Protein AF-A0A0C3DW57-F1 (afdb_monomer_lite)

Foldseek 3Di:
DDDPDDDPPDDDDPDDDPVVVLLVVCQVLVQWAWDKDALPHPPPLDNDPPVAGIDGQGTWHFPDKDKDWPFWDDDPVNPGIDTDIDIDTDTHDDQDPCCVLLDPVVPPDPDPPPVDPPPDDPPPSVDGPSPPPPPPPVPVDDDDDDDDPVVVVVVVVVVVVVVVVCVVRDPDPSVVSHDDPPDVLQDDDPDLDQANRQWHADNQVRGIDGCFWQQFDQDPDPSRPPVPPPFSFGDADFPCSQDDPVRQDQAPDPDDPDDPVWDWDWDADPQRWIKIWTADPPRDIDIDTDPRNDPSSCPLVRVLRSQCRGFPGFGDPDSPDQKTKDKFFWDWPPVDVVTDIDGDPPDRVSVVVVQVVVQVCCVPVVVDDRDDFGMKMKMWGADDDPDPDDDDPDDDGIDIDIDTD

Secondary structure (DSSP, 8-state):
-PPP-PPTT-PPPSS--HHHHHHHHHHHTTPPEEEEEETT-TT-SSPPPTT-SEEEEEEEEEEEEEEEEEEEEE-TTSS-EEEEEEEEEEEEE-SS-HHHHT---TTS-------S--------TTS-TTS-----------------HHHHHHHHHHHHHHHHHHHTS----GGGS----S-GGGT--S-SSSS--SEEEETTTTEEEE--BSS-----SHHHHSS-----------HHHHS-GGGSS--SS------TTSEEEEEE-TTS-EEEEEE-GGG-EEEEEE-TT-GGGTHHHHHHHHHHHHH---B-SSTT-SEEEEEEE-EEETTSSSPEEEPPTT--HHHHHHHHHHHHHHHHTT--SS---SEEEEEEESS----TTS-TT--SS-EEEEEE-

Sequence (405 aa):
MGEPSQPPGATAPTQRPPDVQVLLDAQELLVPVLIWCSSGCHINPCPTPSEYGYTCLGYFFISELHEEIIECEVDDTGGGARGLIRWHFGLEWAPGGEEFLLDNPAGNATQPAVSGGAKAVALDISRPWWTGSRETETDTAPAVGKHSQAEEEEEAEVVTMVTEKVAKHPPRDIRLHYYSHIPLDLLAHFEPSEFFPRGWFCRQCGMINTQTLFRHQICRSSACKTSSSESALGKPDPLFKLRDVYSSSTVFRPLHNVSHHIGLEEATWDTGMKTYMYTFKEGVKVLHIFTGNKEELQGHADAFLEDIQRHVMLSREDASGPFFTYATKIGIATDRDPPIPTLPGGVPQCIARAYLYLANVTEWYGQLERPWFGQISVLAWTTTGTRKRVSPLISERQALFVDVT

pLDDT: mean 76.08, std 16.29, range [33.97, 95.94]

Radius of gyration: 31.55 Å; chains: 1; bounding box: 83×61×89 Å

Structure (mmCIF, N/CA/C/O backbone):
data_AF-A0A0C3DW57-F1
#
_entry.id   AF-A0A0C3DW57-F1
#
loop_
_atom_site.group_PDB
_atom_site.id
_atom_site.type_symbol
_atom_site.label_atom_id
_atom_site.label_alt_id
_atom_site.label_comp_id
_atom_site.label_asym_id
_atom_site.label_entity_id
_atom_site.label_seq_id
_atom_site.pdbx_PDB_ins_code
_atom_site.Cartn_x
_atom_site.Cartn_y
_atom_site.Cartn_z
_atom_site.occupancy
_atom_site.B_iso_or_equiv
_atom_site.auth_seq_id
_atom_site.auth_comp_id
_atom_site.auth_asym_id
_atom_site.auth_atom_id
_atom_site.pdbx_PDB_model_num
ATOM 1 N N . MET A 1 1 ? 13.130 -8.773 -49.485 1.00 40.22 1 MET A N 1
ATOM 2 C CA . MET A 1 1 ? 12.131 -7.691 -49.357 1.00 40.22 1 MET A CA 1
ATOM 3 C C . MET A 1 1 ? 12.815 -6.424 -49.827 1.00 40.22 1 MET A C 1
ATOM 5 O O . MET A 1 1 ? 13.944 -6.214 -49.410 1.00 40.22 1 MET A O 1
ATOM 9 N N . GLY A 1 2 ? 12.233 -5.691 -50.779 1.00 59.00 2 GLY A N 1
ATOM 10 C CA . GLY A 1 2 ? 12.826 -4.438 -51.256 1.00 59.00 2 GLY A CA 1
ATOM 11 C C . GLY A 1 2 ? 12.743 -3.378 -50.163 1.00 59.00 2 GLY A C 1
ATOM 12 O O . GLY A 1 2 ? 11.716 -3.296 -49.493 1.00 59.00 2 GLY A O 1
ATOM 13 N N . GLU A 1 3 ? 13.821 -2.622 -49.967 1.00 59.97 3 GLU A N 1
ATOM 14 C CA . GLU A 1 3 ? 13.826 -1.449 -49.093 1.00 59.97 3 GLU A CA 1
ATOM 15 C C . GLU A 1 3 ? 12.722 -0.482 -49.555 1.00 59.97 3 GLU A C 1
ATOM 17 O O . GLU A 1 3 ? 12.664 -0.161 -50.749 1.00 59.97 3 GLU A O 1
ATOM 22 N N . PRO A 1 4 ? 11.806 -0.052 -48.672 1.00 66.31 4 PRO A N 1
ATOM 23 C CA . PRO A 1 4 ? 10.809 0.944 -49.031 1.00 66.31 4 PRO A CA 1
ATOM 24 C C . PRO A 1 4 ? 11.527 2.244 -49.416 1.00 66.31 4 PRO A C 1
ATOM 26 O O . PRO A 1 4 ? 12.249 2.835 -48.618 1.00 66.31 4 PRO A O 1
ATOM 29 N N . SER A 1 5 ? 11.356 2.684 -50.664 1.00 70.12 5 SER A N 1
ATOM 30 C CA . SER A 1 5 ? 11.940 3.935 -51.147 1.00 70.12 5 SER A CA 1
ATOM 31 C C . SER A 1 5 ? 11.334 5.112 -50.382 1.00 70.12 5 SER A C 1
ATOM 33 O O . SER A 1 5 ? 10.138 5.378 -50.529 1.00 7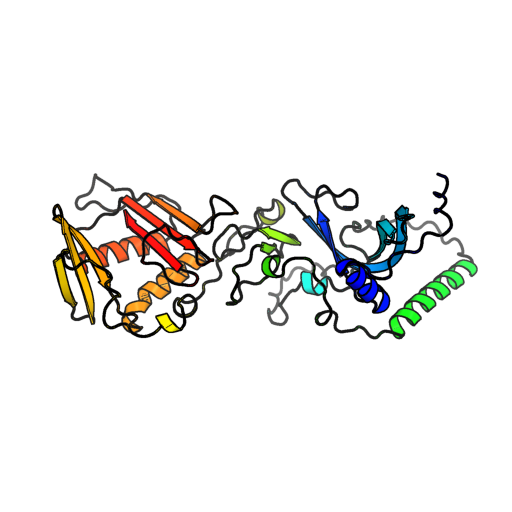0.12 5 SER A O 1
ATOM 35 N N . GLN A 1 6 ? 12.143 5.812 -49.580 1.00 67.38 6 GLN A N 1
ATOM 36 C CA . GLN A 1 6 ? 11.709 7.020 -48.877 1.00 67.38 6 GLN A CA 1
ATOM 37 C C . GLN A 1 6 ? 11.181 8.067 -49.875 1.00 67.38 6 GLN A C 1
ATOM 39 O O . GLN A 1 6 ? 11.784 8.257 -50.938 1.00 67.38 6 GLN A O 1
ATOM 44 N N . PRO A 1 7 ? 10.072 8.762 -49.559 1.00 71.00 7 PRO A N 1
ATOM 45 C CA . PRO A 1 7 ? 9.554 9.821 -50.410 1.00 71.00 7 PRO A CA 1
ATOM 46 C C . PRO A 1 7 ? 10.612 10.932 -50.552 1.00 71.00 7 PRO A C 1
ATOM 48 O O . PRO A 1 7 ? 11.091 11.459 -49.542 1.00 71.00 7 PRO A O 1
ATOM 51 N N . PRO A 1 8 ? 11.010 11.297 -51.784 1.00 74.06 8 PRO A N 1
ATOM 52 C CA . PRO A 1 8 ? 12.062 12.280 -52.000 1.00 74.06 8 PRO A CA 1
ATOM 53 C C . PRO A 1 8 ? 11.636 13.648 -51.451 1.00 74.06 8 PRO A C 1
ATOM 55 O O . PRO A 1 8 ? 10.679 14.247 -51.936 1.00 74.06 8 PRO A O 1
ATOM 58 N N . GLY A 1 9 ? 12.366 14.146 -50.448 1.00 75.88 9 GLY A N 1
ATOM 59 C CA . GLY A 1 9 ? 12.210 15.501 -49.903 1.00 75.88 9 GLY A CA 1
ATOM 60 C C . GLY A 1 9 ? 11.478 15.621 -48.562 1.00 75.88 9 GLY A C 1
ATOM 61 O O . GLY A 1 9 ? 11.349 16.737 -48.063 1.00 75.88 9 GLY A O 1
ATOM 62 N N . ALA A 1 10 ? 11.031 14.523 -47.946 1.00 73.94 10 ALA A N 1
ATOM 63 C CA . ALA A 1 10 ? 10.469 14.575 -46.597 1.00 73.94 10 ALA A CA 1
ATOM 64 C C . ALA A 1 10 ? 11.590 14.675 -45.546 1.00 73.94 10 ALA A C 1
ATOM 66 O O . ALA A 1 10 ? 12.390 13.755 -45.390 1.00 73.94 10 ALA A O 1
ATOM 67 N N . THR A 1 11 ? 11.655 15.789 -44.814 1.00 78.56 11 THR A N 1
ATOM 68 C CA . THR A 1 11 ? 12.535 15.938 -43.645 1.00 78.56 11 THR A CA 1
ATOM 69 C C . THR A 1 11 ? 11.760 15.634 -42.370 1.00 78.56 11 THR A C 1
ATOM 71 O O . THR A 1 11 ? 10.625 16.091 -42.219 1.00 78.56 11 THR A O 1
ATOM 74 N N . ALA A 1 12 ? 12.374 14.906 -41.437 1.00 77.75 12 ALA A N 1
ATOM 75 C CA . ALA A 1 12 ? 11.806 14.682 -40.113 1.00 77.75 12 ALA A CA 1
ATOM 76 C C . ALA A 1 12 ? 11.512 16.024 -39.394 1.00 77.75 12 ALA A C 1
ATOM 78 O O . ALA A 1 12 ? 12.219 17.014 -39.612 1.00 77.75 12 ALA A O 1
ATOM 79 N N . PRO A 1 13 ? 10.469 16.090 -38.549 1.00 79.94 13 PRO A N 1
ATOM 80 C CA . PRO A 1 13 ? 10.141 17.262 -37.763 1.00 79.94 13 PRO A CA 1
ATOM 81 C C . PRO A 1 13 ? 11.305 17.606 -36.838 1.00 79.94 13 PRO A C 1
ATOM 83 O O . PRO A 1 13 ? 11.874 16.745 -36.172 1.00 79.94 13 PRO A O 1
ATOM 86 N N . THR A 1 14 ? 11.620 18.898 -36.757 1.00 82.94 14 THR A N 1
ATOM 87 C CA . THR A 1 14 ? 12.702 19.412 -35.908 1.00 82.94 14 THR A CA 1
ATOM 88 C C . THR A 1 14 ? 12.459 19.132 -34.423 1.00 82.94 14 THR A C 1
ATOM 90 O O . THR A 1 14 ? 13.409 19.011 -33.656 1.00 82.94 14 THR A O 1
ATOM 93 N N . GLN A 1 15 ? 11.191 19.040 -34.006 1.00 87.38 15 GLN A N 1
ATOM 94 C CA . GLN A 1 15 ? 10.818 18.748 -32.627 1.00 87.38 15 GLN A CA 1
ATOM 95 C C . GLN A 1 15 ? 10.406 17.282 -32.486 1.00 87.38 15 GLN A C 1
ATOM 97 O O . GLN A 1 15 ? 9.381 16.854 -33.019 1.00 87.38 15 GLN A O 1
ATOM 102 N N . ARG A 1 16 ? 11.203 16.526 -31.732 1.00 89.94 16 ARG A N 1
ATOM 103 C CA . ARG A 1 16 ? 10.930 15.127 -31.393 1.00 89.94 16 ARG A CA 1
ATOM 104 C C . ARG A 1 16 ? 10.027 15.035 -30.155 1.00 89.94 16 ARG A C 1
ATOM 106 O O . ARG A 1 16 ? 10.056 15.942 -29.317 1.00 89.94 16 ARG A O 1
ATOM 113 N N . PRO A 1 17 ? 9.230 13.960 -30.007 1.00 90.88 17 PRO A N 1
ATOM 114 C CA . PRO A 1 17 ? 8.530 13.686 -28.757 1.00 90.88 17 PRO A CA 1
ATOM 115 C C . PRO A 1 17 ? 9.511 13.622 -27.572 1.00 90.88 17 PRO A C 1
ATOM 117 O O . PRO A 1 17 ? 10.613 13.097 -27.749 1.00 90.88 17 PRO A O 1
ATOM 120 N N . PRO A 1 18 ? 9.127 14.092 -26.368 1.00 86.88 18 PRO A N 1
ATOM 121 C CA . PRO A 1 18 ? 10.018 14.097 -25.206 1.00 86.88 18 PRO A CA 1
ATOM 122 C C . PRO A 1 18 ? 10.631 12.728 -24.894 1.00 86.88 18 PRO A C 1
ATOM 124 O O . PRO A 1 18 ? 11.830 12.642 -24.664 1.00 86.88 18 PRO A O 1
ATOM 127 N N . ASP A 1 19 ? 9.841 11.654 -24.971 1.00 87.06 19 ASP A N 1
ATOM 128 C CA . ASP A 1 19 ? 10.320 10.297 -24.676 1.00 87.06 19 ASP A CA 1
ATOM 129 C C . ASP A 1 19 ? 11.373 9.817 -25.691 1.00 87.06 19 ASP A C 1
ATOM 131 O O . ASP A 1 19 ? 12.352 9.176 -25.324 1.00 87.06 19 ASP A O 1
ATOM 135 N N . VAL A 1 20 ? 11.222 10.181 -26.970 1.00 91.69 20 VAL A N 1
ATOM 136 C CA . VAL A 1 20 ? 12.215 9.874 -28.015 1.00 91.69 20 VAL A CA 1
ATOM 137 C C . VAL A 1 20 ? 13.503 10.660 -27.778 1.00 91.69 20 VAL A C 1
ATOM 139 O O . VAL A 1 20 ? 14.590 10.111 -27.943 1.00 91.69 20 VAL A O 1
ATOM 142 N N . GLN A 1 21 ? 13.392 11.926 -27.362 1.00 90.81 21 GLN A N 1
ATOM 143 C CA . GLN A 1 21 ? 14.561 12.738 -27.027 1.00 90.81 21 GLN A CA 1
ATOM 144 C C . GLN A 1 21 ? 15.330 12.147 -25.840 1.00 90.81 21 GLN A C 1
ATOM 146 O O . GLN A 1 21 ? 16.548 12.067 -25.904 1.00 90.81 21 GLN A O 1
ATOM 151 N N . VAL A 1 22 ? 14.640 11.643 -24.812 1.00 87.25 22 VAL A N 1
ATOM 152 C CA . VAL A 1 22 ? 15.289 10.961 -23.677 1.00 87.25 22 VAL A CA 1
ATOM 153 C C . VAL A 1 22 ? 16.076 9.728 -24.132 1.00 87.25 22 VAL A C 1
ATOM 155 O O . VAL A 1 22 ? 17.189 9.509 -23.661 1.00 87.25 22 VAL A O 1
ATOM 158 N N . LEU A 1 23 ? 15.538 8.931 -25.060 1.00 91.62 23 LEU A N 1
ATOM 159 C CA . LEU A 1 23 ? 16.241 7.760 -25.597 1.00 91.62 23 LEU A CA 1
ATOM 160 C C . LEU A 1 23 ? 17.453 8.152 -26.460 1.00 91.62 23 LEU A C 1
ATOM 162 O O . LEU A 1 23 ? 18.487 7.491 -26.402 1.00 91.62 23 LEU A O 1
ATOM 166 N N . LEU A 1 24 ? 17.361 9.245 -27.216 1.00 90.56 24 LEU A N 1
ATOM 167 C CA . LEU A 1 24 ? 18.497 9.810 -27.953 1.00 90.56 24 LEU A CA 1
ATOM 168 C C . LEU A 1 24 ? 19.592 10.315 -27.015 1.00 90.56 24 LEU A C 1
ATOM 170 O O . LEU A 1 24 ? 20.761 9.996 -27.212 1.00 90.56 24 LEU A O 1
ATOM 174 N N . ASP A 1 25 ? 19.210 11.049 -25.973 1.00 87.88 25 ASP A N 1
ATOM 175 C CA . ASP A 1 25 ? 20.142 11.535 -24.960 1.00 87.88 25 ASP A CA 1
ATOM 176 C C . ASP A 1 25 ? 20.804 10.347 -24.243 1.00 87.88 25 ASP A C 1
ATOM 178 O O . ASP A 1 25 ? 22.005 10.365 -23.980 1.00 87.88 25 ASP A O 1
ATOM 182 N N . ALA A 1 26 ? 20.047 9.277 -23.970 1.00 88.69 26 ALA A N 1
ATOM 183 C CA . ALA A 1 26 ? 20.581 8.050 -23.390 1.00 88.69 26 ALA A CA 1
ATOM 184 C C . ALA A 1 26 ? 21.591 7.357 -24.320 1.00 88.69 26 ALA A C 1
ATOM 186 O O . ALA A 1 26 ? 22.639 6.919 -23.849 1.00 88.69 26 ALA A O 1
ATOM 187 N N . GLN A 1 27 ? 21.330 7.312 -25.631 1.00 92.62 27 GLN A N 1
ATOM 188 C CA . GLN A 1 27 ? 22.286 6.817 -26.624 1.00 92.62 27 GLN A CA 1
ATOM 189 C C . GLN A 1 27 ? 23.563 7.672 -26.661 1.00 92.62 27 GLN A C 1
ATOM 191 O O . GLN A 1 27 ? 24.663 7.135 -26.552 1.00 92.62 27 GLN A O 1
ATOM 196 N N . GLU A 1 28 ? 23.428 8.995 -26.790 1.00 90.25 28 GLU A N 1
ATOM 197 C CA . GLU A 1 28 ? 24.559 9.928 -26.900 1.00 90.25 28 GLU A CA 1
ATOM 198 C C . GLU A 1 28 ? 25.438 9.913 -25.642 1.00 90.25 28 GLU A C 1
ATOM 200 O O . GLU A 1 28 ? 26.667 9.965 -25.721 1.00 90.25 28 GLU A O 1
ATOM 205 N N . LEU A 1 29 ? 24.812 9.806 -24.469 1.00 87.31 29 LEU A N 1
ATOM 206 C CA . LEU A 1 29 ? 25.492 9.798 -23.177 1.00 87.31 29 LEU A CA 1
ATOM 207 C C . LEU A 1 29 ? 25.890 8.395 -22.700 1.00 87.31 29 LEU A C 1
ATOM 209 O O . LEU A 1 29 ? 26.460 8.288 -21.609 1.00 87.31 29 LEU A O 1
ATOM 213 N N . LEU A 1 30 ? 25.598 7.349 -23.485 1.00 86.25 30 LEU A N 1
ATOM 214 C CA . LEU A 1 30 ? 25.789 5.938 -23.133 1.00 86.25 30 LEU A CA 1
ATOM 215 C C . LEU A 1 30 ? 25.200 5.597 -21.757 1.00 86.25 30 LEU A C 1
ATOM 217 O O . LEU A 1 30 ? 25.833 4.960 -20.914 1.00 86.25 30 LEU A O 1
ATOM 221 N N . VAL A 1 31 ? 23.980 6.069 -21.512 1.00 86.06 31 VAL A N 1
ATOM 222 C CA . VAL A 1 31 ? 23.206 5.739 -20.317 1.00 86.06 31 VAL A CA 1
ATOM 223 C C . VAL A 1 31 ? 22.364 4.504 -20.638 1.00 86.06 31 VAL A C 1
ATOM 225 O O . VAL A 1 31 ? 21.566 4.549 -21.576 1.00 86.06 31 VAL A O 1
ATOM 228 N N . PRO A 1 32 ? 22.514 3.396 -19.892 1.00 86.62 32 PRO A N 1
ATOM 229 C CA . PRO A 1 32 ? 21.714 2.211 -20.142 1.00 86.62 32 PRO A CA 1
ATOM 230 C C . PRO A 1 32 ? 20.247 2.460 -19.777 1.00 86.62 32 PRO A C 1
ATOM 232 O O . PRO A 1 32 ? 19.927 3.134 -18.795 1.00 86.62 32 PRO A O 1
ATOM 235 N N . VAL A 1 33 ? 19.349 1.862 -20.551 1.00 88.06 33 VAL A N 1
ATOM 236 C CA . VAL A 1 33 ? 17.905 1.880 -20.323 1.00 88.06 33 VAL A CA 1
ATOM 237 C C . VAL A 1 33 ? 17.447 0.548 -19.736 1.00 88.06 33 VAL A C 1
ATOM 239 O O . VAL A 1 33 ? 17.915 -0.516 -20.137 1.00 88.06 33 VAL A O 1
ATOM 242 N N . LEU A 1 34 ? 16.526 0.597 -18.772 1.00 87.00 34 LEU A N 1
ATOM 243 C CA . LEU A 1 34 ? 15.938 -0.598 -18.168 1.00 87.00 34 LEU A CA 1
ATOM 244 C C . LEU A 1 34 ? 14.729 -1.055 -18.992 1.00 87.00 34 LEU A C 1
ATOM 246 O O . LEU A 1 34 ? 13.723 -0.346 -19.068 1.00 87.00 34 LEU A O 1
ATOM 250 N N . ILE A 1 35 ? 14.801 -2.251 -19.574 1.00 86.44 35 ILE A N 1
ATOM 251 C CA . ILE A 1 35 ? 13.768 -2.757 -20.482 1.00 86.44 35 ILE A CA 1
ATOM 252 C C . ILE A 1 35 ? 12.827 -3.726 -19.773 1.00 86.44 35 ILE A C 1
ATOM 254 O O . ILE A 1 35 ? 13.245 -4.677 -19.110 1.00 86.44 35 ILE A O 1
ATOM 258 N N . TRP A 1 36 ? 11.530 -3.509 -19.987 1.00 86.62 36 TRP A N 1
ATOM 259 C CA . TRP A 1 36 ? 10.454 -4.380 -19.531 1.00 86.62 36 TRP A CA 1
ATOM 260 C C . TRP A 1 36 ? 9.629 -4.841 -20.717 1.00 86.62 36 TRP A C 1
ATOM 262 O O . TRP A 1 36 ? 9.252 -4.043 -21.573 1.00 86.62 36 TRP A O 1
ATOM 272 N N . CYS A 1 37 ? 9.324 -6.130 -20.751 1.00 85.25 37 CYS A N 1
ATOM 273 C CA . CYS A 1 37 ? 8.615 -6.753 -21.856 1.00 85.25 37 CYS A CA 1
ATOM 274 C C . CYS A 1 37 ? 7.299 -7.339 -21.352 1.00 85.25 37 CYS A C 1
ATOM 276 O O . CYS A 1 37 ? 7.301 -8.071 -20.364 1.00 85.25 37 CYS A O 1
ATOM 278 N N . SER A 1 38 ? 6.168 -7.010 -21.983 1.00 83.88 38 SER A N 1
ATOM 279 C CA . SER A 1 38 ? 4.883 -7.608 -21.603 1.00 83.88 38 SER A CA 1
ATOM 280 C C . SER A 1 38 ? 4.805 -9.071 -22.048 1.00 83.88 38 SER A C 1
ATOM 282 O O . SER A 1 38 ? 5.456 -9.475 -23.012 1.00 83.88 38 SER A O 1
ATOM 284 N N . SER A 1 39 ? 3.983 -9.879 -21.378 1.00 81.56 39 SER A N 1
ATOM 285 C CA . SER A 1 39 ? 3.853 -11.307 -21.696 1.00 81.56 39 SER A CA 1
ATOM 286 C C . SER A 1 39 ? 3.310 -11.589 -23.099 1.00 81.56 39 SER A C 1
ATOM 288 O O . SER A 1 39 ? 3.634 -12.617 -23.685 1.00 81.56 39 SER A O 1
ATOM 290 N N . GLY A 1 40 ? 2.543 -10.656 -23.671 1.00 83.50 40 GLY A N 1
ATOM 291 C CA . GLY A 1 40 ? 2.062 -10.721 -25.054 1.00 83.50 40 GLY A CA 1
ATOM 292 C C . GLY A 1 40 ? 3.023 -10.141 -26.097 1.00 83.50 40 GLY A C 1
ATOM 293 O O . GLY A 1 40 ? 2.687 -10.116 -27.278 1.00 83.50 40 GLY A O 1
ATOM 294 N N . CYS A 1 41 ? 4.184 -9.625 -25.692 1.00 84.25 41 CYS A N 1
ATOM 295 C CA . CYS A 1 41 ? 5.097 -8.955 -26.604 1.00 84.25 41 CYS A CA 1
ATOM 296 C C . CYS A 1 41 ? 5.948 -9.966 -27.385 1.00 84.25 41 CYS A C 1
ATOM 298 O O . CYS A 1 41 ? 6.650 -10.787 -26.801 1.00 84.25 41 CYS A O 1
ATOM 300 N N . HIS A 1 42 ? 5.937 -9.873 -28.717 1.00 82.12 42 HIS A N 1
ATOM 301 C CA . HIS A 1 42 ? 6.642 -10.816 -29.597 1.00 82.12 42 HIS A CA 1
ATOM 302 C C . HIS A 1 42 ? 8.167 -10.811 -29.444 1.00 82.12 42 HIS A C 1
ATOM 304 O O . HIS A 1 42 ? 8.816 -11.781 -29.818 1.00 82.12 42 HIS A O 1
ATOM 310 N N . ILE A 1 43 ? 8.735 -9.735 -28.893 1.00 79.31 43 ILE A N 1
ATOM 311 C CA . ILE A 1 43 ? 10.176 -9.626 -28.631 1.00 79.31 43 ILE A CA 1
ATOM 312 C C . ILE A 1 43 ? 10.580 -10.252 -27.290 1.00 79.31 43 ILE A C 1
ATOM 314 O O . ILE A 1 43 ? 11.755 -10.210 -26.948 1.00 79.31 43 ILE A O 1
ATOM 318 N N . ASN A 1 44 ? 9.633 -10.780 -26.502 1.00 82.62 44 ASN A N 1
ATOM 319 C CA . ASN A 1 44 ? 9.936 -11.389 -25.212 1.00 82.62 44 ASN A CA 1
ATOM 320 C C . ASN A 1 44 ? 10.732 -12.693 -25.426 1.00 82.62 44 ASN A C 1
ATOM 322 O O . ASN A 1 44 ? 10.158 -13.676 -25.900 1.00 82.62 44 ASN A O 1
ATOM 326 N N . PRO A 1 45 ? 12.028 -12.738 -25.066 1.00 83.25 45 PRO A N 1
ATOM 327 C CA . PRO A 1 45 ? 12.865 -13.909 -25.313 1.00 83.25 45 PRO A CA 1
ATOM 328 C C . PRO A 1 45 ? 12.544 -15.067 -24.360 1.00 83.25 45 PRO A C 1
ATOM 330 O O . PRO A 1 45 ? 12.963 -16.197 -24.598 1.00 83.25 45 PRO A O 1
ATOM 333 N N . CYS A 1 46 ? 11.806 -14.794 -23.280 1.00 81.06 46 CYS A N 1
ATOM 334 C CA . CYS A 1 46 ? 11.443 -15.771 -22.269 1.00 81.06 46 CYS A CA 1
ATOM 335 C C . CYS A 1 46 ? 9.914 -15.823 -22.144 1.00 81.06 46 CYS A C 1
ATOM 337 O O . CYS A 1 46 ? 9.326 -14.883 -21.597 1.00 81.06 46 CYS A O 1
ATOM 339 N N . PRO A 1 47 ? 9.240 -16.880 -22.641 1.00 79.50 47 PRO A N 1
ATOM 340 C CA . PRO A 1 47 ? 7.799 -17.003 -22.487 1.00 79.50 47 PRO A CA 1
ATOM 341 C C . PRO A 1 47 ? 7.455 -16.951 -21.003 1.00 79.50 47 PRO A C 1
ATOM 343 O O . PRO A 1 47 ? 7.899 -17.773 -20.201 1.00 79.50 47 PRO A O 1
ATOM 346 N N . THR A 1 48 ? 6.677 -15.944 -20.634 1.00 78.56 48 THR A N 1
ATOM 347 C CA . THR A 1 48 ? 6.248 -15.753 -19.260 1.00 78.56 48 THR A CA 1
ATOM 348 C C . THR A 1 48 ? 5.093 -16.691 -18.960 1.00 78.56 48 THR A C 1
ATOM 350 O O . THR A 1 48 ? 4.137 -16.748 -19.737 1.00 78.56 48 THR A O 1
ATOM 353 N N . PRO A 1 49 ? 5.137 -17.425 -17.835 1.00 79.06 49 PRO A N 1
ATOM 354 C CA . PRO A 1 49 ? 3.956 -18.103 -17.331 1.00 79.06 49 PRO A CA 1
ATOM 355 C C . PRO A 1 49 ? 2.739 -17.176 -17.267 1.00 79.06 49 PRO A C 1
ATOM 357 O O . PRO A 1 49 ? 2.865 -15.969 -17.059 1.00 79.06 49 PRO A O 1
ATOM 360 N N . SER A 1 50 ? 1.552 -17.753 -17.454 1.00 78.38 50 SER A N 1
ATOM 361 C CA . SER A 1 50 ? 0.288 -17.014 -17.590 1.00 78.38 50 SER A CA 1
ATOM 362 C C . SER A 1 50 ? -0.052 -16.117 -16.396 1.00 78.38 50 SER A C 1
ATOM 364 O O . SER A 1 50 ? -0.829 -15.175 -16.523 1.00 78.38 50 SER A O 1
ATOM 366 N N . GLU A 1 51 ? 0.527 -16.401 -15.232 1.00 70.19 51 GLU A N 1
ATOM 367 C CA . GLU A 1 51 ? 0.416 -15.587 -14.028 1.00 70.19 51 GLU A CA 1
ATOM 368 C C . GLU A 1 51 ? 1.214 -14.266 -14.080 1.00 70.19 51 GLU A C 1
ATOM 370 O O . GLU A 1 51 ? 1.099 -13.463 -13.152 1.00 70.19 51 GLU A O 1
ATOM 375 N N . TYR A 1 52 ? 2.004 -14.015 -15.134 1.00 69.56 52 TYR A N 1
ATOM 376 C CA . TYR A 1 52 ? 2.873 -12.842 -15.261 1.00 69.56 52 TYR A CA 1
ATOM 377 C C . TYR A 1 52 ? 2.461 -11.922 -16.416 1.00 69.56 52 TYR A C 1
ATOM 379 O O . TYR A 1 52 ? 2.235 -12.351 -17.546 1.00 69.56 52 TYR A O 1
ATOM 387 N N . GLY A 1 53 ? 2.395 -10.618 -16.128 1.00 74.88 53 GLY A N 1
ATOM 388 C CA . GLY A 1 53 ? 2.105 -9.583 -17.127 1.00 74.88 53 GLY A CA 1
ATOM 389 C C . GLY A 1 53 ? 3.348 -8.990 -17.795 1.00 74.88 53 GLY A C 1
ATOM 390 O O . GLY A 1 53 ? 3.254 -8.540 -18.934 1.00 74.88 53 GLY A O 1
ATOM 391 N N . TYR A 1 54 ? 4.497 -8.992 -17.105 1.00 81.75 54 TYR A N 1
ATOM 392 C CA . TYR A 1 54 ? 5.740 -8.361 -17.560 1.00 81.75 54 TYR A CA 1
ATOM 393 C C . TYR A 1 54 ? 6.988 -9.119 -17.082 1.00 81.75 54 TYR A C 1
ATOM 395 O O . TYR A 1 54 ? 6.979 -9.706 -15.999 1.00 81.75 54 TYR A O 1
ATOM 403 N N . THR A 1 55 ? 8.068 -9.023 -17.855 1.00 81.06 55 THR A N 1
ATOM 404 C CA . THR A 1 55 ? 9.421 -9.508 -17.546 1.00 81.06 55 THR A CA 1
ATOM 405 C C . THR A 1 55 ? 10.389 -8.332 -17.538 1.00 81.06 55 THR A C 1
ATOM 407 O O . THR A 1 55 ? 10.402 -7.558 -18.497 1.00 81.06 55 THR A O 1
ATOM 410 N N . CYS A 1 56 ? 11.226 -8.210 -16.505 1.00 84.69 56 CYS A N 1
ATOM 411 C CA . CYS A 1 56 ? 12.384 -7.318 -16.556 1.00 84.69 56 CYS A CA 1
ATOM 412 C C . CYS A 1 56 ? 13.458 -7.976 -17.415 1.00 84.69 56 CYS A C 1
ATOM 414 O O . CYS A 1 56 ? 14.009 -9.004 -17.019 1.00 84.69 56 CYS A O 1
ATOM 416 N N . LEU A 1 57 ? 13.744 -7.407 -18.580 1.00 84.31 57 LEU A N 1
ATOM 417 C CA . LEU A 1 57 ? 14.865 -7.874 -19.379 1.00 84.31 57 LEU A CA 1
ATOM 418 C C . LEU A 1 57 ? 16.178 -7.346 -18.793 1.00 84.31 57 LEU A C 1
ATOM 420 O O . LEU A 1 57 ? 17.163 -8.032 -18.886 1.00 84.31 57 LEU A O 1
ATOM 424 N N . GLY A 1 58 ? 16.224 -6.222 -18.084 1.00 84.44 58 GLY A N 1
ATOM 425 C CA . GLY A 1 58 ? 17.481 -5.699 -17.521 1.00 84.44 58 GLY A CA 1
ATOM 426 C C . GLY A 1 58 ? 17.994 -4.512 -18.321 1.00 84.44 58 GLY A C 1
ATOM 427 O O . GLY A 1 58 ? 17.184 -3.806 -18.932 1.00 84.44 58 GLY A O 1
ATOM 428 N N . TYR A 1 59 ? 19.297 -4.249 -18.263 1.00 86.81 59 TYR A N 1
ATOM 429 C CA . TYR A 1 59 ? 19.867 -3.024 -18.817 1.00 86.81 59 TYR A CA 1
ATOM 430 C C . TYR A 1 59 ? 20.347 -3.197 -20.256 1.00 86.81 59 TYR A C 1
ATOM 432 O O . TYR A 1 59 ? 20.937 -4.209 -20.625 1.00 86.81 59 TYR A O 1
ATOM 440 N N . PHE A 1 60 ? 20.086 -2.184 -21.081 1.00 90.06 60 PHE A N 1
ATOM 441 C CA . PHE A 1 60 ? 20.482 -2.168 -22.484 1.00 90.06 60 PHE A CA 1
ATOM 442 C C . PHE A 1 60 ? 21.059 -0.814 -22.875 1.00 90.06 60 PHE A C 1
ATOM 444 O O . PHE A 1 60 ? 20.533 0.226 -22.484 1.00 90.06 60 PHE A O 1
ATOM 451 N N . PHE A 1 61 ? 22.103 -0.817 -23.695 1.00 90.50 61 PHE A N 1
ATOM 452 C CA . PHE A 1 61 ? 22.512 0.360 -24.446 1.00 90.50 61 PHE A CA 1
ATOM 453 C C . PHE A 1 61 ? 21.699 0.459 -25.732 1.00 90.50 61 PHE A C 1
ATOM 455 O O . PHE A 1 61 ? 21.330 -0.548 -26.335 1.00 90.50 61 PHE A O 1
ATOM 462 N N . ILE A 1 62 ? 21.436 1.687 -26.167 1.00 94.00 62 ILE A N 1
ATOM 463 C CA . ILE A 1 62 ? 20.843 1.937 -27.478 1.00 94.00 62 ILE A CA 1
ATOM 464 C C . ILE A 1 62 ? 21.995 1.970 -28.482 1.00 94.00 62 ILE A C 1
ATOM 466 O O . ILE A 1 62 ? 22.741 2.945 -28.548 1.00 94.00 62 ILE A O 1
ATOM 470 N N . SER A 1 63 ? 22.180 0.882 -29.224 1.00 93.00 63 SER A N 1
ATOM 471 C CA . SER A 1 63 ? 23.276 0.735 -30.186 1.00 93.00 63 SER A CA 1
ATOM 472 C C . SER A 1 63 ? 22.961 1.417 -31.514 1.00 93.00 63 SER A C 1
ATOM 474 O O . SER A 1 63 ? 23.828 2.050 -32.114 1.00 93.00 63 SER A O 1
ATOM 476 N N . GLU A 1 64 ? 21.702 1.349 -31.941 1.00 92.62 64 GLU A N 1
ATOM 477 C CA . GLU A 1 64 ? 21.245 1.883 -33.218 1.00 92.62 64 GLU A CA 1
ATOM 478 C C . GLU A 1 64 ? 19.961 2.684 -33.035 1.00 92.62 64 GLU A C 1
ATOM 480 O O . GLU A 1 64 ? 19.104 2.351 -32.217 1.00 92.62 64 GLU A O 1
ATOM 485 N N . LEU A 1 65 ? 19.814 3.738 -33.830 1.00 89.56 65 LEU A N 1
ATOM 486 C CA . LEU A 1 65 ? 18.579 4.497 -33.924 1.00 89.56 65 LEU A CA 1
ATOM 487 C C . LEU A 1 65 ? 18.338 4.856 -35.381 1.00 89.56 65 LEU A C 1
ATOM 489 O O . LEU A 1 65 ? 19.195 5.471 -36.015 1.00 89.56 65 LEU A O 1
ATOM 493 N N . HIS A 1 66 ? 17.173 4.486 -35.906 1.00 91.38 66 HIS A N 1
ATOM 494 C CA . HIS A 1 66 ? 16.762 4.927 -37.230 1.00 91.38 66 HIS A CA 1
ATOM 495 C C . HIS A 1 66 ? 15.325 5.441 -37.227 1.00 91.38 66 HIS A C 1
ATOM 497 O O . HIS A 1 66 ? 14.440 4.923 -36.540 1.00 91.38 66 HIS A O 1
ATOM 503 N N . GLU A 1 67 ? 15.114 6.490 -38.013 1.00 92.81 67 GLU A N 1
ATOM 504 C CA . GLU A 1 67 ? 13.827 7.145 -38.193 1.00 92.81 67 GLU A CA 1
ATOM 505 C C . GLU A 1 67 ? 13.233 6.694 -39.536 1.00 92.81 67 GLU A C 1
ATOM 507 O O . GLU A 1 67 ? 13.875 6.795 -40.582 1.00 92.81 67 GLU A O 1
ATOM 512 N N . GLU A 1 68 ? 12.002 6.193 -39.520 1.00 93.00 68 GLU A N 1
ATOM 513 C CA . GLU A 1 68 ? 11.251 5.773 -40.701 1.00 93.00 68 GLU A CA 1
ATOM 514 C C . GLU A 1 68 ? 10.012 6.665 -40.837 1.00 93.00 68 GLU A C 1
ATOM 516 O O . GLU A 1 68 ? 9.080 6.598 -40.032 1.00 93.00 68 GLU A O 1
ATOM 521 N N . ILE A 1 69 ? 9.987 7.518 -41.861 1.00 91.31 69 ILE A N 1
ATOM 522 C CA . ILE A 1 69 ? 8.804 8.318 -42.192 1.00 91.31 69 ILE A CA 1
ATOM 523 C C . ILE A 1 69 ? 7.799 7.394 -42.890 1.00 91.31 69 ILE A C 1
ATOM 525 O O . ILE A 1 69 ? 8.023 6.996 -44.031 1.00 91.31 69 ILE A O 1
ATOM 529 N N . ILE A 1 70 ? 6.707 7.047 -42.202 1.00 93.38 70 ILE A N 1
ATOM 530 C CA . ILE A 1 70 ? 5.645 6.187 -42.746 1.00 93.38 70 ILE A CA 1
ATOM 531 C C . ILE A 1 70 ? 4.727 7.010 -43.649 1.00 93.38 70 ILE A C 1
ATOM 533 O O . ILE A 1 70 ? 4.444 6.622 -44.779 1.00 93.38 70 ILE A O 1
ATOM 537 N N . GLU A 1 71 ? 4.263 8.152 -43.146 1.00 91.00 71 GLU A N 1
ATOM 538 C CA . GLU A 1 71 ? 3.328 9.031 -43.845 1.00 91.00 71 GLU A CA 1
ATOM 539 C C . GLU A 1 71 ? 3.800 10.472 -43.690 1.00 91.00 71 GLU A C 1
ATOM 541 O O . GLU A 1 71 ? 4.242 10.874 -42.614 1.00 91.00 71 GLU A O 1
ATOM 546 N N . CYS A 1 72 ? 3.717 11.253 -44.761 1.00 88.88 72 CYS A N 1
ATOM 547 C CA . CYS A 1 72 ? 3.992 12.681 -44.731 1.00 88.88 72 CYS A CA 1
ATOM 548 C C . CYS A 1 72 ? 3.057 13.370 -45.722 1.00 88.88 72 CYS A C 1
ATOM 550 O O . CYS A 1 72 ? 3.145 13.154 -46.929 1.00 88.88 72 CYS A O 1
ATOM 552 N N . GLU A 1 73 ? 2.154 14.183 -45.194 1.00 88.94 73 GLU A N 1
ATOM 553 C CA . GLU A 1 73 ? 1.278 15.066 -45.941 1.00 88.94 73 GLU A CA 1
ATOM 554 C C . GLU A 1 73 ? 1.829 16.485 -45.820 1.00 88.94 73 GLU A C 1
ATOM 556 O O . GLU A 1 73 ? 1.910 17.058 -44.728 1.00 88.94 73 GLU A O 1
ATOM 561 N N . VAL A 1 74 ? 2.235 17.048 -46.955 1.00 86.75 74 VAL A N 1
ATOM 562 C CA . VAL A 1 74 ? 2.637 18.450 -47.049 1.00 86.75 74 VAL A CA 1
ATOM 563 C C . VAL A 1 74 ? 1.391 19.255 -47.389 1.00 86.75 74 VAL A C 1
ATOM 565 O O . VAL A 1 74 ? 0.748 18.993 -48.401 1.00 86.75 74 VAL A O 1
ATOM 568 N N . ASP A 1 75 ? 1.029 20.217 -46.542 1.00 85.00 75 ASP A N 1
ATOM 569 C CA . ASP A 1 75 ? -0.083 21.116 -46.836 1.00 85.00 75 ASP A CA 1
ATOM 570 C C . ASP A 1 75 ? 0.336 22.123 -47.922 1.00 85.00 75 ASP A C 1
ATOM 572 O O . ASP A 1 75 ? 1.169 23.006 -47.683 1.00 85.00 75 ASP A O 1
ATOM 576 N N . ASP A 1 76 ? -0.259 22.002 -49.113 1.00 83.25 76 ASP A N 1
ATOM 577 C CA . ASP A 1 76 ? -0.020 22.873 -50.276 1.00 83.25 76 ASP A CA 1
ATOM 578 C C . ASP A 1 76 ? -0.274 24.363 -49.980 1.00 83.25 76 ASP A C 1
ATOM 580 O O . ASP A 1 76 ? 0.210 25.241 -50.698 1.00 83.25 76 ASP A O 1
ATOM 584 N N . THR A 1 77 ? -1.014 24.683 -48.912 1.00 84.50 77 THR A N 1
ATOM 585 C CA . THR A 1 77 ? -1.292 26.067 -48.500 1.00 84.50 77 THR A CA 1
ATOM 586 C C . THR A 1 77 ? -0.167 26.718 -47.684 1.00 84.50 77 THR A C 1
ATOM 588 O O . THR A 1 77 ? -0.306 27.859 -47.240 1.00 84.50 77 THR A O 1
ATOM 591 N N . GLY A 1 78 ? 0.967 26.030 -47.506 1.00 79.25 78 GLY A N 1
ATOM 592 C CA . GLY A 1 78 ? 2.119 26.530 -46.748 1.00 79.25 78 GLY A CA 1
ATOM 593 C C . GLY A 1 78 ? 1.953 26.415 -45.227 1.00 79.25 78 GLY A C 1
ATOM 594 O O . GLY A 1 78 ? 2.704 27.044 -44.482 1.00 79.25 78 GLY A O 1
ATOM 595 N N . GLY A 1 79 ? 0.974 25.627 -44.766 1.00 70.31 79 GLY A N 1
ATOM 596 C CA . GLY A 1 79 ? 0.571 25.493 -43.360 1.00 70.31 79 GLY A CA 1
ATOM 597 C C . GLY A 1 79 ? 1.392 24.519 -42.503 1.00 70.31 79 GLY A C 1
ATOM 598 O O . GLY A 1 79 ? 1.211 24.488 -41.286 1.00 70.31 79 GLY A O 1
ATOM 599 N N . GLY A 1 80 ? 2.312 23.754 -43.094 1.00 79.75 80 GLY A N 1
ATOM 600 C CA . GLY A 1 80 ? 3.167 22.789 -42.395 1.00 79.75 80 GLY A CA 1
ATOM 601 C C . GLY A 1 80 ? 2.993 21.357 -42.903 1.00 79.75 80 GLY A C 1
ATOM 602 O O . GLY A 1 80 ? 2.081 21.058 -43.668 1.00 79.75 80 GLY A O 1
ATOM 603 N N . ALA A 1 81 ? 3.897 20.470 -42.492 1.00 81.75 81 ALA A N 1
ATOM 604 C CA . ALA A 1 81 ? 3.799 19.042 -42.773 1.00 81.75 81 ALA A CA 1
ATOM 605 C C . ALA A 1 81 ? 3.176 18.314 -41.576 1.00 81.75 81 ALA A C 1
ATOM 607 O O . ALA A 1 81 ? 3.508 18.597 -40.421 1.00 81.75 81 ALA A O 1
ATOM 608 N N . ARG A 1 82 ? 2.286 17.360 -41.848 1.00 85.94 82 ARG A N 1
ATOM 609 C CA . ARG A 1 82 ? 1.814 16.373 -40.870 1.00 85.94 82 ARG A CA 1
ATOM 610 C C . ARG A 1 82 ? 2.294 15.008 -41.308 1.00 85.94 82 ARG A C 1
ATOM 612 O O . ARG A 1 82 ? 2.282 14.704 -42.490 1.00 85.94 82 ARG A O 1
ATOM 619 N N . GLY A 1 83 ? 2.711 14.177 -40.369 1.00 87.38 83 GLY A N 1
ATOM 620 C CA . GLY A 1 83 ? 3.215 12.866 -40.727 1.00 87.38 83 GLY A CA 1
ATOM 621 C C . GLY A 1 83 ? 3.212 11.889 -39.575 1.00 87.38 83 GLY A C 1
ATOM 622 O O . GLY A 1 83 ? 3.063 12.266 -38.410 1.00 87.38 83 GLY A O 1
ATOM 623 N N . LEU A 1 84 ? 3.390 10.626 -39.935 1.00 90.81 84 LEU A N 1
ATOM 624 C CA . LEU A 1 84 ? 3.590 9.519 -39.024 1.00 90.81 84 LEU A CA 1
ATOM 625 C C . LEU A 1 84 ? 5.031 9.039 -39.159 1.00 90.81 84 LEU A C 1
ATOM 627 O O . LEU A 1 84 ? 5.489 8.712 -40.253 1.00 90.81 84 LEU A O 1
ATOM 631 N N . ILE A 1 85 ? 5.733 8.980 -38.032 1.00 92.31 85 ILE A N 1
ATOM 632 C CA . ILE A 1 85 ? 7.134 8.564 -37.969 1.00 92.31 85 ILE A CA 1
ATOM 633 C C . ILE A 1 85 ? 7.235 7.383 -37.028 1.00 92.31 85 ILE A C 1
ATOM 635 O O . ILE A 1 85 ? 6.714 7.422 -35.910 1.00 92.31 85 ILE A O 1
ATOM 639 N N . ARG A 1 86 ? 7.924 6.343 -37.482 1.00 93.06 86 ARG A N 1
ATOM 640 C CA . ARG A 1 86 ? 8.322 5.208 -36.666 1.00 93.06 86 ARG A CA 1
ATOM 641 C C . ARG A 1 86 ? 9.790 5.344 -36.311 1.00 93.06 86 ARG A C 1
ATOM 643 O O . ARG A 1 86 ? 10.630 5.605 -37.160 1.00 93.06 86 ARG A O 1
ATOM 650 N N . TRP A 1 87 ? 10.071 5.154 -35.035 1.00 93.06 87 TRP A N 1
ATOM 651 C CA . TRP A 1 87 ? 11.414 5.176 -34.485 1.00 93.06 87 TRP A CA 1
ATOM 652 C C . TRP A 1 87 ? 11.802 3.743 -34.170 1.00 93.06 87 TRP A C 1
ATOM 654 O O . TRP A 1 87 ? 11.051 3.034 -33.495 1.00 93.06 87 TRP A O 1
ATOM 664 N N . HIS A 1 88 ? 12.950 3.318 -34.675 1.00 93.56 88 HIS A N 1
ATOM 665 C CA . HIS A 1 88 ? 13.501 1.997 -34.421 1.00 93.56 88 HIS A CA 1
ATOM 666 C C . HIS A 1 88 ? 14.745 2.145 -33.563 1.00 93.56 88 HIS A C 1
ATOM 668 O O . HIS A 1 88 ? 15.619 2.952 -33.876 1.00 93.56 88 HIS A O 1
ATOM 674 N N . PHE A 1 89 ? 14.814 1.352 -32.500 1.00 93.25 89 PHE A N 1
ATOM 675 C CA . PHE A 1 89 ? 15.918 1.352 -31.550 1.00 93.25 89 PHE A CA 1
ATOM 676 C C . PHE A 1 89 ? 16.553 -0.038 -31.548 1.00 93.25 89 PHE A C 1
ATOM 678 O O . PHE A 1 89 ? 15.883 -1.026 -31.239 1.00 93.25 89 PHE A O 1
ATOM 685 N N . GLY A 1 90 ? 17.832 -0.109 -31.902 1.00 93.12 90 GLY A N 1
ATOM 686 C CA . GLY A 1 90 ? 18.671 -1.273 -31.659 1.00 93.12 90 GLY A CA 1
ATOM 687 C C . GLY A 1 90 ? 19.099 -1.272 -30.199 1.00 93.12 90 GLY A C 1
ATOM 688 O O . GLY A 1 90 ? 19.564 -0.254 -29.688 1.00 93.12 90 GLY A O 1
ATOM 689 N N . LEU A 1 91 ? 18.898 -2.399 -29.524 1.00 92.25 91 LEU A N 1
ATOM 690 C CA . LEU A 1 91 ? 19.225 -2.565 -28.113 1.00 92.25 91 LEU A CA 1
ATOM 691 C C . LEU A 1 91 ? 20.325 -3.613 -27.976 1.00 92.25 91 LEU A C 1
ATOM 693 O O . LEU A 1 91 ? 20.187 -4.733 -28.466 1.00 92.25 91 LEU A O 1
ATOM 697 N N . GLU A 1 92 ? 21.392 -3.254 -27.275 1.00 90.12 92 GLU A N 1
ATOM 698 C CA . GLU A 1 92 ? 22.503 -4.138 -26.939 1.00 90.12 92 GLU A CA 1
ATOM 699 C C . GLU A 1 92 ? 22.525 -4.367 -25.429 1.00 90.12 92 GLU A C 1
ATOM 701 O O . GLU A 1 92 ? 22.349 -3.425 -24.659 1.00 90.12 92 GLU A O 1
ATOM 706 N N . TRP A 1 93 ? 22.701 -5.617 -24.995 1.00 85.69 93 TRP A N 1
ATOM 707 C CA . TRP A 1 93 ? 22.775 -5.960 -23.572 1.00 85.69 93 TRP A CA 1
ATOM 708 C C . TRP A 1 93 ? 23.884 -5.160 -22.889 1.00 85.69 93 TRP A C 1
ATOM 710 O O . TRP A 1 93 ? 25.012 -5.147 -23.377 1.00 85.69 93 TRP A O 1
ATOM 720 N N . ALA A 1 94 ? 23.576 -4.520 -21.764 1.00 86.12 94 ALA A N 1
ATOM 721 C CA . ALA A 1 94 ? 24.567 -3.856 -20.931 1.00 86.12 94 ALA A CA 1
ATOM 722 C C . ALA A 1 94 ? 24.991 -4.825 -19.814 1.00 86.12 94 ALA A C 1
ATOM 724 O O . ALA A 1 94 ? 24.190 -5.093 -18.922 1.00 86.12 94 ALA A O 1
ATOM 725 N N . PRO A 1 95 ? 26.220 -5.377 -19.840 1.00 78.31 95 PRO A N 1
ATOM 726 C CA . PRO A 1 95 ? 26.680 -6.266 -18.784 1.00 78.31 95 PRO A CA 1
ATOM 727 C C . PRO A 1 95 ? 26.867 -5.495 -17.478 1.00 78.31 95 PRO A C 1
ATOM 729 O O . PRO A 1 95 ? 27.657 -4.549 -17.425 1.00 78.31 95 PRO A O 1
ATOM 732 N N . GLY A 1 96 ? 26.205 -5.945 -16.416 1.00 66.44 96 GLY A N 1
ATOM 733 C CA . GLY A 1 96 ? 26.271 -5.284 -15.118 1.00 66.44 96 GLY A CA 1
ATOM 734 C C . GLY A 1 96 ? 25.274 -4.129 -15.004 1.00 66.44 96 GLY A C 1
ATOM 735 O O . GLY A 1 96 ? 24.969 -3.408 -15.951 1.00 66.44 96 GLY A O 1
ATOM 736 N N . GLY A 1 97 ? 24.744 -3.969 -13.801 1.00 63.41 97 GLY A N 1
ATOM 737 C CA . GLY A 1 97 ? 23.609 -3.122 -13.452 1.00 63.41 97 GLY A CA 1
ATOM 738 C C . GLY A 1 97 ? 22.488 -3.929 -12.795 1.00 63.41 97 GLY A C 1
ATOM 739 O O . GLY A 1 97 ? 21.778 -3.418 -11.923 1.00 63.41 97 GLY A O 1
ATOM 740 N N . GLU A 1 98 ? 22.341 -5.214 -13.128 1.00 66.06 98 GLU A N 1
ATOM 741 C CA . GLU A 1 98 ? 21.373 -6.104 -12.480 1.00 66.06 98 GLU A CA 1
ATOM 742 C C . GLU A 1 98 ? 21.726 -6.366 -11.020 1.00 66.06 98 GLU A C 1
ATOM 744 O O . GLU A 1 98 ? 20.833 -6.697 -10.249 1.00 66.06 98 GLU A O 1
ATOM 749 N N . GLU A 1 99 ? 22.982 -6.190 -10.600 1.00 62.72 99 GLU A N 1
ATOM 750 C CA . GLU A 1 99 ? 23.386 -6.351 -9.202 1.00 62.72 99 GLU A CA 1
ATOM 751 C C . GLU A 1 99 ? 22.543 -5.505 -8.240 1.00 62.72 99 GLU A C 1
ATOM 753 O O . GLU A 1 99 ? 22.271 -5.960 -7.132 1.00 62.72 99 GLU A O 1
ATOM 758 N N . PHE A 1 100 ? 22.051 -4.341 -8.682 1.00 55.50 100 PHE A N 1
ATOM 759 C CA . PHE A 1 100 ? 21.140 -3.492 -7.908 1.00 55.50 100 PHE A CA 1
ATOM 760 C C . PHE A 1 100 ? 19.708 -4.050 -7.861 1.00 55.50 100 PHE A C 1
ATOM 762 O O . PHE A 1 100 ? 19.005 -3.901 -6.864 1.00 55.50 100 PHE A O 1
ATOM 769 N N . LEU A 1 101 ? 19.255 -4.730 -8.921 1.00 54.44 101 LEU A N 1
ATOM 770 C CA . LEU A 1 101 ? 17.990 -5.483 -8.902 1.00 54.44 101 LEU A CA 1
ATOM 771 C C . LEU A 1 101 ? 18.111 -6.729 -8.014 1.00 54.44 101 LEU A C 1
ATOM 773 O O . LEU A 1 101 ? 17.152 -7.145 -7.362 1.00 54.44 101 LEU A O 1
ATOM 777 N N . LEU A 1 102 ? 19.309 -7.308 -7.984 1.00 57.66 102 LEU A N 1
ATOM 778 C CA . LEU A 1 102 ? 19.682 -8.476 -7.202 1.00 57.66 102 LEU A CA 1
ATOM 779 C C . LEU A 1 102 ? 20.155 -8.115 -5.790 1.00 57.66 102 LEU A C 1
ATOM 781 O O . LEU A 1 102 ? 20.582 -9.028 -5.081 1.00 57.66 102 LEU A O 1
ATOM 785 N N . ASP A 1 103 ? 20.050 -6.835 -5.388 1.00 51.09 103 ASP A N 1
ATOM 786 C CA . ASP A 1 103 ? 20.551 -6.270 -4.134 1.00 51.09 103 ASP A CA 1
ATOM 787 C C . ASP A 1 103 ? 20.406 -7.283 -2.998 1.00 51.09 103 ASP A C 1
ATOM 789 O O . ASP A 1 103 ? 19.319 -7.523 -2.447 1.00 51.09 103 ASP A O 1
ATOM 793 N N . ASN A 1 104 ? 21.537 -7.891 -2.650 1.00 45.19 104 ASN A N 1
ATOM 794 C CA . ASN A 1 104 ? 21.683 -8.671 -1.447 1.00 45.19 104 ASN A CA 1
ATOM 795 C C . ASN A 1 104 ? 22.275 -7.712 -0.406 1.00 45.19 104 ASN A C 1
ATOM 797 O O . ASN A 1 104 ? 23.496 -7.572 -0.340 1.00 45.19 104 ASN A O 1
ATOM 801 N N . PRO A 1 105 ? 21.462 -7.031 0.428 1.00 42.38 105 PRO A N 1
ATOM 802 C CA . PRO A 1 105 ? 21.939 -6.112 1.464 1.00 42.38 105 PRO A CA 1
ATOM 803 C C . PRO A 1 105 ? 22.672 -6.837 2.611 1.00 42.38 105 PRO A C 1
ATOM 805 O O . PRO A 1 105 ? 22.792 -6.320 3.718 1.00 42.38 105 PRO A O 1
ATOM 808 N N . ALA A 1 106 ? 23.191 -8.041 2.373 1.00 44.31 106 ALA A N 1
ATOM 809 C CA . ALA A 1 106 ? 24.018 -8.802 3.294 1.00 44.31 106 ALA A CA 1
ATOM 810 C C . ALA A 1 106 ? 25.487 -8.342 3.288 1.00 44.31 106 ALA A C 1
ATOM 812 O O . ALA A 1 106 ? 26.382 -9.128 3.577 1.00 44.31 106 ALA A O 1
ATOM 813 N N . GLY A 1 107 ? 25.729 -7.043 3.096 1.00 45.94 107 GLY A N 1
ATOM 814 C CA . GLY A 1 107 ? 26.939 -6.401 3.606 1.00 45.94 107 GLY A CA 1
ATOM 815 C C . GLY A 1 107 ? 27.062 -6.470 5.137 1.00 45.94 107 GLY A C 1
ATOM 816 O O . GLY A 1 107 ? 28.095 -6.073 5.650 1.00 45.94 107 GLY A O 1
ATOM 817 N N . ASN A 1 108 ? 26.056 -6.986 5.869 1.00 43.53 108 ASN A N 1
ATOM 818 C CA . ASN A 1 108 ? 26.111 -7.177 7.327 1.00 43.53 108 ASN A CA 1
ATOM 819 C C . ASN A 1 108 ? 25.478 -8.476 7.868 1.00 43.53 108 ASN A C 1
ATOM 821 O O . ASN A 1 108 ? 25.453 -8.666 9.083 1.00 43.53 108 ASN A O 1
ATOM 825 N N . ALA A 1 109 ? 24.986 -9.395 7.031 1.00 43.44 109 ALA A N 1
ATOM 826 C CA . ALA A 1 109 ? 24.596 -10.712 7.532 1.00 43.44 109 ALA A CA 1
ATOM 827 C C . ALA A 1 109 ? 25.810 -11.628 7.415 1.00 43.44 109 ALA A C 1
ATOM 829 O O . ALA A 1 109 ? 26.154 -12.075 6.324 1.00 43.44 109 ALA A O 1
ATOM 830 N N . THR A 1 110 ? 26.463 -11.890 8.548 1.00 42.62 110 THR A N 1
ATOM 831 C CA . THR A 1 110 ? 27.299 -13.073 8.739 1.00 42.62 110 THR A CA 1
ATOM 832 C C . THR A 1 110 ? 26.538 -14.242 8.128 1.00 42.62 110 THR A C 1
ATOM 834 O O . THR A 1 110 ? 25.516 -14.659 8.675 1.00 42.62 110 THR A O 1
ATOM 837 N N . GLN A 1 111 ? 26.952 -14.704 6.944 1.00 41.78 111 GLN A N 1
ATOM 838 C CA . GLN A 1 111 ? 26.356 -15.899 6.371 1.00 41.78 111 GLN A CA 1
ATOM 839 C C . GLN A 1 111 ? 26.509 -16.980 7.443 1.00 41.78 111 GLN A C 1
ATOM 841 O O . GLN A 1 111 ? 27.638 -17.195 7.902 1.00 41.78 111 GLN A O 1
ATOM 846 N N . PRO A 1 112 ? 25.420 -17.619 7.916 1.00 39.50 112 PRO A N 1
ATOM 847 C CA . PRO A 1 112 ? 25.586 -18.808 8.726 1.00 39.50 112 PRO A CA 1
ATOM 848 C C . PRO A 1 112 ? 26.463 -19.731 7.891 1.00 39.50 112 PRO A C 1
ATOM 850 O O . PRO A 1 112 ? 26.184 -19.932 6.709 1.00 39.50 112 PRO A O 1
ATOM 853 N N . ALA A 1 113 ? 27.572 -20.188 8.466 1.00 41.28 113 ALA A N 1
ATOM 854 C CA . ALA A 1 113 ? 28.470 -21.118 7.814 1.00 41.28 113 ALA A CA 1
ATOM 855 C C . ALA A 1 113 ? 27.665 -22.380 7.484 1.00 41.28 113 ALA A C 1
ATOM 857 O O . ALA A 1 113 ? 27.546 -23.287 8.305 1.00 41.28 113 ALA A O 1
ATOM 858 N N . VAL A 1 114 ? 27.051 -22.416 6.301 1.00 43.91 114 VAL A N 1
ATOM 859 C CA . VAL A 1 114 ? 26.459 -23.625 5.757 1.00 43.91 114 VAL A CA 1
ATOM 860 C C . VAL A 1 114 ? 27.657 -24.476 5.382 1.00 43.91 114 VAL A C 1
ATOM 862 O O . VAL A 1 114 ? 28.319 -24.269 4.369 1.00 43.91 114 VAL A O 1
ATOM 865 N N . SER A 1 115 ? 27.991 -25.389 6.284 1.00 43.84 115 SER A N 1
ATOM 866 C CA . SER A 1 115 ? 29.073 -26.364 6.209 1.00 43.84 115 SER A CA 1
ATOM 867 C C . SER A 1 115 ? 28.776 -27.458 5.173 1.00 43.84 115 SER A C 1
ATOM 869 O O . SER A 1 115 ? 28.846 -28.649 5.456 1.00 43.84 115 SER A O 1
ATOM 871 N N . GLY A 1 116 ? 28.448 -27.049 3.947 1.00 48.72 116 GLY A N 1
ATOM 872 C CA . GLY A 1 116 ? 28.259 -27.913 2.788 1.00 48.72 116 GLY A CA 1
ATOM 873 C C . GLY A 1 116 ? 28.793 -27.200 1.553 1.00 48.72 116 GLY A C 1
ATOM 874 O O . GLY A 1 116 ? 28.193 -26.234 1.099 1.00 48.72 116 GLY A O 1
ATOM 875 N N . GLY A 1 117 ? 29.948 -27.643 1.050 1.00 45.19 117 GLY A N 1
ATOM 876 C CA . GLY A 1 117 ? 30.781 -26.969 0.045 1.00 45.19 117 GLY A CA 1
ATOM 877 C C . GLY A 1 117 ? 30.214 -26.862 -1.376 1.00 45.19 117 GLY A C 1
ATOM 878 O O . GLY A 1 117 ? 30.917 -27.181 -2.333 1.00 45.19 117 GLY A O 1
ATOM 879 N N . ALA A 1 118 ? 28.979 -26.390 -1.543 1.00 48.34 118 ALA A N 1
ATOM 880 C CA . ALA A 1 118 ? 28.507 -25.909 -2.833 1.00 48.34 118 ALA A CA 1
ATOM 881 C C . ALA A 1 118 ? 29.211 -24.576 -3.130 1.00 48.34 118 ALA A C 1
ATOM 883 O O . ALA A 1 118 ? 28.930 -23.558 -2.496 1.00 48.34 118 ALA A O 1
ATOM 884 N N . LYS A 1 119 ? 30.174 -24.585 -4.061 1.00 55.59 119 LYS A N 1
ATOM 885 C CA . LYS A 1 119 ? 30.768 -23.351 -4.590 1.00 55.59 119 LYS A CA 1
ATOM 886 C C . LYS A 1 119 ? 29.634 -22.459 -5.088 1.00 55.59 119 LYS A C 1
ATOM 888 O O . LYS A 1 119 ? 28.842 -22.903 -5.916 1.00 55.59 119 LYS A O 1
ATOM 893 N N . ALA A 1 120 ? 29.574 -21.222 -4.597 1.00 56.69 120 ALA A N 1
ATOM 894 C CA . ALA A 1 120 ? 28.728 -20.200 -5.193 1.00 56.69 120 ALA A CA 1
ATOM 895 C C . ALA A 1 120 ? 29.079 -20.129 -6.683 1.00 56.69 120 ALA A C 1
ATOM 897 O O . ALA A 1 120 ? 30.220 -19.832 -7.042 1.00 56.69 120 ALA A O 1
ATOM 898 N N . VAL A 1 121 ? 28.128 -20.504 -7.535 1.00 60.59 121 VAL A N 1
ATOM 899 C CA . VAL A 1 121 ? 28.276 -20.366 -8.981 1.00 60.59 121 VAL A CA 1
ATOM 900 C C . VAL A 1 121 ? 28.359 -18.868 -9.233 1.00 60.59 121 VAL A C 1
ATOM 902 O O . VAL A 1 121 ? 27.419 -18.141 -8.914 1.00 60.59 121 VAL A O 1
ATOM 905 N N . ALA A 1 122 ? 29.512 -18.396 -9.704 1.00 63.78 122 ALA A N 1
ATOM 906 C CA . ALA A 1 122 ? 29.658 -17.007 -10.109 1.00 63.78 122 ALA A CA 1
ATOM 907 C C . ALA A 1 122 ? 28.607 -16.735 -11.190 1.00 63.78 122 ALA A C 1
ATOM 909 O O . ALA A 1 122 ? 28.558 -17.456 -12.187 1.00 63.78 122 ALA A O 1
ATOM 910 N N . LEU A 1 123 ? 27.732 -15.756 -10.954 1.00 68.44 123 LEU A N 1
ATOM 911 C CA . LEU A 1 123 ? 26.754 -15.354 -11.955 1.00 68.44 123 LEU A CA 1
ATOM 912 C C . LEU A 1 123 ? 27.520 -14.804 -13.163 1.00 68.44 123 LEU A C 1
ATOM 914 O O . LEU A 1 123 ? 28.298 -13.860 -13.021 1.00 68.44 123 LEU A O 1
ATOM 918 N N . ASP A 1 124 ? 27.309 -15.401 -14.332 1.00 74.88 124 ASP A N 1
ATOM 919 C CA . ASP A 1 124 ? 27.840 -14.878 -15.586 1.00 74.88 124 ASP A CA 1
ATOM 920 C C . ASP A 1 124 ? 27.001 -13.671 -16.027 1.00 74.88 124 ASP A C 1
ATOM 922 O O . ASP A 1 124 ? 25.997 -13.812 -16.719 1.00 74.88 124 ASP A O 1
ATOM 926 N N . ILE A 1 125 ? 27.400 -12.478 -15.582 1.00 74.19 125 ILE A N 1
ATOM 927 C CA . ILE A 1 125 ? 26.752 -11.204 -15.939 1.00 74.19 125 ILE A CA 1
ATOM 928 C C . ILE A 1 125 ? 27.082 -10.742 -17.365 1.00 74.19 125 ILE A C 1
ATOM 930 O O . ILE A 1 125 ? 26.520 -9.757 -17.841 1.00 74.19 125 ILE A O 1
ATOM 934 N N . SER A 1 126 ? 27.995 -11.433 -18.062 1.00 75.81 126 SER A N 1
ATOM 935 C CA . SER A 1 126 ? 28.378 -11.071 -19.433 1.00 75.81 126 SER A CA 1
ATOM 936 C C . SER A 1 126 ? 27.277 -11.364 -20.452 1.00 75.81 126 SER A C 1
ATOM 938 O O . SER A 1 126 ? 27.351 -10.913 -21.594 1.00 75.81 126 SER A O 1
ATOM 940 N N . ARG A 1 127 ? 26.248 -12.114 -20.045 1.00 80.12 127 ARG A N 1
ATOM 941 C CA . ARG A 1 127 ? 25.151 -12.541 -20.905 1.00 80.12 127 ARG A CA 1
ATOM 942 C C . ARG A 1 127 ? 23.803 -12.249 -20.258 1.00 80.12 127 ARG A C 1
ATOM 944 O O . ARG A 1 127 ? 23.692 -12.279 -19.032 1.00 80.12 127 ARG A O 1
ATOM 951 N N . PRO A 1 128 ? 22.754 -12.037 -21.066 1.00 79.56 128 PRO A N 1
ATOM 952 C CA . PRO A 1 128 ? 21.416 -11.897 -20.528 1.00 79.56 128 PRO A CA 1
ATOM 953 C C . PRO A 1 128 ? 20.981 -13.156 -19.776 1.00 79.56 128 PRO A C 1
ATOM 955 O O . PRO A 1 128 ? 21.179 -14.274 -20.255 1.00 79.56 128 PRO A O 1
ATOM 958 N N . TRP A 1 129 ? 20.322 -12.990 -18.630 1.00 77.81 129 TRP A N 1
ATOM 959 C CA . TRP A 1 129 ? 19.972 -14.101 -17.733 1.00 77.81 129 TRP A CA 1
ATOM 960 C C . TRP A 1 129 ? 19.014 -15.141 -18.350 1.00 77.81 129 TRP A C 1
ATOM 962 O O . TRP A 1 129 ? 18.930 -16.265 -17.858 1.00 77.81 129 TRP A O 1
ATOM 972 N N . TRP A 1 130 ? 18.294 -14.794 -19.424 1.00 80.81 130 TRP A N 1
ATOM 973 C CA . TRP A 1 130 ? 17.436 -15.725 -20.178 1.00 80.81 130 TRP A CA 1
ATOM 974 C C . TRP A 1 130 ? 18.175 -16.492 -21.271 1.00 80.81 130 TRP A C 1
ATOM 976 O O . TRP A 1 130 ? 17.610 -17.428 -21.840 1.00 80.81 130 TRP A O 1
ATOM 986 N N . THR A 1 131 ? 19.412 -16.117 -21.601 1.00 80.81 131 THR A N 1
ATOM 987 C CA . THR A 1 131 ? 20.256 -16.978 -22.424 1.00 80.81 131 THR A CA 1
ATOM 988 C C . THR A 1 131 ? 20.656 -18.133 -21.524 1.00 80.81 131 THR A C 1
ATOM 990 O O . THR A 1 131 ? 21.529 -17.994 -20.671 1.00 80.81 131 THR A O 1
ATOM 993 N N . GLY A 1 132 ? 19.894 -19.232 -21.609 1.00 69.56 132 GLY A N 1
ATOM 994 C CA . GLY A 1 132 ? 20.076 -20.387 -20.737 1.00 69.56 132 GLY A CA 1
ATOM 995 C C . GLY A 1 132 ? 21.555 -20.723 -20.650 1.00 69.56 132 GLY A C 1
ATOM 996 O O . GLY A 1 132 ? 22.249 -20.636 -21.668 1.00 69.56 132 GLY A O 1
ATOM 997 N N . SER A 1 133 ? 22.039 -21.040 -19.442 1.00 60.91 133 SER A N 1
ATOM 998 C CA . SER A 1 133 ? 23.403 -21.521 -19.253 1.00 60.91 133 SER A CA 1
ATOM 999 C C . SER A 1 133 ? 23.572 -22.645 -20.245 1.00 60.91 133 SER A C 1
ATOM 1001 O O . SER A 1 133 ? 22.956 -23.696 -20.084 1.00 60.91 133 SER A O 1
ATOM 1003 N N . ARG A 1 134 ? 24.285 -22.361 -21.336 1.00 57.62 134 ARG A N 1
ATOM 1004 C CA . ARG A 1 134 ? 24.555 -23.336 -22.372 1.00 57.62 134 ARG A CA 1
ATOM 1005 C C . ARG A 1 134 ? 25.284 -24.402 -21.591 1.00 57.62 134 ARG A C 1
ATOM 1007 O O . ARG A 1 134 ? 26.402 -24.135 -21.138 1.00 57.62 134 ARG A O 1
ATOM 1014 N N . GLU A 1 135 ? 24.578 -25.497 -21.277 1.00 54.53 135 GLU A N 1
ATOM 1015 C CA . GLU A 1 135 ? 25.181 -26.641 -20.620 1.00 54.53 135 GLU A CA 1
ATOM 1016 C C . GLU A 1 135 ? 26.440 -26.828 -21.419 1.00 54.53 135 GLU A C 1
ATOM 1018 O O . GLU A 1 135 ? 26.397 -26.842 -22.654 1.00 54.53 135 GLU A O 1
ATOM 1023 N N . THR A 1 136 ? 27.567 -26.705 -20.731 1.00 52.72 136 THR A N 1
ATOM 1024 C CA . THR A 1 136 ? 28.852 -26.877 -21.365 1.00 52.72 136 THR A CA 1
ATOM 1025 C C . THR A 1 136 ? 28.807 -28.348 -21.711 1.00 52.72 136 THR A C 1
ATOM 1027 O O . THR A 1 136 ? 29.125 -29.191 -20.872 1.00 52.72 136 THR A O 1
ATOM 1030 N N . GLU A 1 137 ? 28.232 -28.653 -22.882 1.00 49.41 137 GLU A N 1
ATOM 1031 C CA . GLU A 1 137 ? 28.293 -29.941 -23.523 1.00 49.41 137 GLU A CA 1
ATOM 1032 C C . GLU A 1 137 ? 29.759 -30.253 -23.381 1.00 49.41 137 GLU A C 1
ATOM 1034 O O . GLU A 1 137 ? 30.633 -29.478 -23.783 1.00 49.41 137 GLU A O 1
ATOM 1039 N N . THR A 1 138 ? 30.005 -31.283 -22.586 1.00 50.06 138 THR A N 1
ATOM 1040 C CA . THR A 1 138 ? 31.326 -31.795 -22.297 1.00 50.06 138 THR A CA 1
ATOM 1041 C C . THR A 1 138 ? 31.746 -32.446 -23.599 1.00 50.06 138 THR A C 1
ATOM 1043 O O . THR A 1 138 ? 31.723 -33.664 -23.754 1.00 50.06 138 THR A O 1
ATOM 1046 N N . ASP A 1 139 ? 32.017 -31.589 -24.580 1.00 44.72 139 ASP A N 1
ATOM 1047 C CA . ASP A 1 139 ? 32.425 -31.945 -25.906 1.00 44.72 139 ASP A CA 1
ATOM 1048 C C . ASP A 1 139 ? 33.774 -32.587 -25.690 1.00 44.72 139 ASP A C 1
ATOM 1050 O O . ASP A 1 139 ? 34.757 -31.995 -25.230 1.00 44.72 139 ASP A O 1
ATOM 1054 N N . THR A 1 140 ? 33.733 -33.893 -25.874 1.00 54.66 140 THR A N 1
ATOM 1055 C CA . THR A 1 140 ? 34.858 -34.782 -25.730 1.00 54.66 140 THR A CA 1
ATOM 1056 C C . THR A 1 140 ? 35.876 -34.286 -26.741 1.00 54.66 140 THR A C 1
ATOM 1058 O O . THR A 1 140 ? 35.654 -34.437 -27.938 1.00 54.66 140 THR A O 1
ATOM 1061 N N . ALA A 1 141 ? 36.920 -33.613 -26.250 1.00 47.28 141 ALA A N 1
ATOM 1062 C CA . ALA A 1 141 ? 37.887 -32.863 -27.043 1.00 47.28 141 ALA A CA 1
ATOM 1063 C C . ALA A 1 141 ? 38.215 -33.559 -28.379 1.00 47.28 141 ALA A C 1
ATOM 1065 O O . ALA A 1 141 ? 38.899 -34.591 -28.367 1.00 47.28 141 ALA A O 1
ATOM 1066 N N . PRO A 1 142 ? 37.775 -33.031 -29.537 1.00 50.62 142 PRO A N 1
ATOM 1067 C CA . PRO A 1 142 ? 38.343 -33.456 -30.797 1.00 50.62 142 PRO A CA 1
ATOM 1068 C C . PRO A 1 142 ? 39.761 -32.886 -30.873 1.00 50.62 142 PRO A C 1
ATOM 1070 O O . PRO A 1 142 ? 40.036 -31.752 -30.479 1.00 50.62 142 PRO A O 1
ATOM 1073 N N . ALA A 1 143 ? 40.685 -33.731 -31.316 1.00 54.53 143 ALA A N 1
ATOM 1074 C CA . ALA A 1 143 ? 42.106 -33.443 -31.364 1.00 54.53 143 ALA A CA 1
ATOM 1075 C C . ALA A 1 143 ? 42.410 -32.097 -32.044 1.00 54.53 143 ALA A C 1
ATOM 1077 O O . ALA A 1 143 ? 41.971 -31.842 -33.162 1.00 54.53 143 ALA A O 1
ATOM 1078 N N . VAL A 1 144 ? 43.212 -31.297 -31.337 1.00 52.94 144 VAL A N 1
ATOM 1079 C CA . VAL A 1 144 ? 43.884 -30.050 -31.724 1.00 52.94 144 VAL A CA 1
ATOM 1080 C C . VAL A 1 144 ? 44.116 -29.944 -33.239 1.00 52.94 144 VAL A C 1
ATOM 1082 O O . VAL A 1 144 ? 45.113 -30.434 -33.776 1.00 52.94 144 VAL A O 1
ATOM 1085 N N . GLY A 1 145 ? 43.194 -29.265 -33.919 1.00 54.62 145 GLY A N 1
ATOM 1086 C CA . GLY A 1 145 ? 43.427 -28.653 -35.220 1.00 54.62 145 GLY A CA 1
ATOM 1087 C C . GLY A 1 145 ? 44.068 -27.286 -35.004 1.00 54.62 145 GLY A C 1
ATOM 1088 O O . GLY A 1 145 ? 43.615 -26.513 -34.167 1.00 54.62 145 GLY A O 1
ATOM 1089 N N . LYS A 1 146 ? 45.162 -27.006 -35.714 1.00 56.75 146 LYS A N 1
ATOM 1090 C CA . LYS A 1 146 ? 45.873 -25.723 -35.658 1.00 56.75 146 LYS A CA 1
ATOM 1091 C C . LYS A 1 146 ? 44.942 -24.604 -36.143 1.00 56.75 146 LYS A C 1
ATOM 1093 O O . LYS A 1 146 ? 44.736 -24.495 -37.349 1.00 56.75 146 LYS A O 1
ATOM 1098 N N . HIS A 1 147 ? 44.408 -23.798 -35.225 1.00 52.44 147 HIS A N 1
ATOM 1099 C CA . HIS A 1 147 ? 43.789 -22.519 -35.572 1.00 52.44 147 HIS A CA 1
ATOM 1100 C C . HIS A 1 147 ? 44.837 -21.635 -36.256 1.00 52.44 147 HIS A C 1
ATOM 1102 O O . HIS A 1 147 ? 45.991 -21.557 -35.826 1.00 52.44 147 HIS A O 1
ATOM 1108 N N . SER A 1 148 ? 44.460 -21.055 -37.392 1.00 63.03 148 SER A N 1
ATOM 1109 C CA . SER A 1 148 ? 45.316 -20.149 -38.148 1.00 63.03 148 SER A CA 1
ATOM 1110 C C . SER A 1 148 ? 45.390 -18.797 -37.448 1.00 63.03 148 SER A C 1
ATOM 1112 O O . SER A 1 148 ? 44.360 -18.266 -37.048 1.00 63.03 148 SER A O 1
ATOM 1114 N N . GLN A 1 149 ? 46.588 -18.212 -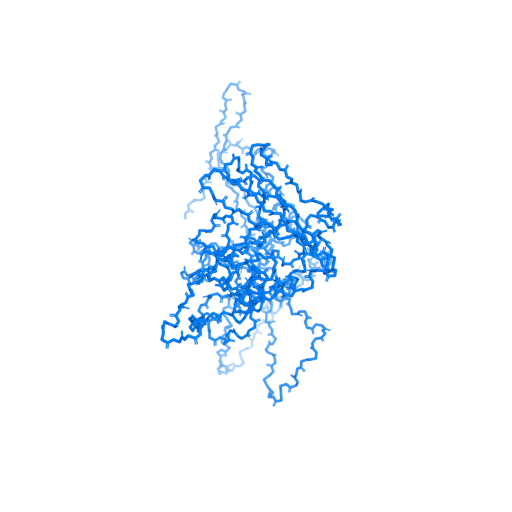37.393 1.00 62.56 149 GLN A N 1
ATOM 1115 C CA . GLN A 1 149 ? 46.885 -16.911 -36.767 1.00 62.56 149 GLN A CA 1
ATOM 1116 C C . GLN A 1 149 ? 45.982 -15.744 -37.216 1.00 62.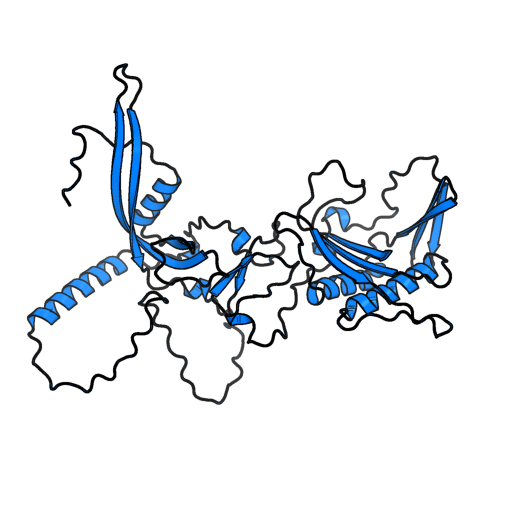56 149 GLN A C 1
ATOM 1118 O O . GLN A 1 149 ? 45.914 -14.740 -36.522 1.00 62.56 149 GLN A O 1
ATOM 1123 N N . ALA A 1 150 ? 45.281 -15.871 -38.346 1.00 67.62 150 ALA A N 1
ATOM 1124 C CA . ALA A 1 150 ? 44.370 -14.845 -38.846 1.00 67.62 150 ALA A CA 1
ATOM 1125 C C . ALA A 1 150 ? 43.126 -14.636 -37.960 1.00 67.62 150 ALA A C 1
ATOM 1127 O O . ALA A 1 150 ? 42.633 -13.519 -37.880 1.00 67.62 150 ALA A O 1
ATOM 1128 N N . GLU A 1 151 ? 42.634 -15.674 -37.275 1.00 64.19 151 GLU A N 1
ATOM 1129 C CA . GLU A 1 151 ? 41.439 -15.546 -36.423 1.00 64.19 151 GLU A CA 1
ATOM 1130 C C . GLU A 1 151 ? 41.773 -14.921 -35.055 1.00 64.19 151 GLU A C 1
ATOM 1132 O O . GLU A 1 151 ? 40.960 -14.185 -34.506 1.00 64.19 151 GLU A O 1
ATOM 1137 N N . GLU A 1 152 ? 42.991 -15.133 -34.537 1.00 67.00 152 GLU A N 1
ATOM 1138 C CA . GLU A 1 152 ? 43.455 -14.488 -33.295 1.00 67.00 152 GLU A CA 1
ATOM 1139 C C . GLU A 1 152 ? 43.686 -12.976 -33.467 1.00 67.00 152 GLU A C 1
ATOM 1141 O O . GLU A 1 152 ? 43.478 -12.217 -32.521 1.00 67.00 152 GLU A O 1
ATOM 1146 N N . GLU A 1 153 ? 44.099 -12.517 -34.655 1.00 73.06 153 GLU A N 1
ATOM 1147 C CA . GLU A 1 153 ? 44.263 -11.079 -34.924 1.00 73.06 153 GLU A CA 1
ATOM 1148 C C . GLU A 1 153 ? 42.914 -10.352 -35.026 1.00 73.06 153 GLU A C 1
ATOM 1150 O O . GLU A 1 153 ? 42.780 -9.251 -34.490 1.00 73.06 153 GLU A O 1
ATOM 1155 N N . GLU A 1 154 ? 41.897 -10.976 -35.629 1.00 70.12 154 GLU A N 1
ATOM 1156 C CA . GLU A 1 154 ? 40.557 -10.385 -35.749 1.00 70.12 154 GLU A CA 1
ATOM 1157 C C . GLU A 1 154 ? 39.848 -10.299 -34.384 1.00 70.12 154 GLU A C 1
ATOM 1159 O O . GLU A 1 154 ? 39.264 -9.267 -34.043 1.00 70.12 154 GLU A O 1
ATOM 1164 N N . GLU A 1 155 ? 39.971 -11.330 -33.539 1.00 67.31 155 GLU A N 1
ATOM 1165 C CA . GLU A 1 155 ? 39.428 -11.298 -32.174 1.00 67.31 155 GLU A CA 1
ATOM 1166 C C . GLU A 1 155 ? 40.134 -10.241 -31.304 1.00 67.31 155 GLU A C 1
ATOM 1168 O O . GLU A 1 155 ? 39.486 -9.514 -30.543 1.00 67.31 155 GLU A O 1
ATOM 1173 N N . ALA A 1 156 ? 41.456 -10.090 -31.452 1.00 68.06 156 ALA A N 1
ATOM 1174 C CA . ALA A 1 156 ? 42.224 -9.078 -30.733 1.00 68.06 156 ALA A CA 1
ATOM 1175 C C . ALA A 1 156 ? 41.841 -7.647 -31.147 1.00 68.06 156 ALA A C 1
ATOM 1177 O O . ALA A 1 156 ? 41.766 -6.764 -30.287 1.00 68.06 156 ALA A O 1
ATOM 1178 N N . GLU A 1 157 ? 41.558 -7.399 -32.428 1.00 71.44 157 GLU A N 1
ATOM 1179 C CA . GLU A 1 157 ? 41.144 -6.078 -32.914 1.00 71.44 157 GLU A CA 1
ATOM 1180 C C . GLU A 1 157 ? 39.759 -5.681 -32.375 1.00 71.44 157 GLU A C 1
ATOM 1182 O O . GLU A 1 157 ? 39.581 -4.566 -31.871 1.00 71.44 157 GLU A O 1
ATOM 1187 N N . VAL A 1 158 ? 38.803 -6.617 -32.359 1.00 63.91 158 VAL A N 1
ATOM 1188 C CA . VAL A 1 158 ? 37.458 -6.388 -31.801 1.00 63.91 158 VAL A CA 1
ATOM 1189 C C . VAL A 1 158 ? 37.519 -6.121 -30.294 1.00 63.91 158 VAL A C 1
ATOM 1191 O O . VAL A 1 158 ? 36.923 -5.154 -29.810 1.00 63.91 158 VAL A O 1
ATOM 1194 N N . VAL A 1 159 ? 38.291 -6.911 -29.539 1.00 63.00 159 VAL A N 1
ATOM 1195 C CA . VAL A 1 159 ? 38.481 -6.702 -28.091 1.00 63.00 159 VAL A CA 1
ATOM 1196 C C . VAL A 1 159 ? 39.149 -5.351 -27.810 1.00 63.00 159 VAL A C 1
ATOM 1198 O O . VAL A 1 159 ? 38.779 -4.671 -26.846 1.00 63.00 159 VAL A O 1
ATOM 1201 N N . THR A 1 160 ? 40.076 -4.916 -28.667 1.00 66.50 160 THR A N 1
ATOM 1202 C CA . THR A 1 160 ? 40.749 -3.613 -28.540 1.00 66.50 160 THR A CA 1
ATOM 1203 C C . THR A 1 160 ? 39.788 -2.449 -28.804 1.00 66.50 160 THR A C 1
ATOM 1205 O O . THR A 1 160 ? 39.752 -1.501 -28.020 1.00 66.50 160 THR A O 1
ATOM 1208 N N . MET A 1 161 ? 38.927 -2.531 -29.828 1.00 56.53 161 MET A N 1
ATOM 1209 C CA . MET A 1 161 ? 37.903 -1.503 -30.082 1.00 56.53 161 MET A CA 1
ATOM 1210 C C . MET A 1 161 ? 36.887 -1.380 -28.938 1.00 56.53 161 MET A C 1
ATOM 1212 O O . MET A 1 161 ? 36.492 -0.265 -28.578 1.00 56.53 161 MET A O 1
ATOM 1216 N N . VAL A 1 162 ? 36.456 -2.504 -28.356 1.00 53.91 162 VAL A N 1
ATOM 1217 C CA . VAL A 1 162 ? 35.515 -2.503 -27.224 1.00 53.91 162 VAL A CA 1
ATOM 1218 C C . VAL A 1 162 ? 36.179 -1.918 -25.976 1.00 53.91 162 VAL A C 1
ATOM 1220 O O . VAL A 1 162 ? 35.603 -1.048 -25.323 1.00 53.91 162 VAL A O 1
ATOM 1223 N N . THR A 1 163 ? 37.419 -2.310 -25.670 1.00 56.91 163 THR A N 1
ATOM 1224 C CA . THR A 1 163 ? 38.154 -1.779 -24.509 1.00 56.91 163 THR A CA 1
ATOM 1225 C C . THR A 1 163 ? 38.499 -0.294 -24.643 1.00 56.91 163 THR A C 1
ATOM 1227 O O . THR A 1 163 ? 38.386 0.431 -23.655 1.00 56.91 163 THR A O 1
ATOM 1230 N N . GLU A 1 164 ? 38.824 0.210 -25.839 1.00 61.09 164 GLU A N 1
ATOM 1231 C CA . GLU A 1 164 ? 39.031 1.650 -26.062 1.00 61.09 164 GLU A CA 1
ATOM 1232 C C . GLU A 1 164 ? 37.744 2.471 -25.900 1.00 61.09 164 GLU A C 1
ATOM 1234 O O . GLU A 1 164 ? 37.778 3.572 -25.337 1.00 61.09 164 GLU A O 1
ATOM 1239 N N . LYS A 1 165 ? 36.598 1.948 -26.359 1.00 53.97 165 LYS A N 1
ATOM 1240 C CA . LYS A 1 165 ? 35.293 2.596 -26.149 1.00 53.97 165 LYS A CA 1
ATOM 1241 C C . LYS A 1 165 ? 34.921 2.643 -24.666 1.00 53.97 165 LYS A C 1
ATOM 1243 O O . LYS A 1 165 ? 34.491 3.691 -24.188 1.00 53.97 165 LYS A O 1
ATOM 1248 N N . VAL A 1 166 ? 35.153 1.555 -23.929 1.00 52.22 166 VAL A N 1
ATOM 1249 C CA . VAL A 1 166 ? 34.906 1.481 -22.478 1.00 52.22 166 VAL A CA 1
ATOM 1250 C C . VAL A 1 166 ? 35.865 2.395 -21.698 1.00 52.22 166 VAL A C 1
ATOM 1252 O O . VAL A 1 166 ? 35.452 3.063 -20.755 1.00 52.22 166 VAL A O 1
ATOM 1255 N N . ALA A 1 167 ? 37.130 2.513 -22.112 1.00 57.50 167 ALA A N 1
ATOM 1256 C CA . ALA A 1 167 ? 38.116 3.365 -21.442 1.00 57.50 167 ALA A CA 1
ATOM 1257 C C . ALA A 1 167 ? 37.842 4.875 -21.594 1.00 57.50 167 ALA A C 1
ATOM 1259 O O . ALA A 1 167 ? 38.213 5.658 -20.716 1.00 57.50 167 ALA A O 1
ATOM 1260 N N . LYS A 1 168 ? 37.182 5.307 -22.679 1.00 50.66 168 LYS A N 1
ATOM 1261 C CA . LYS A 1 168 ? 36.823 6.723 -22.897 1.00 50.66 168 LYS A CA 1
ATOM 1262 C C . LYS A 1 168 ? 35.687 7.216 -22.003 1.00 50.66 168 LYS A C 1
ATOM 1264 O O . LYS A 1 168 ? 35.533 8.429 -21.834 1.00 50.66 168 LYS A O 1
ATOM 1269 N N . HIS A 1 169 ? 34.922 6.312 -21.403 1.00 48.69 169 HIS A N 1
ATOM 1270 C CA . HIS A 1 169 ? 33.786 6.656 -20.561 1.00 48.69 169 HIS A CA 1
ATOM 1271 C C . HIS A 1 169 ? 33.896 5.892 -19.241 1.00 48.69 169 HIS A C 1
ATOM 1273 O O . HIS A 1 169 ? 33.410 4.767 -19.154 1.00 48.69 169 HIS A O 1
ATOM 1279 N N . PRO A 1 170 ? 34.556 6.469 -18.212 1.00 48.03 170 PRO A N 1
ATOM 1280 C CA . PRO A 1 170 ? 34.669 5.805 -16.920 1.00 48.03 170 PRO A CA 1
ATOM 1281 C C . PRO A 1 170 ? 33.269 5.422 -16.435 1.00 48.03 170 PRO A C 1
ATOM 1283 O O . PRO A 1 170 ? 32.342 6.205 -16.677 1.00 48.03 170 PRO A O 1
ATOM 1286 N N . PRO A 1 171 ? 33.105 4.263 -15.770 1.00 46.50 171 PRO A N 1
ATOM 1287 C CA . PRO A 1 171 ? 31.811 3.804 -15.285 1.00 46.50 171 PRO A CA 1
ATOM 1288 C C . PRO A 1 171 ? 31.181 4.923 -14.460 1.00 46.50 171 PRO A C 1
ATOM 1290 O O . PRO A 1 171 ? 31.630 5.249 -13.358 1.00 46.50 171 PRO A O 1
ATOM 1293 N N . ARG A 1 172 ? 30.195 5.597 -15.056 1.00 48.81 172 ARG A N 1
ATOM 1294 C CA . ARG A 1 172 ? 29.436 6.639 -14.378 1.00 48.81 172 ARG A CA 1
ATOM 1295 C C . ARG A 1 172 ? 28.602 5.943 -13.318 1.00 48.81 172 ARG A C 1
ATOM 1297 O O . ARG A 1 172 ? 28.153 4.820 -13.532 1.00 48.81 172 ARG A O 1
ATOM 1304 N N . ASP A 1 173 ? 28.391 6.598 -12.180 1.00 48.75 173 ASP A N 1
ATOM 1305 C CA . ASP A 1 173 ? 27.444 6.087 -11.195 1.00 48.75 173 ASP A CA 1
ATOM 1306 C C . ASP A 1 173 ? 26.044 6.106 -11.823 1.00 48.75 173 ASP A C 1
ATOM 1308 O O . ASP A 1 173 ? 25.368 7.139 -11.888 1.00 48.75 173 ASP A O 1
ATOM 1312 N N . ILE A 1 174 ? 25.658 4.945 -12.348 1.00 48.03 174 ILE A N 1
ATOM 1313 C CA . ILE A 1 174 ? 24.449 4.713 -13.135 1.00 48.03 174 ILE A CA 1
ATOM 1314 C C . ILE A 1 174 ? 23.208 5.113 -12.314 1.00 48.03 174 ILE A C 1
ATOM 1316 O O . ILE A 1 174 ? 22.214 5.581 -12.864 1.00 48.03 174 ILE A O 1
ATOM 1320 N N . ARG A 1 175 ? 23.317 5.074 -10.972 1.00 49.28 175 ARG A N 1
ATOM 1321 C CA . ARG A 1 175 ? 22.283 5.470 -9.998 1.00 49.28 175 ARG A CA 1
ATOM 1322 C C . ARG A 1 175 ? 21.805 6.910 -10.133 1.00 49.28 175 ARG A C 1
ATOM 1324 O O . ARG A 1 175 ? 20.670 7.195 -9.769 1.00 49.28 175 ARG A O 1
ATOM 1331 N N . LEU A 1 176 ? 22.642 7.810 -10.647 1.00 43.81 176 LEU A N 1
ATOM 1332 C CA . LEU A 1 176 ? 22.308 9.233 -10.765 1.00 43.81 176 LEU A CA 1
ATOM 1333 C C . LEU A 1 176 ? 21.596 9.592 -12.082 1.00 43.81 176 LEU A C 1
ATOM 1335 O O . LEU A 1 176 ? 21.138 10.723 -12.213 1.00 43.81 176 LEU A O 1
ATOM 1339 N N . HIS A 1 177 ? 21.520 8.667 -13.047 1.00 46.22 177 HIS A N 1
ATOM 1340 C CA . HIS A 1 177 ? 21.076 8.958 -14.421 1.00 46.22 177 HIS A CA 1
ATOM 1341 C C . HIS A 1 177 ? 19.981 8.001 -14.923 1.00 46.22 177 HIS A C 1
ATOM 1343 O O . HIS A 1 177 ? 19.683 7.978 -16.115 1.00 46.22 177 HIS A O 1
ATOM 1349 N N . TYR A 1 178 ? 19.364 7.214 -14.035 1.00 49.72 178 TYR A N 1
ATOM 1350 C CA . TYR A 1 178 ? 18.297 6.292 -14.420 1.00 49.72 178 TYR A CA 1
ATOM 1351 C C . TYR A 1 178 ? 17.033 7.031 -14.868 1.00 49.72 178 TYR A C 1
ATOM 1353 O O . TYR A 1 178 ? 16.342 7.663 -14.068 1.00 49.72 178 TYR A O 1
ATOM 1361 N N . TYR A 1 179 ? 16.674 6.845 -16.137 1.00 50.03 179 TYR A N 1
ATOM 1362 C CA . TYR A 1 179 ? 15.332 7.113 -16.640 1.00 50.03 179 TYR A CA 1
ATOM 1363 C C . TYR A 1 179 ? 14.523 5.817 -16.585 1.00 50.03 179 TYR A C 1
ATOM 1365 O O . TYR A 1 179 ? 14.624 4.953 -17.453 1.00 50.03 179 TYR A O 1
ATOM 1373 N N . SER A 1 180 ? 13.727 5.660 -15.528 1.00 48.69 180 SER A N 1
ATOM 1374 C CA . SER A 1 180 ? 12.741 4.584 -15.439 1.00 48.69 180 SER A CA 1
ATOM 1375 C C . SER A 1 180 ? 11.379 5.116 -15.872 1.00 48.69 180 SER A C 1
ATOM 1377 O O . SER A 1 180 ? 10.772 5.917 -15.164 1.00 48.69 180 SER A O 1
ATOM 1379 N N . HIS A 1 181 ? 10.864 4.634 -17.006 1.00 50.00 181 HIS A N 1
ATOM 1380 C CA . HIS A 1 181 ? 9.458 4.841 -17.378 1.00 50.00 181 HIS A CA 1
ATOM 1381 C C . HIS A 1 181 ? 8.501 3.982 -16.545 1.00 50.00 181 HIS A C 1
ATOM 1383 O O . HIS A 1 181 ? 7.285 4.145 -16.650 1.00 50.00 181 HIS A O 1
ATOM 1389 N N . ILE A 1 182 ? 9.019 3.078 -15.705 1.00 54.28 182 ILE A N 1
ATOM 1390 C CA . ILE A 1 182 ? 8.197 2.419 -14.698 1.00 54.28 182 ILE A CA 1
ATOM 1391 C C . ILE A 1 182 ? 7.885 3.437 -13.612 1.00 54.28 182 ILE A C 1
ATOM 1393 O O . ILE A 1 182 ? 8.824 3.950 -12.992 1.00 54.28 182 ILE A O 1
ATOM 1397 N N . PRO A 1 183 ? 6.592 3.697 -13.343 1.00 57.78 183 PRO A N 1
ATOM 1398 C CA . PRO A 1 183 ? 6.189 4.485 -12.196 1.00 57.78 183 PRO A CA 1
ATOM 1399 C C . PRO A 1 183 ? 6.947 4.053 -10.936 1.00 57.78 183 PRO A C 1
ATOM 1401 O O . PRO A 1 183 ? 6.888 2.887 -10.552 1.00 57.78 183 PRO A O 1
ATOM 1404 N N . LEU A 1 184 ? 7.676 4.978 -10.301 1.00 58.25 184 LEU A N 1
ATOM 1405 C CA . LEU A 1 184 ? 8.524 4.686 -9.132 1.00 58.25 184 LEU A CA 1
ATOM 1406 C C . LEU A 1 184 ? 7.754 3.976 -8.002 1.00 58.25 184 LEU A C 1
ATOM 1408 O O . LEU A 1 184 ? 8.328 3.214 -7.229 1.00 58.25 184 LEU A O 1
ATOM 1412 N N . ASP A 1 185 ? 6.436 4.157 -7.944 1.00 62.09 185 ASP A N 1
ATOM 1413 C CA . ASP A 1 185 ? 5.542 3.497 -6.995 1.00 62.09 185 ASP A CA 1
ATOM 1414 C C . ASP A 1 185 ? 5.294 1.998 -7.269 1.00 62.09 185 ASP A C 1
ATOM 1416 O O . ASP A 1 185 ? 4.709 1.320 -6.424 1.00 62.09 185 ASP A O 1
ATOM 1420 N N . LEU A 1 186 ? 5.746 1.445 -8.400 1.00 63.03 186 LEU A N 1
ATOM 1421 C CA . LEU A 1 186 ? 5.755 -0.002 -8.672 1.00 63.03 186 LEU A CA 1
ATOM 1422 C C . LEU A 1 186 ? 6.964 -0.727 -8.070 1.00 63.03 186 LEU A C 1
ATOM 1424 O O . LEU A 1 186 ? 6.929 -1.951 -7.943 1.00 63.03 186 LEU A O 1
ATOM 1428 N N . LEU A 1 187 ? 8.018 0.009 -7.713 1.00 62.59 187 LEU A N 1
ATOM 1429 C CA . LEU A 1 187 ? 9.242 -0.529 -7.111 1.00 62.59 187 LEU A CA 1
ATOM 1430 C C . LEU A 1 187 ? 9.536 0.070 -5.733 1.00 62.59 187 LEU A C 1
ATOM 1432 O O . LEU A 1 187 ? 10.546 -0.271 -5.119 1.00 62.59 187 LEU A O 1
ATOM 1436 N N . ALA A 1 188 ? 8.659 0.939 -5.229 1.00 59.84 188 ALA A N 1
ATOM 1437 C CA . ALA A 1 188 ? 8.858 1.585 -3.947 1.00 59.84 188 ALA A CA 1
ATOM 1438 C C . ALA A 1 188 ? 8.941 0.545 -2.818 1.00 59.84 188 ALA A C 1
ATOM 1440 O O . ALA A 1 188 ? 8.093 -0.341 -2.658 1.00 59.84 188 ALA A O 1
ATOM 1441 N N . HIS A 1 189 ? 9.978 0.674 -1.994 1.00 63.50 189 HIS A N 1
ATOM 1442 C CA . HIS A 1 189 ? 9.989 0.038 -0.688 1.00 63.50 189 HIS A CA 1
ATOM 1443 C C . HIS A 1 189 ? 8.802 0.553 0.141 1.00 63.50 189 HIS A C 1
ATOM 1445 O O . HIS A 1 189 ? 8.275 1.637 -0.105 1.00 63.50 189 HIS A O 1
ATOM 1451 N N . PHE A 1 190 ? 8.405 -0.193 1.178 1.00 63.91 190 PHE A N 1
ATOM 1452 C CA . PHE A 1 190 ? 7.617 0.391 2.269 1.00 63.91 190 PHE A CA 1
ATOM 1453 C C . PHE A 1 190 ? 8.517 1.332 3.078 1.00 63.91 190 PHE A C 1
ATOM 1455 O O . PHE A 1 190 ? 8.834 1.062 4.234 1.00 63.91 190 PHE A O 1
ATOM 1462 N N . GLU A 1 191 ? 9.013 2.386 2.447 1.00 61.66 191 GLU A N 1
ATOM 1463 C CA . GLU A 1 191 ? 9.497 3.529 3.190 1.00 61.66 191 GLU A CA 1
ATOM 1464 C C . GLU A 1 191 ? 8.285 4.346 3.648 1.00 61.66 191 GLU A C 1
ATOM 1466 O O . GLU A 1 191 ? 7.244 4.317 2.987 1.00 61.66 191 GLU A O 1
ATOM 1471 N N . PRO A 1 192 ? 8.383 5.079 4.767 1.00 52.75 192 PRO A N 1
ATOM 1472 C CA . PRO A 1 192 ? 7.314 5.948 5.267 1.00 52.75 192 PRO A CA 1
ATOM 1473 C C . PRO A 1 192 ? 6.963 7.146 4.356 1.00 52.75 192 PRO A C 1
ATOM 1475 O O . PRO A 1 192 ? 6.483 8.165 4.852 1.00 52.75 192 PRO A O 1
ATOM 1478 N N . SER A 1 193 ? 7.237 7.080 3.052 1.00 50.53 193 SER A N 1
ATOM 1479 C CA . SER A 1 193 ? 6.989 8.157 2.100 1.00 50.53 193 SER A CA 1
ATOM 1480 C C . SER A 1 193 ? 5.566 8.102 1.535 1.00 50.53 193 SER A C 1
ATOM 1482 O O . SER A 1 193 ? 4.823 7.135 1.694 1.00 50.53 193 SER A O 1
ATOM 1484 N N . GLU A 1 194 ? 5.149 9.217 0.943 1.00 54.94 194 GLU A N 1
ATOM 1485 C CA . GLU A 1 194 ? 3.755 9.660 0.799 1.00 54.94 194 GLU A CA 1
ATOM 1486 C C . GLU A 1 194 ? 2.845 8.777 -0.073 1.00 54.94 194 GLU A C 1
ATOM 1488 O O . GLU A 1 194 ? 1.641 9.031 -0.157 1.00 54.94 194 GLU A O 1
ATOM 1493 N N . PHE A 1 195 ? 3.382 7.720 -0.686 1.00 65.75 195 PHE A N 1
ATOM 1494 C CA . PHE A 1 195 ? 2.666 6.861 -1.618 1.00 65.75 195 PHE A CA 1
ATOM 1495 C C . PHE A 1 195 ? 2.766 5.399 -1.199 1.00 65.75 195 PHE A C 1
ATOM 1497 O O . PHE A 1 195 ? 3.846 4.827 -1.076 1.00 65.75 195 PHE A O 1
ATOM 1504 N N . PHE A 1 196 ? 1.611 4.767 -1.006 1.00 75.19 196 PHE A N 1
ATOM 1505 C CA . PHE A 1 196 ? 1.568 3.322 -0.837 1.00 75.19 196 PHE A CA 1
ATOM 1506 C C . PHE A 1 196 ? 1.917 2.648 -2.171 1.00 75.19 196 PHE A C 1
ATOM 1508 O O . PHE A 1 196 ? 1.295 2.994 -3.182 1.00 75.19 196 PHE A O 1
ATOM 1515 N N . PRO A 1 197 ? 2.872 1.701 -2.191 1.00 78.25 197 PRO A N 1
ATOM 1516 C CA . PRO A 1 197 ? 3.344 1.108 -3.433 1.00 78.25 197 PRO A CA 1
ATOM 1517 C C . PRO A 1 197 ? 2.202 0.420 -4.184 1.00 78.25 197 PRO A C 1
ATOM 1519 O O . PRO A 1 197 ? 1.374 -0.268 -3.585 1.00 78.25 197 PRO A O 1
ATOM 1522 N N . ARG A 1 198 ? 2.165 0.579 -5.510 1.00 80.25 198 ARG A N 1
ATOM 1523 C CA . ARG A 1 198 ? 1.276 -0.191 -6.396 1.00 80.25 198 ARG A CA 1
ATOM 1524 C C . ARG A 1 198 ? 1.829 -1.582 -6.678 1.00 80.25 198 ARG A C 1
ATOM 1526 O O . ARG A 1 198 ? 1.063 -2.502 -6.969 1.00 80.25 198 ARG A O 1
ATOM 1533 N N . GLY A 1 199 ? 3.142 -1.746 -6.565 1.00 80.88 199 GLY A N 1
ATOM 1534 C CA . GLY A 1 199 ? 3.816 -3.017 -6.752 1.00 80.88 199 GLY A CA 1
ATOM 1535 C C . GLY A 1 199 ? 5.098 -3.121 -5.942 1.00 80.88 199 GLY A C 1
ATOM 1536 O O . GLY A 1 199 ? 5.523 -2.165 -5.301 1.00 80.88 199 GLY A O 1
ATOM 1537 N N . TRP A 1 200 ? 5.688 -4.308 -5.936 1.00 80.44 200 TRP A N 1
ATOM 1538 C CA . TRP A 1 200 ? 6.954 -4.571 -5.270 1.00 80.44 200 TRP A CA 1
ATOM 1539 C C . TRP A 1 200 ? 7.699 -5.710 -5.958 1.00 80.44 200 TRP A C 1
ATOM 1541 O O . TRP A 1 200 ? 7.095 -6.649 -6.478 1.00 80.44 200 TRP A O 1
ATOM 1551 N N . PHE A 1 201 ? 9.025 -5.654 -5.930 1.00 77.00 201 PHE A N 1
ATOM 1552 C CA . PHE A 1 201 ? 9.881 -6.674 -6.521 1.00 77.00 201 PHE A CA 1
ATOM 1553 C C . PHE A 1 201 ? 10.125 -7.841 -5.551 1.00 77.00 201 PHE A C 1
ATOM 1555 O O . PHE A 1 201 ? 10.678 -7.668 -4.461 1.00 77.00 201 PHE A O 1
ATOM 1562 N N . CYS A 1 202 ? 9.723 -9.050 -5.939 1.00 78.69 202 CYS A N 1
ATOM 1563 C CA . CYS A 1 202 ? 9.999 -10.275 -5.211 1.00 78.69 202 CYS A CA 1
ATOM 1564 C C . CYS A 1 202 ? 11.389 -10.792 -5.546 1.00 78.69 202 CYS A C 1
ATOM 1566 O O . CYS A 1 202 ? 11.635 -11.312 -6.630 1.00 78.69 202 CYS A O 1
ATOM 1568 N N . ARG A 1 203 ? 12.265 -10.752 -4.546 1.00 73.94 203 ARG A N 1
ATOM 1569 C CA . ARG A 1 203 ? 13.657 -11.193 -4.665 1.00 73.94 203 ARG A CA 1
ATOM 1570 C C . ARG A 1 203 ? 13.831 -12.681 -4.935 1.00 73.94 203 ARG A C 1
ATOM 1572 O O . ARG A 1 203 ? 14.828 -13.077 -5.512 1.00 73.94 203 ARG A O 1
ATOM 1579 N N . GLN A 1 204 ? 12.882 -13.506 -4.509 1.00 74.00 204 GLN A N 1
ATOM 1580 C CA . GLN A 1 204 ? 13.023 -14.950 -4.646 1.00 74.00 204 GLN A CA 1
ATOM 1581 C C . GLN A 1 204 ? 12.809 -15.429 -6.087 1.00 74.00 204 GLN A C 1
ATOM 1583 O O . GLN A 1 204 ? 13.440 -16.388 -6.510 1.00 74.00 204 GLN A O 1
ATOM 1588 N N . CYS A 1 205 ? 11.918 -14.777 -6.832 1.00 76.19 205 CYS A N 1
ATOM 1589 C CA . CYS A 1 205 ? 11.595 -15.159 -8.210 1.00 76.19 205 CYS A CA 1
ATOM 1590 C C . CYS A 1 205 ? 11.904 -14.063 -9.240 1.00 76.19 205 CYS A C 1
ATOM 1592 O O . CYS A 1 205 ? 11.666 -14.273 -10.422 1.00 76.19 205 CYS A O 1
ATOM 1594 N N . GLY A 1 206 ? 12.402 -12.899 -8.809 1.00 72.38 206 GLY A N 1
ATOM 1595 C CA . GLY A 1 206 ? 12.735 -11.773 -9.685 1.00 72.38 206 GLY A CA 1
ATOM 1596 C C . GLY A 1 206 ? 11.524 -11.032 -10.266 1.00 72.38 206 GLY A C 1
ATOM 1597 O O . GLY A 1 206 ? 11.635 -10.390 -11.305 1.00 72.38 206 GLY A O 1
ATOM 1598 N N . MET A 1 207 ? 10.346 -11.135 -9.644 1.00 72.94 207 MET A N 1
ATOM 1599 C CA . MET A 1 207 ? 9.087 -10.661 -10.238 1.00 72.94 207 MET A CA 1
ATOM 1600 C C . MET A 1 207 ? 8.554 -9.387 -9.590 1.00 72.94 207 MET A C 1
ATOM 1602 O O . MET A 1 207 ? 8.522 -9.294 -8.364 1.00 72.94 207 MET A O 1
ATOM 1606 N N . ILE A 1 208 ? 7.970 -8.476 -10.371 1.00 77.38 208 ILE A N 1
ATOM 1607 C CA . ILE A 1 208 ? 7.104 -7.428 -9.810 1.00 77.38 208 ILE A CA 1
ATOM 1608 C C . ILE A 1 208 ? 5.733 -8.019 -9.481 1.00 77.38 208 ILE A C 1
ATOM 1610 O O . ILE A 1 208 ? 5.031 -8.543 -10.342 1.00 77.38 208 ILE A O 1
ATOM 1614 N N . ASN A 1 209 ? 5.331 -7.893 -8.224 1.00 78.06 209 ASN A N 1
ATOM 1615 C CA . ASN A 1 209 ? 4.015 -8.257 -7.730 1.00 78.06 209 ASN A CA 1
ATOM 1616 C C . ASN A 1 209 ? 3.184 -6.995 -7.523 1.00 78.06 209 ASN A C 1
ATOM 1618 O O . ASN A 1 209 ? 3.669 -6.016 -6.965 1.00 78.06 209 ASN A O 1
ATOM 1622 N N . THR A 1 210 ? 1.907 -7.036 -7.888 1.00 82.88 210 THR A N 1
ATOM 1623 C CA . THR A 1 210 ? 0.949 -6.000 -7.483 1.00 82.88 210 THR A CA 1
ATOM 1624 C C . THR A 1 210 ? 0.753 -6.024 -5.969 1.00 82.88 210 THR A C 1
ATOM 1626 O O . THR A 1 210 ? 0.586 -7.094 -5.371 1.00 82.88 210 THR A O 1
ATOM 1629 N N . GLN A 1 211 ? 0.707 -4.852 -5.343 1.00 86.12 211 GLN A N 1
ATOM 1630 C CA . GLN A 1 211 ? 0.485 -4.710 -3.908 1.00 86.12 211 GLN A CA 1
ATOM 1631 C C . GLN A 1 211 ? -1.007 -4.894 -3.571 1.00 86.12 211 GLN A C 1
ATOM 1633 O O . GLN A 1 211 ? -1.768 -3.941 -3.429 1.00 86.12 211 GLN A O 1
ATOM 1638 N N . THR A 1 212 ? -1.439 -6.151 -3.456 1.00 87.62 212 THR A N 1
ATOM 1639 C CA . THR A 1 212 ? -2.842 -6.526 -3.170 1.00 87.62 212 THR A CA 1
ATOM 1640 C C . THR A 1 212 ? -3.145 -6.682 -1.683 1.00 87.62 212 THR A C 1
ATOM 1642 O O . THR A 1 212 ? -4.312 -6.718 -1.287 1.00 87.62 212 THR A O 1
ATOM 1645 N N . LEU A 1 213 ? -2.100 -6.764 -0.857 1.00 89.94 213 LEU A N 1
ATOM 1646 C CA . LEU A 1 213 ? -2.198 -6.927 0.588 1.00 89.94 213 LEU A CA 1
ATOM 1647 C C . LEU A 1 213 ? -1.734 -5.658 1.301 1.00 89.94 213 LEU A C 1
ATOM 1649 O O . LEU A 1 213 ? -0.783 -5.013 0.866 1.00 89.94 213 LEU A O 1
ATOM 1653 N N . PHE A 1 214 ? -2.360 -5.283 2.409 1.00 89.19 214 PHE A N 1
ATOM 1654 C CA . PHE A 1 214 ? -1.908 -4.126 3.179 1.00 89.19 214 PHE A CA 1
ATOM 1655 C C . PHE A 1 214 ? -0.597 -4.464 3.887 1.00 89.19 214 PHE A C 1
ATOM 1657 O O . PHE A 1 214 ? -0.570 -5.396 4.684 1.00 89.19 214 PHE A O 1
ATOM 1664 N N . ARG A 1 215 ? 0.487 -3.731 3.608 1.00 87.62 215 ARG A N 1
ATOM 1665 C CA . ARG A 1 215 ? 1.794 -3.856 4.295 1.00 87.62 215 ARG A CA 1
ATOM 1666 C C . ARG A 1 215 ? 2.491 -5.228 4.216 1.00 87.62 215 ARG A C 1
ATOM 1668 O O . ARG A 1 215 ? 3.591 -5.365 4.742 1.00 87.62 215 ARG A O 1
ATOM 1675 N N . HIS A 1 216 ? 1.923 -6.210 3.513 1.00 87.94 216 HIS A N 1
ATOM 1676 C CA . HIS A 1 216 ? 2.503 -7.542 3.309 1.00 87.94 216 HIS A CA 1
ATOM 1677 C C . HIS A 1 216 ? 3.047 -7.691 1.883 1.00 87.94 216 HIS A C 1
ATOM 1679 O O . HIS A 1 216 ? 2.356 -7.391 0.911 1.00 87.94 216 HIS A O 1
ATOM 1685 N N . GLN A 1 217 ? 4.269 -8.205 1.750 1.00 85.94 217 GLN A N 1
ATOM 1686 C CA . GLN A 1 217 ? 4.915 -8.507 0.466 1.00 85.94 217 GLN A CA 1
ATOM 1687 C C . GLN A 1 217 ? 5.012 -10.027 0.294 1.00 85.94 217 GLN A C 1
ATOM 1689 O O . GLN A 1 217 ? 6.054 -10.633 0.528 1.00 85.94 217 GLN A O 1
ATOM 1694 N N . ILE A 1 218 ? 3.883 -10.651 -0.063 1.00 86.81 218 ILE A N 1
ATOM 1695 C CA . ILE A 1 218 ? 3.771 -12.106 -0.250 1.00 86.81 218 ILE A CA 1
ATOM 1696 C C . ILE A 1 218 ? 3.716 -12.419 -1.738 1.00 86.81 218 ILE A C 1
ATOM 1698 O O . ILE A 1 218 ? 2.743 -12.083 -2.415 1.00 86.81 218 ILE A O 1
ATOM 1702 N N . CYS A 1 219 ? 4.760 -13.070 -2.244 1.00 84.19 219 CYS A N 1
ATOM 1703 C CA . CYS A 1 219 ? 4.793 -13.501 -3.630 1.00 84.19 219 CYS A CA 1
ATOM 1704 C C . CYS A 1 219 ? 3.919 -14.742 -3.808 1.00 84.19 219 CYS A C 1
ATOM 1706 O O . CYS A 1 219 ? 4.082 -15.730 -3.094 1.00 84.19 219 CYS A O 1
ATOM 1708 N N . ARG A 1 220 ? 2.991 -14.693 -4.767 1.00 81.94 220 ARG A N 1
ATOM 1709 C CA . ARG A 1 220 ? 2.072 -15.802 -5.063 1.00 81.94 220 ARG A CA 1
ATOM 1710 C C . ARG A 1 220 ? 2.480 -16.616 -6.296 1.00 81.94 220 ARG A C 1
ATOM 1712 O O . ARG A 1 220 ? 1.678 -17.445 -6.732 1.00 81.94 220 ARG A O 1
ATOM 1719 N N . SER A 1 221 ? 3.676 -16.417 -6.863 1.00 81.19 221 SER A N 1
ATOM 1720 C CA . SER A 1 221 ? 4.141 -17.274 -7.964 1.00 81.19 221 SER A CA 1
ATOM 1721 C C . SER A 1 221 ? 4.237 -18.724 -7.539 1.00 81.19 221 SER A C 1
ATOM 1723 O O . SER A 1 221 ? 4.543 -19.047 -6.392 1.00 81.19 221 SER A O 1
ATOM 1725 N N . SER A 1 222 ? 4.036 -19.603 -8.513 1.00 83.44 222 SER A N 1
ATOM 1726 C CA . SER A 1 222 ? 4.376 -21.020 -8.422 1.00 83.44 222 SER A CA 1
ATOM 1727 C C . SER A 1 222 ? 5.800 -21.242 -7.882 1.00 83.44 222 SER A C 1
ATOM 1729 O O . SER A 1 222 ? 5.980 -22.083 -7.006 1.00 83.44 222 SER A O 1
ATOM 1731 N N . ALA A 1 223 ? 6.768 -20.417 -8.303 1.00 80.12 223 ALA A N 1
ATOM 1732 C CA . ALA A 1 223 ? 8.158 -20.457 -7.839 1.00 80.12 223 ALA A CA 1
ATOM 1733 C C . ALA A 1 223 ? 8.343 -20.135 -6.340 1.00 80.12 223 ALA A C 1
ATOM 1735 O O . ALA A 1 223 ? 9.223 -20.701 -5.695 1.00 80.12 223 ALA A O 1
ATOM 1736 N N . CYS A 1 224 ? 7.519 -19.248 -5.771 1.00 82.19 224 CYS A N 1
ATOM 1737 C CA . CYS A 1 224 ? 7.595 -18.854 -4.357 1.00 82.19 224 CYS A CA 1
ATOM 1738 C C . CYS A 1 224 ? 6.640 -19.631 -3.440 1.00 82.19 224 CYS A C 1
ATOM 1740 O O . CYS A 1 224 ? 6.771 -19.560 -2.221 1.00 82.19 224 CYS A O 1
ATOM 1742 N N . LYS A 1 225 ? 5.671 -20.375 -3.987 1.00 81.00 225 LYS A N 1
ATOM 1743 C CA . LYS A 1 225 ? 4.706 -21.153 -3.187 1.00 81.00 225 LYS A CA 1
ATOM 1744 C C . LYS A 1 225 ? 5.353 -22.305 -2.413 1.00 81.00 225 LYS A C 1
ATOM 1746 O O . LYS A 1 225 ? 4.829 -22.698 -1.377 1.00 81.00 225 LYS A O 1
ATOM 1751 N N . THR A 1 226 ? 6.447 -22.870 -2.923 1.00 71.44 226 THR A N 1
ATOM 1752 C CA . THR A 1 226 ? 7.120 -24.058 -2.366 1.00 71.44 226 THR A CA 1
ATOM 1753 C C . THR A 1 226 ? 8.104 -23.747 -1.246 1.00 71.44 226 THR A C 1
ATOM 1755 O O . THR A 1 226 ? 8.343 -24.603 -0.398 1.00 71.44 226 THR A O 1
ATOM 1758 N N . SER A 1 227 ? 8.651 -22.534 -1.193 1.00 68.56 227 SER A N 1
ATOM 1759 C CA . SER A 1 227 ? 9.386 -22.060 -0.021 1.00 68.56 227 SER A CA 1
ATOM 1760 C C . SER A 1 227 ? 8.379 -21.742 1.074 1.00 68.56 227 SER A C 1
ATOM 1762 O O . SER A 1 227 ? 7.679 -20.731 1.005 1.00 68.56 227 SER A O 1
ATOM 1764 N N . SER A 1 228 ? 8.271 -22.637 2.051 1.00 53.81 228 SER A N 1
ATOM 1765 C CA . SER A 1 228 ? 7.386 -22.514 3.206 1.00 53.81 228 SER A CA 1
ATOM 1766 C C . SER A 1 228 ? 7.391 -21.086 3.757 1.00 53.81 228 SER A C 1
ATOM 1768 O O . SER A 1 228 ? 8.404 -20.566 4.223 1.00 53.81 228 SER A O 1
ATOM 1770 N N . SER A 1 229 ? 6.221 -20.470 3.637 1.00 54.16 229 SER A N 1
ATOM 1771 C CA . SER A 1 229 ? 5.870 -19.071 3.843 1.00 54.16 229 SER A CA 1
ATOM 1772 C C . SER A 1 229 ? 5.931 -18.626 5.308 1.00 54.16 229 SER A C 1
ATOM 1774 O O . SER A 1 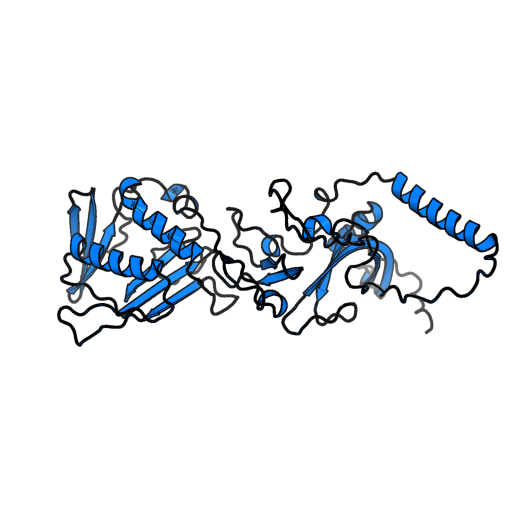229 ? 4.966 -18.062 5.821 1.00 54.16 229 SER A O 1
ATOM 1776 N N . GLU A 1 230 ? 7.018 -18.904 6.021 1.00 52.06 230 GLU A N 1
ATOM 1777 C CA . GLU A 1 230 ? 7.048 -18.685 7.470 1.00 52.06 230 GLU A CA 1
ATOM 1778 C C . GLU A 1 230 ? 7.319 -17.239 7.896 1.00 52.06 230 GLU A C 1
ATOM 1780 O O . GLU A 1 230 ? 7.177 -16.929 9.076 1.00 52.06 230 GLU A O 1
ATOM 1785 N N . SER A 1 231 ? 7.684 -16.303 7.011 1.00 54.09 231 SER A N 1
ATOM 1786 C CA . SER A 1 231 ? 8.059 -14.958 7.494 1.00 54.09 231 SER A CA 1
ATOM 1787 C C . SER A 1 231 ? 7.892 -13.814 6.502 1.00 54.09 231 SER A C 1
ATOM 1789 O O . SER A 1 231 ? 8.649 -12.847 6.546 1.00 54.09 231 SER A O 1
ATOM 1791 N N . ALA A 1 232 ? 6.871 -13.839 5.647 1.00 66.38 232 ALA A N 1
ATOM 1792 C CA . ALA A 1 232 ? 6.439 -12.596 5.006 1.00 66.38 232 ALA A CA 1
ATOM 1793 C C . ALA A 1 232 ? 5.603 -11.768 6.001 1.00 66.38 232 ALA A C 1
ATOM 1795 O O . ALA A 1 232 ? 4.434 -11.472 5.759 1.00 66.38 232 ALA A O 1
ATOM 1796 N N . LEU A 1 233 ? 6.204 -11.455 7.156 1.00 75.00 233 LEU A N 1
ATOM 1797 C CA . LEU A 1 233 ? 5.630 -10.555 8.145 1.00 75.00 233 LEU A CA 1
ATOM 1798 C C . LEU A 1 233 ? 5.390 -9.214 7.461 1.00 75.00 233 LEU A C 1
ATOM 1800 O O . LEU A 1 233 ? 6.267 -8.701 6.756 1.00 75.00 233 LEU A O 1
ATOM 1804 N N . GLY A 1 234 ? 4.199 -8.652 7.651 1.00 80.31 234 GLY A N 1
ATOM 1805 C CA . GLY A 1 234 ? 3.964 -7.297 7.185 1.00 80.31 234 GLY A CA 1
ATOM 1806 C C . GLY A 1 234 ? 4.918 -6.321 7.873 1.00 80.31 234 GLY A C 1
ATOM 1807 O O . GLY A 1 234 ? 5.391 -6.575 8.983 1.00 80.31 234 GLY A O 1
ATOM 1808 N N . LYS A 1 235 ? 5.252 -5.221 7.192 1.00 85.44 235 LYS A N 1
ATOM 1809 C CA . LYS A 1 235 ? 6.156 -4.191 7.723 1.00 85.44 235 LYS A CA 1
ATOM 1810 C C . LYS A 1 235 ? 5.327 -3.163 8.497 1.00 85.44 235 LYS A C 1
ATOM 1812 O O . LYS A 1 235 ? 4.668 -2.346 7.846 1.00 85.44 235 LYS A O 1
ATOM 1817 N N . PRO A 1 236 ? 5.296 -3.221 9.842 1.00 88.44 236 PRO A N 1
ATOM 1818 C CA . PRO A 1 236 ? 4.467 -2.318 10.619 1.00 88.44 236 PRO A CA 1
ATOM 1819 C C . PRO A 1 236 ? 5.079 -0.920 10.655 1.00 88.44 236 PRO A C 1
ATOM 1821 O O . PRO A 1 236 ? 6.296 -0.767 10.771 1.00 88.44 236 PRO A O 1
ATOM 1824 N N . ASP A 1 237 ? 4.218 0.088 10.642 1.00 85.06 237 ASP A N 1
ATOM 1825 C CA . ASP A 1 237 ? 4.554 1.422 11.123 1.00 85.06 237 ASP A CA 1
ATOM 1826 C C . ASP A 1 237 ? 3.857 1.677 12.469 1.00 85.06 237 ASP A C 1
ATOM 1828 O O . ASP A 1 237 ? 2.699 1.282 12.644 1.00 85.06 237 ASP A O 1
ATOM 1832 N N . PRO A 1 238 ? 4.529 2.339 13.424 1.00 83.75 238 PRO A N 1
ATOM 1833 C CA . PRO A 1 238 ? 3.905 2.724 14.683 1.00 83.75 238 PRO A CA 1
ATOM 1834 C C . PRO A 1 238 ? 2.796 3.760 14.448 1.00 83.75 238 PRO A C 1
ATOM 1836 O O . PRO A 1 238 ? 2.844 4.544 13.494 1.00 83.75 238 PRO A O 1
ATOM 1839 N N . LEU A 1 239 ? 1.814 3.808 15.352 1.00 83.19 239 LEU A N 1
ATOM 1840 C CA . LEU A 1 239 ? 0.609 4.634 15.204 1.00 83.19 239 LEU A CA 1
ATOM 1841 C C . LEU A 1 239 ? 0.913 6.116 14.961 1.00 83.19 239 LEU A C 1
ATOM 1843 O O . LEU A 1 239 ? 0.271 6.745 14.121 1.00 83.19 239 LEU A O 1
ATOM 1847 N N . PHE A 1 240 ? 1.913 6.672 15.649 1.00 80.62 240 PHE A N 1
ATOM 1848 C CA . PHE A 1 240 ? 2.280 8.083 15.506 1.00 80.62 240 PHE A CA 1
ATOM 1849 C C . PHE A 1 240 ? 2.767 8.448 14.094 1.00 80.62 240 PHE A C 1
ATOM 1851 O O . PHE A 1 240 ? 2.634 9.603 13.706 1.00 80.62 240 PHE A O 1
ATOM 1858 N N . LYS A 1 241 ? 3.304 7.491 13.319 1.00 79.25 241 LYS A N 1
ATOM 1859 C CA . LYS A 1 241 ? 3.699 7.715 11.916 1.00 79.25 241 LYS A CA 1
ATOM 1860 C C . LYS A 1 241 ? 2.521 7.653 10.951 1.00 79.25 241 LYS A C 1
ATOM 1862 O O . LYS A 1 241 ? 2.591 8.234 9.874 1.00 79.25 241 LYS A O 1
ATOM 1867 N N . LEU A 1 242 ? 1.480 6.900 11.305 1.00 79.94 242 LEU A N 1
ATOM 1868 C CA . LEU A 1 242 ? 0.275 6.781 10.483 1.00 79.94 242 LEU A CA 1
ATOM 1869 C C . LEU A 1 242 ? -0.657 7.979 10.668 1.00 79.94 242 LEU A C 1
ATOM 1871 O O . LEU A 1 242 ? -1.394 8.336 9.750 1.00 79.94 242 LEU A O 1
ATOM 1875 N N . ARG A 1 243 ? -0.611 8.609 11.844 1.00 77.38 243 ARG A N 1
ATOM 1876 C CA . ARG A 1 243 ? -1.353 9.835 12.121 1.00 77.38 243 ARG A CA 1
ATOM 1877 C C . ARG A 1 243 ? -0.787 11.016 11.351 1.00 77.38 243 ARG A C 1
ATOM 1879 O O . ARG A 1 243 ? 0.421 11.160 11.186 1.00 77.38 243 ARG A O 1
ATOM 1886 N N . ASP A 1 244 ? -1.686 11.915 10.974 1.00 71.81 244 ASP A N 1
ATOM 1887 C CA . ASP A 1 244 ? -1.313 13.273 10.609 1.00 71.81 244 ASP A CA 1
ATOM 1888 C C . ASP A 1 244 ? -0.492 13.906 11.752 1.00 71.81 244 ASP A C 1
ATOM 1890 O O . ASP A 1 244 ? -0.822 13.750 12.934 1.00 71.81 244 ASP A O 1
ATOM 1894 N N . VAL A 1 245 ? 0.565 14.640 11.398 1.00 71.44 245 VAL A N 1
ATOM 1895 C CA . VAL A 1 245 ? 1.398 15.417 12.325 1.00 71.44 245 VAL A CA 1
ATOM 1896 C C . VAL A 1 245 ? 0.525 16.298 13.225 1.00 71.44 245 VAL A C 1
ATOM 1898 O O . VAL A 1 245 ? 0.762 16.369 14.432 1.00 71.44 245 VAL A O 1
ATOM 1901 N N . TYR A 1 246 ? -0.544 16.888 12.687 1.00 73.31 246 TYR A N 1
ATOM 1902 C CA . TYR A 1 246 ? -1.491 17.712 13.444 1.00 73.31 246 TYR A CA 1
ATOM 1903 C C . TYR A 1 246 ? -2.428 16.896 14.348 1.00 73.31 246 TYR A C 1
ATOM 1905 O O . TYR A 1 246 ? -2.971 17.423 15.317 1.00 73.31 246 TYR A O 1
ATOM 1913 N N . SER A 1 247 ? -2.579 15.597 14.081 1.00 72.50 247 SER A N 1
ATOM 1914 C CA . SER A 1 247 ? -3.391 14.660 14.869 1.00 72.50 247 SER A CA 1
ATOM 1915 C C . SER A 1 247 ? -2.605 13.954 15.980 1.00 72.50 247 SER A C 1
ATOM 1917 O O . SER A 1 247 ? -3.180 13.165 16.728 1.00 72.50 247 SER A O 1
ATOM 1919 N N . SER A 1 248 ? -1.302 14.218 16.110 1.00 77.00 248 SER A N 1
ATOM 1920 C CA . SER A 1 248 ? -0.461 13.644 17.171 1.00 77.00 248 SER A CA 1
ATOM 1921 C C . SER A 1 248 ? -0.615 14.345 18.527 1.00 77.00 248 SER A C 1
ATOM 1923 O O . SER A 1 248 ? -0.276 13.772 19.557 1.00 77.00 248 SER A O 1
ATOM 1925 N N . SER A 1 249 ? -1.155 15.567 18.543 1.00 85.56 249 SER A N 1
ATOM 1926 C CA . SER A 1 249 ? -1.325 16.344 19.774 1.00 85.56 249 SER A CA 1
ATOM 1927 C C . SER A 1 249 ? -2.421 15.768 20.670 1.00 85.56 249 SER A C 1
ATOM 1929 O O . SER A 1 249 ? -3.443 15.278 20.181 1.00 85.56 249 SER A O 1
ATOM 1931 N N . THR A 1 250 ? -2.241 15.891 21.988 1.00 87.44 250 THR A N 1
ATOM 1932 C CA . THR A 1 250 ? -3.279 15.574 22.975 1.00 87.44 250 THR A CA 1
ATOM 1933 C C . THR A 1 250 ? -4.542 16.377 22.682 1.00 87.44 250 THR A C 1
ATOM 1935 O O . THR A 1 250 ? -4.520 17.606 22.598 1.00 87.44 250 THR A O 1
ATOM 1938 N N . VAL A 1 251 ? -5.666 15.678 22.565 1.00 88.50 251 VAL A N 1
ATOM 1939 C CA . VAL A 1 251 ? -6.971 16.264 22.281 1.00 88.50 251 VAL A CA 1
ATOM 1940 C C . VAL A 1 251 ? -7.829 16.190 23.540 1.00 88.50 251 VAL A C 1
ATOM 1942 O O . VAL A 1 251 ? -8.134 15.115 24.049 1.00 88.50 251 VAL A O 1
ATOM 1945 N N . PHE A 1 252 ? -8.258 17.342 24.055 1.00 87.25 252 PHE A N 1
ATOM 1946 C CA . PHE A 1 252 ? -9.016 17.401 25.312 1.00 87.25 252 PHE A CA 1
ATOM 1947 C C . PHE A 1 252 ? -10.464 16.915 25.192 1.00 87.25 252 PHE A C 1
ATOM 1949 O O . PHE A 1 252 ? -11.027 16.421 26.177 1.00 87.25 252 PHE A O 1
ATOM 1956 N N . ARG A 1 253 ? -11.067 17.095 24.013 1.00 87.88 253 ARG A N 1
ATOM 1957 C CA . ARG A 1 253 ? -12.442 16.714 23.673 1.00 87.88 253 ARG A CA 1
ATOM 1958 C C . ARG A 1 253 ? -12.504 16.284 22.211 1.00 87.88 253 ARG A C 1
ATOM 1960 O O . ARG A 1 253 ? -11.867 16.944 21.390 1.00 87.88 253 ARG A O 1
ATOM 1967 N N . PRO A 1 254 ? -13.263 15.239 21.859 1.00 87.12 254 PRO A N 1
ATOM 1968 C CA . PRO A 1 254 ? -13.391 14.855 20.468 1.00 87.12 254 PRO A CA 1
ATOM 1969 C C . PRO A 1 254 ? -14.107 15.952 19.675 1.00 87.12 254 PRO A C 1
ATOM 1971 O O . PRO A 1 254 ? -14.865 16.757 20.221 1.00 87.12 254 PRO A O 1
ATOM 1974 N N . LEU A 1 255 ? -13.851 15.999 18.369 1.00 83.56 255 LEU A N 1
ATOM 1975 C CA . LEU A 1 255 ? -14.517 16.945 17.483 1.00 83.56 255 LEU A CA 1
ATOM 1976 C C . LEU A 1 255 ? -16.003 16.570 17.375 1.00 83.56 255 LEU A C 1
ATOM 1978 O O . LEU A 1 255 ? -16.381 15.635 16.672 1.00 83.56 255 LEU A O 1
ATOM 1982 N N . HIS A 1 256 ? -16.852 17.288 18.104 1.00 78.94 256 HIS A N 1
ATOM 1983 C CA . HIS A 1 256 ? -18.288 17.042 18.132 1.00 78.94 256 HIS A CA 1
ATOM 1984 C C . HIS A 1 256 ? -19.011 17.919 17.108 1.00 78.94 256 HIS A C 1
ATOM 1986 O O . HIS A 1 256 ? -19.393 19.045 17.407 1.00 78.94 256 HIS A O 1
ATOM 1992 N N . ASN A 1 257 ? -19.281 17.370 15.924 1.00 81.12 257 ASN A N 1
ATOM 1993 C CA . ASN A 1 257 ? -20.167 17.996 14.927 1.00 81.12 257 ASN A CA 1
ATOM 1994 C C . ASN A 1 257 ? -21.625 17.520 15.066 1.00 81.12 257 ASN A C 1
ATOM 1996 O O . ASN A 1 257 ? -22.388 17.485 14.101 1.00 81.12 257 ASN A O 1
ATOM 2000 N N . VAL A 1 258 ? -21.999 17.087 16.268 1.00 82.44 258 VAL A N 1
ATOM 2001 C CA . VAL A 1 258 ? -23.302 16.490 16.552 1.00 82.44 258 VAL A CA 1
ATOM 2002 C C . VAL A 1 258 ? -24.331 17.605 16.747 1.00 82.44 258 VAL A C 1
ATOM 2004 O O . VAL A 1 258 ? -24.044 18.631 17.361 1.00 82.44 258 VAL A O 1
ATOM 2007 N N . SER A 1 259 ? -25.534 17.435 16.199 1.00 86.31 259 SER A N 1
ATOM 2008 C CA . SER A 1 259 ? -26.584 18.448 16.324 1.00 86.31 259 SER A CA 1
ATOM 2009 C C . SER A 1 259 ? -27.054 18.601 17.775 1.00 86.31 259 SER A C 1
ATOM 2011 O O . SER A 1 259 ? -27.143 17.623 18.510 1.00 86.31 259 SER A O 1
ATOM 2013 N N . HIS A 1 260 ? -27.433 19.820 18.165 1.00 89.12 260 HIS A N 1
ATOM 2014 C CA . HIS A 1 260 ? -27.848 20.183 19.528 1.00 89.12 260 HIS A CA 1
ATOM 2015 C C . HIS A 1 260 ? -29.071 19.415 20.063 1.00 89.12 260 HIS A C 1
ATOM 2017 O O . HIS A 1 260 ? -29.340 19.457 21.258 1.00 89.12 260 HIS A O 1
ATOM 2023 N N . HIS A 1 261 ? -29.835 18.744 19.198 1.00 89.12 261 HIS A N 1
ATOM 2024 C CA . HIS A 1 261 ? -30.989 17.935 19.598 1.00 89.12 261 HIS A CA 1
ATOM 2025 C C . HIS A 1 261 ? -30.625 16.505 20.027 1.00 89.12 261 HIS A C 1
ATOM 2027 O O . HIS A 1 261 ? -31.511 15.745 20.410 1.00 89.12 261 HIS A O 1
ATOM 2033 N N . ILE A 1 262 ? -29.354 16.116 19.918 1.00 92.19 262 ILE A N 1
ATOM 2034 C CA . ILE A 1 262 ? -28.857 14.816 20.368 1.00 92.19 262 ILE A CA 1
ATOM 2035 C C . ILE A 1 262 ? -28.364 14.988 21.803 1.00 92.19 262 ILE A C 1
ATOM 2037 O O . ILE A 1 262 ? -27.514 15.837 22.074 1.00 92.19 262 ILE A O 1
ATOM 2041 N N . GLY A 1 263 ? -28.921 14.198 22.723 1.00 92.25 263 GLY A N 1
ATOM 2042 C CA . GLY A 1 263 ? -28.505 14.220 24.123 1.00 92.25 263 GLY A CA 1
ATOM 2043 C C . GLY A 1 263 ? -27.056 13.761 24.249 1.00 92.25 263 GLY A C 1
ATOM 2044 O O . GLY A 1 263 ? -26.665 12.809 23.576 1.00 92.25 263 GLY A O 1
ATOM 2045 N N . LEU A 1 264 ? -26.272 14.432 25.091 1.00 94.44 264 LEU A N 1
ATOM 2046 C CA . LEU A 1 264 ? -24.868 14.111 25.326 1.00 94.44 264 LEU A CA 1
ATOM 2047 C C . LEU A 1 264 ? -24.614 13.968 26.822 1.00 94.44 264 LEU A C 1
ATOM 2049 O O . LEU A 1 264 ? -24.804 14.920 27.577 1.00 94.44 264 LEU A O 1
ATOM 2053 N N . GLU A 1 265 ? -24.130 12.799 27.221 1.00 94.94 265 GLU A N 1
ATOM 2054 C CA . GLU A 1 265 ? -23.618 12.543 28.565 1.00 94.94 265 GLU A CA 1
ATOM 2055 C C . GLU A 1 265 ? -22.103 12.318 28.485 1.00 94.94 265 GLU A C 1
ATOM 2057 O O . GLU A 1 265 ? -21.622 11.579 27.624 1.00 94.94 265 GLU A O 1
ATOM 2062 N N . GLU A 1 266 ? -21.342 12.983 29.355 1.00 95.38 266 GLU A N 1
ATOM 2063 C CA . GLU A 1 266 ? -19.885 12.842 29.461 1.00 95.38 266 GLU A CA 1
ATOM 2064 C C . GLU A 1 266 ? -19.547 12.207 30.812 1.00 95.38 266 GLU A C 1
ATOM 2066 O O . GLU A 1 266 ? -20.048 12.642 31.849 1.00 95.38 266 GLU A O 1
ATOM 2071 N N . ALA A 1 267 ? -18.662 11.212 30.804 1.00 95.75 267 ALA A N 1
ATOM 2072 C CA . ALA A 1 267 ? -18.045 10.687 32.015 1.00 95.75 267 ALA A CA 1
ATOM 2073 C C . ALA A 1 267 ? -16.519 10.685 31.874 1.00 95.75 267 ALA A C 1
ATOM 2075 O O . ALA A 1 267 ? -15.969 10.474 30.791 1.00 95.75 267 ALA A O 1
ATOM 2076 N N . THR A 1 268 ? -15.836 10.957 32.983 1.00 95.94 268 THR A N 1
ATOM 2077 C CA . THR A 1 268 ? -14.376 10.879 33.099 1.00 95.94 268 THR A CA 1
ATOM 2078 C C . THR A 1 268 ? -14.042 9.823 34.136 1.00 95.94 268 THR A C 1
ATOM 2080 O O . THR A 1 268 ? -14.633 9.810 35.213 1.00 95.94 268 THR A O 1
ATOM 2083 N N . TRP A 1 269 ? -13.107 8.947 33.798 1.00 95.19 269 TRP A N 1
ATOM 2084 C CA . TRP A 1 269 ? -12.713 7.806 34.615 1.00 95.19 269 TRP A CA 1
ATOM 2085 C C . TRP A 1 269 ? -11.387 8.083 35.326 1.00 95.19 269 TRP A C 1
ATOM 2087 O O . TRP A 1 269 ? -10.585 8.883 34.843 1.00 95.19 269 TRP A O 1
ATOM 2097 N N . ASP A 1 270 ? -11.107 7.366 36.417 1.00 95.44 270 ASP A N 1
ATOM 2098 C CA . ASP A 1 270 ? -9.867 7.521 37.204 1.00 95.44 270 ASP A CA 1
ATOM 2099 C C . ASP A 1 270 ? -8.596 7.247 36.386 1.00 95.44 270 ASP A C 1
ATOM 2101 O O . ASP A 1 270 ? -7.532 7.801 36.646 1.00 95.44 270 ASP A O 1
ATOM 2105 N N . THR A 1 271 ? -8.722 6.436 35.334 1.00 93.06 271 THR A N 1
ATOM 2106 C CA . THR A 1 271 ? -7.657 6.170 34.352 1.00 93.06 271 THR A CA 1
ATOM 2107 C C . THR A 1 271 ? -7.355 7.365 33.441 1.00 93.06 271 THR A C 1
ATOM 2109 O O . THR A 1 271 ? -6.435 7.312 32.636 1.00 93.06 271 THR A O 1
ATOM 2112 N N . GLY A 1 272 ? -8.133 8.447 33.511 1.00 93.31 272 GLY A N 1
ATOM 2113 C CA . GLY A 1 272 ? -8.034 9.594 32.611 1.00 93.31 272 GLY A CA 1
ATOM 2114 C C . GLY A 1 272 ? -8.706 9.391 31.248 1.00 93.31 272 GLY A C 1
ATOM 2115 O O . GLY A 1 272 ? -8.683 10.326 30.438 1.00 93.31 272 GLY A O 1
ATOM 2116 N N . MET A 1 273 ? -9.303 8.213 31.018 1.00 92.94 273 MET A N 1
ATOM 2117 C CA . MET A 1 273 ? -10.208 7.917 29.904 1.00 92.94 273 MET A CA 1
ATOM 2118 C C . MET A 1 273 ? -11.482 8.753 30.015 1.00 92.94 273 MET A C 1
ATOM 2120 O O . MET A 1 273 ? -11.950 9.060 31.116 1.00 92.94 273 MET A O 1
ATOM 2124 N N . LYS A 1 274 ? -12.073 9.095 28.871 1.00 94.56 274 LYS A N 1
ATOM 2125 C CA . LYS A 1 274 ? -13.369 9.775 28.808 1.00 94.56 274 LYS A CA 1
ATOM 2126 C C . LYS A 1 274 ? -14.346 8.983 27.967 1.00 94.56 274 LYS A C 1
ATOM 2128 O O . LYS A 1 274 ? -13.951 8.308 27.021 1.00 94.56 274 LYS A O 1
ATOM 2133 N N . THR A 1 275 ? -15.624 9.105 28.276 1.00 95.00 275 THR A N 1
ATOM 2134 C CA . THR A 1 275 ? -16.695 8.488 27.499 1.00 95.00 275 THR A CA 1
ATOM 2135 C C . THR A 1 275 ? -17.768 9.510 27.193 1.00 95.00 275 THR A C 1
ATOM 2137 O O . THR A 1 275 ? -18.190 10.252 28.077 1.00 95.00 275 THR A O 1
ATOM 2140 N N . TYR A 1 276 ? -18.204 9.533 25.939 1.00 94.12 276 TYR A N 1
ATOM 2141 C CA . TYR A 1 276 ? -19.275 10.391 25.447 1.00 94.12 276 TYR A CA 1
ATOM 2142 C C . TYR A 1 276 ? -20.420 9.507 24.969 1.00 94.12 276 TYR A C 1
ATOM 2144 O O . TYR A 1 276 ? -20.241 8.726 24.037 1.00 94.12 276 TYR A O 1
ATOM 2152 N N . MET A 1 277 ? -21.584 9.609 25.601 1.00 94.38 277 MET A N 1
ATOM 2153 C CA . MET A 1 277 ? -22.778 8.866 25.215 1.00 94.38 277 MET A CA 1
ATOM 2154 C C . MET A 1 277 ? -23.756 9.802 24.509 1.00 94.38 277 MET A C 1
ATOM 2156 O O . MET A 1 277 ? -24.304 10.722 25.113 1.00 94.38 277 MET A O 1
ATOM 2160 N N . TYR A 1 278 ? -23.971 9.555 23.221 1.00 93.88 278 TYR A N 1
ATOM 2161 C CA . TYR A 1 278 ? -24.933 10.268 22.391 1.00 93.88 278 TYR A CA 1
ATOM 2162 C C . TYR A 1 278 ? -26.252 9.510 22.380 1.00 93.88 278 TYR A C 1
ATOM 2164 O O . TYR A 1 278 ? -26.288 8.346 21.985 1.00 93.88 278 TYR A O 1
ATOM 2172 N N . THR A 1 279 ? -27.338 10.170 22.764 1.00 93.69 279 THR A N 1
ATOM 2173 C CA . THR A 1 279 ? -28.683 9.592 22.722 1.00 93.69 279 THR A CA 1
ATOM 2174 C C . THR A 1 279 ? -29.458 10.193 21.557 1.00 93.69 279 THR A C 1
ATOM 2176 O O . THR A 1 279 ? -29.773 11.386 21.543 1.00 93.69 279 THR A O 1
ATOM 2179 N N . PHE A 1 280 ? -29.749 9.355 20.566 1.00 91.75 280 PHE A N 1
ATOM 2180 C CA . PHE A 1 280 ? -30.545 9.693 19.393 1.00 91.75 280 PHE A CA 1
ATOM 2181 C C . PHE A 1 280 ? -32.038 9.448 19.657 1.00 91.75 280 PHE A C 1
ATOM 2183 O O . PHE A 1 280 ? -32.447 8.939 20.705 1.00 91.75 280 PHE A O 1
ATOM 2190 N N . LYS A 1 281 ? -32.877 9.812 18.680 1.00 89.25 281 LYS A N 1
ATOM 2191 C CA . LYS A 1 281 ? -34.296 9.437 18.691 1.00 89.25 281 LYS A CA 1
ATOM 2192 C C . LYS A 1 281 ? -34.426 7.911 18.754 1.00 89.25 281 LYS A C 1
ATOM 2194 O O . LYS A 1 281 ? -33.531 7.197 18.317 1.00 89.25 281 LYS A O 1
ATOM 2199 N N . GLU A 1 282 ? -35.535 7.438 19.319 1.00 88.62 282 GLU A N 1
ATOM 2200 C CA . GLU A 1 282 ? -35.843 6.001 19.457 1.00 88.62 282 GLU A CA 1
ATOM 2201 C C . GLU A 1 282 ? -34.943 5.251 20.456 1.00 88.62 282 GLU A C 1
ATOM 2203 O O . GLU A 1 282 ? -34.953 4.027 20.511 1.00 88.62 282 GLU A O 1
ATOM 2208 N N . GLY A 1 283 ? -34.196 5.978 21.298 1.00 87.06 283 GLY A N 1
ATOM 2209 C CA . GLY A 1 283 ? -33.399 5.385 22.375 1.00 87.06 283 GLY A CA 1
ATOM 2210 C C . GLY A 1 283 ? -32.079 4.768 21.914 1.00 87.06 283 GLY A C 1
ATOM 2211 O O . GLY A 1 283 ? -31.386 4.157 22.725 1.00 87.06 283 GLY A O 1
ATOM 2212 N N . VAL A 1 284 ? -31.703 4.949 20.644 1.00 90.06 284 VAL A N 1
ATOM 2213 C CA . VAL A 1 284 ? -30.399 4.520 20.133 1.00 90.06 284 VAL A CA 1
ATOM 2214 C C . VAL A 1 284 ? -29.305 5.323 20.830 1.00 90.06 284 VAL A C 1
ATOM 2216 O O . VAL A 1 284 ? -29.281 6.555 20.768 1.00 90.06 284 VAL A O 1
ATOM 2219 N N . LYS A 1 285 ? -28.391 4.615 21.492 1.00 90.25 285 LYS A N 1
ATOM 2220 C CA . LYS A 1 285 ? -27.239 5.194 22.179 1.00 90.25 285 LYS A CA 1
ATOM 2221 C C . LYS A 1 285 ? -25.966 4.850 21.423 1.00 90.25 285 LYS A C 1
ATOM 2223 O O . LYS A 1 285 ? -25.730 3.690 21.104 1.00 90.25 285 LYS A O 1
ATOM 2228 N N . VAL A 1 286 ? -25.142 5.856 21.159 1.00 90.12 286 VAL A N 1
ATOM 2229 C CA . VAL A 1 286 ? -23.789 5.674 20.627 1.00 90.12 286 VAL A CA 1
ATOM 2230 C C . VAL A 1 286 ? -22.816 6.081 21.710 1.00 90.12 286 VAL A C 1
ATOM 2232 O O . VAL A 1 286 ? -22.875 7.203 22.206 1.00 90.12 286 VAL A O 1
ATOM 2235 N N . LEU A 1 287 ? -21.916 5.179 22.068 1.00 90.56 287 LEU A N 1
ATOM 2236 C CA . LEU A 1 287 ? -20.874 5.447 23.039 1.00 90.56 287 LEU A CA 1
ATOM 2237 C C . LEU A 1 287 ? -19.538 5.639 22.324 1.00 90.56 287 LEU A C 1
ATOM 2239 O O . LEU A 1 287 ? -19.096 4.782 21.566 1.00 90.56 287 LEU A O 1
ATOM 2243 N N . HIS A 1 288 ? -18.871 6.747 22.615 1.00 91.25 288 HIS A N 1
ATOM 2244 C CA . HIS A 1 288 ? -17.526 7.039 22.152 1.00 91.25 288 HIS A CA 1
ATOM 2245 C C . HIS A 1 288 ? -16.561 7.014 23.335 1.00 91.25 288 HIS A C 1
ATOM 2247 O O . HIS A 1 288 ? -16.584 7.895 24.195 1.00 91.25 288 HIS A O 1
ATOM 2253 N N . ILE A 1 289 ? -15.706 5.993 23.358 1.00 91.25 289 ILE A N 1
ATOM 2254 C CA . ILE A 1 289 ? -14.623 5.836 24.328 1.00 91.25 289 ILE A CA 1
ATOM 2255 C C . ILE A 1 289 ? -13.400 6.587 23.794 1.00 91.25 289 ILE A C 1
ATOM 2257 O O . ILE A 1 289 ? -12.879 6.269 22.727 1.00 91.25 289 ILE A O 1
ATOM 2261 N N . PHE A 1 290 ? -12.970 7.616 24.517 1.00 91.62 290 PHE A N 1
ATOM 2262 C CA . PHE A 1 290 ? -12.038 8.630 24.042 1.00 91.62 290 PHE A CA 1
ATOM 2263 C C . PHE A 1 290 ? -10.769 8.672 24.900 1.00 91.62 290 PHE A C 1
ATOM 2265 O O . PHE A 1 290 ? -10.804 9.015 26.084 1.00 91.62 290 PHE A O 1
ATOM 2272 N N . THR A 1 291 ? -9.631 8.364 24.272 1.00 91.06 291 THR A N 1
ATOM 2273 C CA . THR A 1 291 ? -8.294 8.393 24.899 1.00 91.06 291 THR A CA 1
ATOM 2274 C C . THR A 1 291 ? -7.653 9.782 24.871 1.00 91.06 291 THR A C 1
ATOM 2276 O O . THR A 1 291 ? -6.677 10.032 25.574 1.00 91.06 291 THR A O 1
ATOM 2279 N N . GLY A 1 292 ? -8.169 10.703 24.048 1.00 89.88 292 GLY A N 1
ATOM 2280 C CA . GLY A 1 292 ? -7.627 12.057 23.923 1.00 89.88 292 GLY A CA 1
ATOM 2281 C C . GLY A 1 292 ? -6.212 12.130 23.368 1.00 89.88 292 GLY A C 1
ATOM 2282 O O . GLY A 1 292 ? -5.507 13.089 23.658 1.00 89.88 292 GLY A O 1
ATOM 2283 N N . ASN A 1 293 ? -5.777 11.129 22.602 1.00 88.25 293 ASN A N 1
ATOM 2284 C CA . ASN A 1 293 ? -4.404 11.046 22.099 1.00 88.25 293 ASN A CA 1
ATOM 2285 C C . ASN A 1 293 ? -3.314 11.091 23.181 1.00 88.25 293 ASN A C 1
ATOM 2287 O O . ASN A 1 293 ? -2.177 11.439 22.890 1.00 88.25 293 ASN A O 1
ATOM 2291 N N . LYS A 1 294 ? -3.650 10.716 24.419 1.00 90.19 294 LYS A N 1
ATOM 2292 C CA . LYS A 1 294 ? -2.680 10.583 25.507 1.00 90.19 294 LYS A CA 1
ATOM 2293 C C . LYS A 1 294 ? -1.833 9.332 25.302 1.00 90.19 294 LYS A C 1
ATOM 2295 O O . LYS A 1 294 ? -2.389 8.237 25.233 1.00 90.19 294 LYS A O 1
ATOM 2300 N N . GLU A 1 295 ? -0.518 9.494 25.221 1.00 89.19 295 GLU A N 1
ATOM 2301 C CA . GLU A 1 295 ? 0.438 8.411 24.958 1.00 89.19 295 GLU A CA 1
ATOM 2302 C C . GLU A 1 295 ? 0.299 7.267 25.974 1.00 89.19 295 GLU A C 1
ATOM 2304 O O . GLU A 1 295 ? 0.219 6.097 25.600 1.00 89.19 295 GLU A O 1
ATOM 2309 N N . GLU A 1 296 ? 0.127 7.601 27.255 1.00 91.94 296 GLU A N 1
ATOM 2310 C CA . GLU A 1 296 ? -0.036 6.631 28.339 1.00 91.94 296 GLU A CA 1
ATOM 2311 C C . GLU A 1 296 ? -1.296 5.751 28.213 1.00 91.94 296 GLU A C 1
ATOM 2313 O O . GLU A 1 296 ? -1.362 4.680 28.814 1.00 91.94 296 GLU A O 1
ATOM 2318 N N . LEU A 1 297 ? -2.281 6.164 27.406 1.00 90.62 297 LEU A N 1
ATOM 2319 C CA . LEU A 1 297 ? -3.511 5.409 27.131 1.00 90.62 297 LEU A CA 1
ATOM 2320 C C . LEU A 1 297 ? -3.478 4.678 25.781 1.00 90.62 297 LEU A C 1
ATOM 2322 O O . LEU A 1 297 ? -4.468 4.046 25.407 1.00 90.62 297 LEU A O 1
ATOM 2326 N N . GLN A 1 298 ? -2.376 4.767 25.029 1.00 86.94 298 GLN A N 1
ATOM 2327 C CA . GLN A 1 298 ? -2.284 4.247 23.660 1.00 86.94 298 GLN A CA 1
ATOM 2328 C C . GLN A 1 298 ? -1.400 3.021 23.488 1.00 86.94 298 GLN A C 1
ATOM 2330 O O . GLN A 1 298 ? -1.517 2.360 22.460 1.00 86.94 298 GLN A O 1
ATOM 2335 N N . GLY A 1 299 ? -0.638 2.615 24.507 1.00 89.00 299 GLY A N 1
ATOM 2336 C CA . GLY A 1 299 ? 0.256 1.455 24.402 1.00 89.00 299 GLY A CA 1
ATOM 2337 C C . GLY A 1 299 ? -0.428 0.169 23.909 1.00 89.00 299 GLY A C 1
ATOM 2338 O O . GLY A 1 299 ? 0.127 -0.551 23.081 1.00 89.00 299 GLY A O 1
ATOM 2339 N N . HIS A 1 300 ? -1.665 -0.106 24.343 1.00 86.75 300 HIS A N 1
ATOM 2340 C CA . HIS A 1 300 ? -2.428 -1.258 23.841 1.00 86.75 300 HIS A CA 1
ATOM 2341 C C . HIS A 1 300 ? -2.871 -1.101 22.382 1.00 86.75 300 HIS A C 1
ATOM 2343 O O . HIS A 1 300 ? -2.843 -2.076 21.634 1.00 86.75 300 HIS A O 1
ATOM 2349 N N . ALA A 1 301 ? -3.273 0.106 21.977 1.00 85.62 301 ALA A N 1
ATOM 2350 C CA . ALA A 1 301 ? -3.687 0.387 20.606 1.00 85.62 301 ALA A CA 1
ATOM 2351 C C . ALA A 1 301 ? -2.498 0.304 19.637 1.00 85.62 301 ALA A C 1
ATOM 2353 O O . ALA A 1 301 ? -2.641 -0.267 18.558 1.00 85.62 301 ALA A O 1
ATOM 2354 N N . ASP A 1 302 ? -1.329 0.797 20.047 1.00 88.00 302 ASP A N 1
ATOM 2355 C CA . ASP A 1 302 ? -0.088 0.738 19.272 1.00 88.00 302 ASP A CA 1
ATOM 2356 C C . ASP A 1 302 ? 0.355 -0.708 19.056 1.00 88.00 302 ASP A C 1
ATOM 2358 O O . ASP A 1 302 ? 0.522 -1.141 17.915 1.00 88.00 302 ASP A O 1
ATOM 2362 N N . ALA A 1 303 ? 0.451 -1.486 20.140 1.00 89.75 303 ALA A N 1
ATOM 2363 C CA . ALA A 1 303 ? 0.807 -2.901 20.067 1.00 89.75 303 ALA A CA 1
ATOM 2364 C C . ALA A 1 303 ? -0.174 -3.687 19.184 1.00 89.75 303 ALA A C 1
ATOM 2366 O O . ALA A 1 303 ? 0.228 -4.518 18.369 1.00 89.75 303 ALA A O 1
ATOM 2367 N N . PHE A 1 304 ? -1.470 -3.394 19.306 1.00 88.94 304 PHE A N 1
ATOM 2368 C CA . PHE A 1 304 ? -2.495 -4.043 18.503 1.00 88.94 304 PHE A CA 1
ATOM 2369 C C . PHE A 1 304 ? -2.407 -3.677 17.013 1.00 88.94 304 PHE A C 1
ATOM 2371 O O . PHE A 1 304 ? -2.509 -4.556 16.155 1.00 88.94 304 PHE A O 1
ATOM 2378 N N . LEU A 1 305 ? -2.182 -2.402 16.692 1.00 89.50 305 LEU A N 1
ATOM 2379 C CA . LEU A 1 305 ? -1.977 -1.942 15.321 1.00 89.50 305 LEU A CA 1
ATOM 2380 C C . LEU A 1 305 ? -0.734 -2.594 14.695 1.00 89.50 305 LEU A C 1
ATOM 2382 O O . LEU A 1 305 ? -0.783 -3.025 13.540 1.00 89.50 305 LEU A O 1
ATOM 2386 N N . GLU A 1 306 ? 0.379 -2.674 15.425 1.00 90.56 306 GLU A N 1
ATOM 2387 C CA . GLU A 1 306 ? 1.584 -3.362 14.952 1.00 90.56 306 GLU A CA 1
ATOM 2388 C C . GLU A 1 306 ? 1.317 -4.844 14.679 1.00 90.56 306 GLU A C 1
ATOM 2390 O O . GLU A 1 306 ? 1.686 -5.360 13.621 1.00 90.56 306 GLU A O 1
ATOM 2395 N N . ASP A 1 307 ? 0.623 -5.518 15.593 1.00 92.19 307 ASP A N 1
ATOM 2396 C CA . ASP A 1 307 ? 0.264 -6.922 15.442 1.00 92.19 307 ASP A CA 1
ATOM 2397 C C . ASP A 1 307 ? -0.653 -7.169 14.236 1.00 92.19 307 ASP A C 1
ATOM 2399 O O . ASP A 1 307 ? -0.478 -8.159 13.520 1.00 92.19 307 ASP A O 1
ATOM 2403 N N . ILE A 1 308 ? -1.632 -6.290 13.988 1.00 91.50 308 ILE A N 1
ATOM 2404 C CA . ILE A 1 308 ? -2.479 -6.374 12.792 1.00 91.50 308 ILE A CA 1
ATOM 2405 C C . ILE A 1 308 ? -1.623 -6.251 11.539 1.00 91.50 308 ILE A C 1
ATOM 2407 O O . ILE A 1 308 ? -1.719 -7.092 10.646 1.00 91.50 308 ILE A O 1
ATOM 2411 N N . GLN A 1 309 ? -0.765 -5.232 11.480 1.00 90.75 309 GLN A N 1
ATOM 2412 C CA . GLN A 1 309 ? 0.089 -5.006 10.319 1.00 90.75 309 GLN A CA 1
ATOM 2413 C C . GLN A 1 309 ? 1.025 -6.184 10.049 1.00 90.75 309 GLN A C 1
ATOM 2415 O O . GLN A 1 309 ? 1.329 -6.431 8.889 1.00 90.75 309 GLN A O 1
ATOM 2420 N N . ARG A 1 310 ? 1.465 -6.912 11.082 1.00 90.50 310 ARG A N 1
ATOM 2421 C CA . ARG A 1 310 ? 2.362 -8.070 10.944 1.00 90.50 310 ARG A CA 1
ATOM 2422 C C . ARG A 1 310 ? 1.662 -9.370 10.572 1.00 90.50 310 ARG A C 1
ATOM 2424 O O . ARG A 1 310 ? 2.259 -10.180 9.865 1.00 90.50 310 ARG A O 1
ATOM 2431 N N . HIS A 1 311 ? 0.473 -9.608 11.124 1.00 91.81 311 HIS A N 1
ATOM 2432 C CA . HIS A 1 311 ? -0.121 -10.948 11.170 1.00 91.81 311 HIS A CA 1
ATOM 2433 C C . HIS A 1 311 ? -1.477 -11.063 10.473 1.00 91.81 311 HIS A C 1
ATOM 2435 O O . HIS A 1 311 ? -1.963 -12.177 10.276 1.00 91.81 311 HIS A O 1
ATOM 2441 N N . VAL A 1 312 ? -2.108 -9.946 10.108 1.00 92.81 312 VAL A N 1
ATOM 2442 C CA . VAL A 1 312 ? -3.427 -9.948 9.469 1.00 92.81 312 VAL A CA 1
ATOM 2443 C C . VAL A 1 312 ? -3.274 -9.575 8.004 1.00 92.81 312 VAL A C 1
ATOM 2445 O O . VAL A 1 312 ? -2.996 -8.429 7.651 1.00 92.81 312 VAL A O 1
ATOM 2448 N N . MET A 1 313 ? -3.506 -10.553 7.132 1.00 93.12 313 MET A N 1
ATOM 2449 C CA . MET A 1 313 ? -3.506 -10.351 5.685 1.00 93.12 313 MET A CA 1
ATOM 2450 C C . MET A 1 313 ? -4.777 -9.620 5.241 1.00 93.12 313 MET A C 1
ATOM 2452 O O . MET A 1 313 ? -5.742 -10.236 4.795 1.00 93.12 313 MET A O 1
ATOM 2456 N N . LEU A 1 314 ? -4.770 -8.294 5.357 1.00 93.38 314 LEU A N 1
ATOM 2457 C CA . LEU A 1 314 ? -5.814 -7.436 4.799 1.00 93.38 314 LEU A CA 1
ATOM 2458 C C . LEU A 1 314 ? -5.661 -7.411 3.277 1.00 93.38 314 LEU A C 1
ATOM 2460 O O . LEU A 1 314 ? -4.598 -7.044 2.774 1.00 93.38 314 LEU A O 1
ATOM 2464 N N . SER A 1 315 ? -6.705 -7.785 2.545 1.00 92.62 315 SER A N 1
ATOM 2465 C CA . SER A 1 315 ? -6.666 -7.890 1.081 1.00 92.62 315 SER A CA 1
ATOM 2466 C C . SER A 1 315 ? -7.663 -6.948 0.424 1.00 92.62 315 SER A C 1
ATOM 2468 O O . SER A 1 315 ? -8.678 -6.613 1.027 1.00 92.62 315 SER A O 1
ATOM 2470 N N . ARG A 1 316 ? -7.384 -6.506 -0.804 1.00 88.31 316 ARG A N 1
ATOM 2471 C CA . ARG A 1 316 ? -8.386 -5.804 -1.616 1.00 88.31 316 ARG A CA 1
ATOM 2472 C C . ARG A 1 316 ? -9.246 -6.807 -2.376 1.00 88.31 316 ARG A C 1
ATOM 2474 O O . ARG A 1 316 ? -8.705 -7.732 -2.978 1.00 88.31 316 ARG A O 1
ATOM 2481 N N . GLU A 1 317 ? -10.557 -6.584 -2.398 1.00 83.50 317 GLU A N 1
ATOM 2482 C CA . GLU A 1 317 ? -11.468 -7.329 -3.282 1.00 83.50 317 GLU A CA 1
ATOM 2483 C C . GLU A 1 317 ? -11.292 -6.910 -4.749 1.00 83.50 317 GLU A C 1
ATOM 2485 O O . GLU A 1 317 ? -11.307 -7.748 -5.645 1.00 83.50 317 GLU A O 1
ATOM 2490 N N . ASP A 1 318 ? -11.063 -5.614 -4.979 1.00 81.19 318 ASP A N 1
ATOM 2491 C CA . ASP A 1 318 ? -10.788 -5.020 -6.285 1.00 81.19 318 ASP A CA 1
ATOM 2492 C C . ASP A 1 318 ? -9.450 -4.267 -6.233 1.00 81.19 318 ASP A C 1
ATOM 2494 O O . ASP A 1 318 ? -9.209 -3.469 -5.324 1.00 81.19 318 ASP A O 1
ATOM 2498 N N . ALA A 1 319 ? -8.583 -4.484 -7.226 1.00 74.19 319 ALA A N 1
ATOM 2499 C CA . ALA A 1 319 ? -7.315 -3.770 -7.370 1.00 74.19 319 ALA A CA 1
ATOM 2500 C C . ALA A 1 319 ? -7.505 -2.241 -7.415 1.00 74.19 319 ALA A C 1
ATOM 2502 O O . ALA A 1 319 ? -6.636 -1.503 -6.938 1.00 74.19 319 ALA A O 1
ATOM 2503 N N . SER A 1 320 ? -8.650 -1.775 -7.932 1.00 75.38 320 SER A N 1
ATOM 2504 C CA . SER A 1 320 ? -9.016 -0.356 -7.998 1.00 75.38 320 SER A CA 1
ATOM 2505 C C . SER A 1 320 ? -9.572 0.206 -6.681 1.00 75.38 320 SER A C 1
ATOM 2507 O O . SER A 1 320 ? -9.618 1.424 -6.486 1.00 75.38 320 SER A O 1
ATOM 2509 N N . GLY A 1 321 ? -9.972 -0.671 -5.754 1.00 81.56 321 GLY A N 1
ATOM 2510 C CA . GLY A 1 321 ? -10.565 -0.297 -4.477 1.00 81.56 321 GLY A CA 1
ATOM 2511 C C . GLY A 1 321 ? -9.547 0.356 -3.531 1.00 81.56 321 GLY A C 1
ATOM 2512 O O . GLY A 1 321 ? -8.407 -0.101 -3.439 1.00 81.56 321 GLY A O 1
ATOM 2513 N N . PRO A 1 322 ? -9.928 1.401 -2.773 1.00 84.69 322 PRO A N 1
ATOM 2514 C CA . PRO A 1 322 ? -9.015 2.043 -1.827 1.00 84.69 322 PRO A CA 1
ATOM 2515 C C . PRO A 1 322 ? -8.877 1.265 -0.509 1.00 84.69 322 PRO A C 1
ATOM 2517 O O . PRO A 1 322 ? -8.002 1.591 0.294 1.00 84.69 322 PRO A O 1
ATOM 2520 N N . PHE A 1 323 ? -9.733 0.263 -0.281 1.00 89.00 323 PHE A N 1
ATOM 2521 C CA . PHE A 1 323 ? -9.861 -0.447 0.987 1.00 89.00 323 PHE A CA 1
ATOM 2522 C C . PHE A 1 323 ? -9.243 -1.840 0.932 1.00 89.00 323 PHE A C 1
ATOM 2524 O O . PHE A 1 323 ? -9.481 -2.608 0.002 1.00 89.00 323 PHE A O 1
ATOM 2531 N N . PHE A 1 324 ? -8.503 -2.167 1.981 1.00 92.25 324 PHE A N 1
ATOM 2532 C CA . PHE A 1 324 ? -8.083 -3.512 2.327 1.00 92.25 324 PHE A CA 1
ATOM 2533 C C . PHE A 1 324 ? -8.956 -3.997 3.472 1.00 92.25 324 PHE A C 1
ATOM 2535 O O . PHE A 1 324 ? -9.167 -3.268 4.442 1.00 92.25 324 PHE A O 1
ATOM 2542 N N . THR A 1 325 ? -9.453 -5.218 3.361 1.00 94.38 325 THR A N 1
ATOM 2543 C CA . THR A 1 325 ? -10.434 -5.767 4.287 1.00 94.38 325 THR A CA 1
ATOM 2544 C C . THR A 1 325 ? -9.956 -7.104 4.843 1.00 94.38 325 THR A C 1
ATOM 2546 O O . THR A 1 325 ? -9.265 -7.888 4.186 1.00 94.38 325 THR A O 1
ATOM 2549 N N . TYR A 1 326 ? -10.315 -7.345 6.096 1.00 95.00 326 TYR A N 1
ATOM 2550 C CA . TYR A 1 326 ? -10.324 -8.646 6.746 1.00 95.00 326 TYR A CA 1
ATOM 2551 C C . TYR A 1 326 ? -11.598 -8.701 7.575 1.00 95.00 326 TYR A C 1
ATOM 2553 O O . TYR A 1 326 ? -11.907 -7.744 8.276 1.00 95.00 326 TYR A O 1
ATOM 2561 N N . ALA A 1 327 ? -12.341 -9.796 7.516 1.00 94.00 327 ALA A N 1
ATOM 2562 C CA . ALA A 1 327 ? -13.519 -9.975 8.348 1.00 94.00 327 ALA A CA 1
ATOM 2563 C C . ALA A 1 327 ? -13.580 -11.414 8.839 1.00 94.00 327 ALA A C 1
ATOM 2565 O O . ALA A 1 327 ? -13.315 -12.351 8.085 1.00 94.00 327 ALA A O 1
ATOM 2566 N N . THR A 1 328 ? -13.948 -11.590 10.103 1.00 94.50 328 THR A N 1
ATOM 2567 C CA . THR A 1 328 ? -14.197 -12.907 10.679 1.00 94.50 328 THR A CA 1
ATOM 2568 C C . THR A 1 328 ? -15.451 -12.883 11.534 1.00 94.50 328 THR A C 1
ATOM 2570 O O . THR A 1 328 ? -15.660 -11.973 12.336 1.00 94.50 328 THR A O 1
ATOM 2573 N N . LYS A 1 329 ? -16.281 -13.915 11.373 1.00 93.25 329 LYS A N 1
ATOM 2574 C CA . LYS A 1 329 ? -17.432 -14.158 12.245 1.00 93.25 329 LYS A CA 1
ATOM 2575 C C . LYS A 1 329 ? -16.961 -14.807 13.537 1.00 93.25 329 LYS A C 1
ATOM 2577 O O . LYS A 1 329 ? -16.022 -15.605 13.529 1.00 93.25 329 LYS A O 1
ATOM 2582 N N . ILE A 1 330 ? -17.625 -14.476 14.631 1.00 89.19 330 ILE A N 1
ATOM 2583 C CA . ILE A 1 330 ? -17.307 -14.965 15.966 1.00 89.19 330 ILE A CA 1
ATOM 2584 C C . ILE A 1 330 ? -18.479 -15.814 16.426 1.00 89.19 330 ILE A C 1
ATOM 2586 O O . ILE A 1 330 ? -19.619 -15.357 16.493 1.00 89.19 330 ILE A O 1
ATOM 2590 N N . GLY A 1 331 ? -18.196 -17.092 16.666 1.00 86.62 331 GLY A N 1
ATOM 2591 C CA . GLY A 1 331 ? -19.195 -18.032 17.144 1.00 86.62 331 GLY A CA 1
ATOM 2592 C C . GLY A 1 331 ? -19.469 -17.830 18.628 1.00 86.62 331 GLY A C 1
ATOM 2593 O O . GLY A 1 331 ? -18.601 -17.382 19.380 1.00 86.62 331 GLY A O 1
ATOM 2594 N N . ILE A 1 332 ? -20.667 -18.218 19.051 1.00 80.38 332 ILE A N 1
ATOM 2595 C CA . ILE A 1 332 ? -21.006 -18.369 20.463 1.00 80.38 332 ILE A CA 1
ATOM 2596 C C . ILE A 1 332 ? -21.153 -19.859 20.744 1.00 80.38 332 ILE A C 1
ATOM 2598 O O . ILE A 1 332 ? -21.980 -20.528 20.122 1.00 80.38 332 ILE A O 1
ATOM 2602 N N . ALA A 1 333 ? -20.392 -20.364 21.711 1.00 81.56 333 ALA A N 1
ATOM 2603 C CA . ALA A 1 333 ? -20.687 -21.650 22.325 1.00 81.56 333 ALA A CA 1
ATOM 2604 C C . ALA A 1 333 ? -21.927 -21.485 23.221 1.00 81.56 333 ALA A C 1
ATOM 2606 O O . ALA A 1 333 ? -21.833 -20.995 24.346 1.00 81.56 333 ALA A O 1
ATOM 2607 N N . THR A 1 334 ? -23.109 -21.819 22.689 1.00 77.50 334 THR A N 1
ATOM 2608 C CA . THR A 1 334 ? -24.402 -21.678 23.390 1.00 77.50 334 THR A CA 1
ATOM 2609 C C . THR A 1 334 ? -24.608 -22.713 24.497 1.00 77.50 334 THR A C 1
ATOM 2611 O O . THR A 1 334 ? -25.585 -22.644 25.232 1.00 77.50 334 THR A O 1
ATOM 2614 N N . ASP A 1 335 ? -23.724 -23.702 24.593 1.00 78.56 335 ASP A N 1
ATOM 2615 C CA . ASP A 1 335 ? -23.759 -24.807 25.550 1.00 78.56 335 ASP A CA 1
ATOM 2616 C C . ASP A 1 335 ? -23.079 -24.480 26.894 1.00 78.56 335 ASP A C 1
ATOM 2618 O O . ASP A 1 335 ? -23.075 -25.318 27.796 1.00 78.56 335 ASP A O 1
ATOM 2622 N N . ARG A 1 336 ? -22.523 -23.270 27.058 1.00 72.94 336 ARG A N 1
ATOM 2623 C CA . ARG A 1 336 ? -21.863 -22.810 28.290 1.00 72.94 336 ARG A CA 1
ATOM 2624 C C . ARG A 1 336 ? -22.530 -21.555 28.852 1.00 72.94 336 ARG A C 1
ATOM 2626 O O . ARG A 1 336 ? -22.910 -20.665 28.098 1.00 72.94 336 ARG A O 1
ATOM 2633 N N . ASP A 1 337 ? -22.620 -21.479 30.180 1.00 71.75 337 ASP A N 1
ATOM 2634 C CA . ASP A 1 337 ? -23.054 -20.288 30.919 1.00 71.75 337 ASP A CA 1
ATOM 2635 C C . ASP A 1 337 ? -21.906 -19.805 31.836 1.00 71.75 337 ASP A C 1
ATOM 2637 O O . ASP A 1 337 ? -21.527 -20.537 32.758 1.00 71.75 337 ASP A O 1
ATOM 2641 N N . PRO A 1 338 ? -21.299 -18.626 31.584 1.00 73.00 338 PRO A N 1
ATOM 2642 C CA . PRO A 1 338 ? -21.636 -17.682 30.519 1.00 73.00 338 PRO A CA 1
ATOM 2643 C C . PRO A 1 338 ? -21.177 -18.160 29.127 1.00 73.00 338 PRO A C 1
ATOM 2645 O O . PRO A 1 338 ? -20.231 -18.950 29.025 1.00 73.00 338 PRO A O 1
ATOM 2648 N N . PRO A 1 339 ? -21.806 -17.657 28.047 1.00 75.06 339 PRO A N 1
ATOM 2649 C CA . PRO A 1 339 ? -21.408 -17.986 26.686 1.00 75.06 339 PRO A CA 1
ATOM 2650 C C . PRO A 1 339 ? -19.952 -17.586 26.448 1.00 75.06 339 PRO A C 1
ATOM 2652 O O . PRO A 1 339 ? -19.566 -16.442 26.698 1.00 75.06 339 PRO A O 1
ATOM 2655 N N . ILE A 1 340 ? -19.137 -18.524 25.961 1.00 78.88 340 ILE A N 1
ATOM 2656 C CA . ILE A 1 340 ? -17.729 -18.261 25.648 1.00 78.88 340 ILE A CA 1
ATOM 2657 C C . ILE A 1 340 ? -17.616 -17.995 24.142 1.00 78.88 340 ILE A C 1
ATOM 2659 O O . ILE A 1 340 ? -18.028 -18.846 23.346 1.00 78.88 340 ILE A O 1
ATOM 2663 N N . PRO A 1 341 ? -17.054 -16.847 23.729 1.00 80.62 341 PRO A N 1
ATOM 2664 C CA . PRO A 1 341 ? -16.747 -16.577 22.333 1.00 80.62 341 PRO A CA 1
ATOM 2665 C C . PRO A 1 341 ? -15.796 -17.644 21.792 1.00 80.62 341 PRO A C 1
ATOM 2667 O O . PRO A 1 341 ? -14.714 -17.869 22.335 1.00 80.62 341 PRO A O 1
ATOM 2670 N N . THR A 1 342 ? -16.193 -18.302 20.710 1.00 87.25 342 THR A N 1
ATOM 2671 C CA . THR A 1 342 ? -15.354 -19.275 20.009 1.00 87.25 342 THR A CA 1
ATOM 2672 C C . THR A 1 342 ? -14.913 -18.681 18.686 1.00 87.25 342 THR A C 1
ATOM 2674 O O . THR A 1 342 ? -15.738 -18.399 17.812 1.00 87.25 342 THR A O 1
ATOM 2677 N N . LEU A 1 343 ? -13.606 -18.497 18.531 1.00 85.25 343 LEU A N 1
ATOM 2678 C CA . LEU A 1 343 ? -13.030 -18.039 17.275 1.00 85.25 343 LEU A CA 1
ATOM 2679 C C . LEU A 1 343 ? -12.851 -19.224 16.321 1.00 85.25 343 LEU A C 1
ATOM 2681 O O . LEU A 1 343 ? -12.392 -20.285 16.755 1.00 85.25 343 LEU A O 1
ATOM 2685 N N . PRO A 1 344 ? -13.190 -19.062 15.031 1.00 87.62 344 PRO A N 1
ATOM 2686 C CA . PRO A 1 344 ? -12.874 -20.056 14.017 1.00 87.62 344 PRO A CA 1
ATOM 2687 C C . PRO A 1 344 ? -11.379 -20.404 13.991 1.00 87.62 344 PRO A C 1
ATOM 2689 O O . PRO A 1 344 ? -10.518 -19.571 14.287 1.00 87.62 344 PRO A O 1
ATOM 2692 N N . GLY A 1 345 ? -11.058 -21.633 13.579 1.00 91.88 345 GLY A N 1
ATOM 2693 C CA . GLY A 1 345 ? -9.673 -22.014 13.302 1.00 91.88 345 GLY A CA 1
ATOM 2694 C C . GLY A 1 345 ? -9.058 -21.107 12.230 1.00 91.88 345 GLY A C 1
ATOM 2695 O O . GLY A 1 345 ? -9.707 -20.798 11.232 1.00 91.88 345 GLY A O 1
ATOM 2696 N N . GLY A 1 346 ? -7.813 -20.673 12.441 1.00 89.56 346 GLY A N 1
ATOM 2697 C CA . GLY A 1 346 ? -7.085 -19.809 11.503 1.00 89.56 346 GLY A CA 1
ATOM 2698 C C . GLY A 1 346 ? -7.275 -18.302 11.708 1.00 89.56 346 GLY A C 1
ATOM 2699 O O . GLY A 1 346 ? -6.666 -17.521 10.979 1.00 89.56 346 GLY A O 1
ATOM 2700 N N . VAL A 1 347 ? -8.064 -17.866 12.698 1.00 92.31 347 VAL A N 1
ATOM 2701 C CA . VAL A 1 347 ? -8.094 -16.449 13.097 1.00 92.31 347 VAL A CA 1
ATOM 2702 C C . VAL A 1 347 ? -6.740 -16.060 13.711 1.00 92.31 347 VAL A C 1
ATOM 2704 O O . VAL A 1 347 ? -6.282 -16.738 14.634 1.00 92.31 347 VAL A O 1
ATOM 2707 N N . PRO A 1 348 ? -6.090 -14.972 13.251 1.00 93.12 348 PRO A N 1
ATOM 2708 C CA . PRO A 1 348 ? -4.843 -14.506 13.845 1.00 93.12 348 PRO A CA 1
ATOM 2709 C C . PRO A 1 348 ? -5.003 -14.194 15.337 1.00 93.12 348 PRO A C 1
ATOM 2711 O O . PRO A 1 348 ? -5.968 -13.547 15.750 1.00 93.12 348 PRO A O 1
ATOM 2714 N N . GLN A 1 349 ? -4.024 -14.590 16.154 1.00 91.62 349 GLN A N 1
ATOM 2715 C CA . GLN A 1 349 ? -4.081 -14.416 17.613 1.00 91.62 349 GLN A CA 1
ATOM 2716 C C . GLN A 1 349 ? -4.283 -12.951 18.035 1.00 91.62 349 GLN A C 1
ATOM 2718 O O . GLN A 1 349 ? -4.903 -12.677 19.061 1.00 91.62 349 GLN A O 1
ATOM 2723 N N . CYS A 1 350 ? -3.788 -11.992 17.251 1.00 92.12 350 CYS A N 1
ATOM 2724 C CA . CYS A 1 350 ? -3.993 -10.574 17.523 1.00 92.12 350 CYS A CA 1
ATOM 2725 C C . CYS A 1 350 ? -5.459 -10.140 17.388 1.00 92.12 350 CYS A C 1
ATOM 2727 O O . CYS A 1 350 ? -5.908 -9.336 18.196 1.00 92.12 350 CYS A O 1
ATOM 2729 N N . ILE A 1 351 ? -6.233 -10.728 16.469 1.00 92.75 351 ILE A N 1
ATOM 2730 C CA . I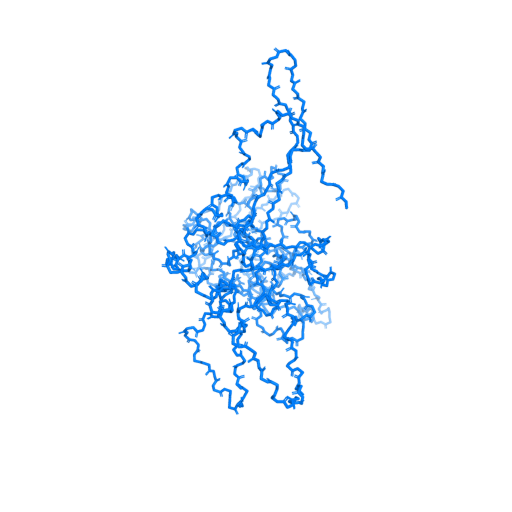LE A 1 351 ? -7.682 -10.499 16.357 1.00 92.75 351 ILE A CA 1
ATOM 2731 C C . ILE A 1 351 ? -8.412 -11.084 17.570 1.00 92.75 351 ILE A C 1
ATOM 2733 O O . ILE A 1 351 ? -9.322 -10.455 18.107 1.00 92.75 351 ILE A O 1
ATOM 2737 N N . ALA A 1 352 ? -7.970 -12.244 18.065 1.00 91.31 352 ALA A N 1
ATOM 2738 C CA . ALA A 1 352 ? -8.500 -12.821 19.299 1.00 91.31 352 ALA A CA 1
ATOM 2739 C C . ALA A 1 352 ? -8.277 -11.901 20.508 1.00 91.31 352 ALA A C 1
ATOM 2741 O O . ALA A 1 352 ? -9.196 -11.639 21.284 1.00 91.31 352 ALA A O 1
ATOM 2742 N N . ARG A 1 353 ? -7.054 -11.372 20.648 1.00 90.62 353 ARG A N 1
ATOM 2743 C CA . ARG A 1 353 ? -6.723 -10.390 21.689 1.00 90.62 353 ARG A CA 1
ATOM 2744 C C . ARG A 1 353 ? -7.533 -9.103 21.532 1.00 90.62 353 ARG A C 1
ATOM 2746 O O . ARG A 1 353 ? -8.004 -8.583 22.537 1.00 90.62 353 ARG A O 1
ATOM 2753 N N . ALA A 1 354 ? -7.734 -8.635 20.299 1.00 89.56 354 ALA A N 1
ATOM 2754 C CA . ALA A 1 354 ? -8.565 -7.472 19.995 1.00 89.56 354 ALA A CA 1
ATOM 2755 C C . ALA A 1 354 ? -9.984 -7.635 20.512 1.00 89.56 354 ALA A C 1
ATOM 2757 O O . ALA A 1 354 ? -10.499 -6.750 21.181 1.00 89.56 354 ALA A O 1
ATOM 2758 N N . TYR A 1 355 ? -10.595 -8.785 20.222 1.00 89.56 355 TYR A N 1
ATOM 2759 C CA . TYR A 1 355 ? -11.943 -9.095 20.668 1.00 89.56 355 TYR A CA 1
ATOM 2760 C C . TYR A 1 355 ? -12.051 -8.988 22.188 1.00 89.56 355 TYR A C 1
ATOM 2762 O O . TYR A 1 355 ? -12.919 -8.288 22.700 1.00 89.56 355 TYR A O 1
ATOM 2770 N N . LEU A 1 356 ? -11.144 -9.657 22.909 1.00 88.94 356 LEU A N 1
ATOM 2771 C CA . LEU A 1 356 ? -11.146 -9.658 24.371 1.00 88.94 356 LEU A CA 1
ATOM 2772 C C . LEU A 1 356 ? -10.916 -8.253 24.931 1.00 88.94 356 LEU A C 1
ATOM 2774 O O . LEU A 1 356 ? -11.578 -7.858 25.886 1.00 88.94 356 LEU A O 1
ATOM 2778 N N . TYR A 1 357 ? -10.012 -7.488 24.317 1.00 87.69 357 TYR A N 1
ATOM 2779 C CA . TYR A 1 357 ? -9.762 -6.101 24.691 1.00 87.69 357 TYR A CA 1
ATOM 2780 C C . TYR A 1 357 ? -10.997 -5.223 24.481 1.00 87.69 357 TYR A C 1
ATOM 2782 O O . TYR A 1 357 ? -11.372 -4.493 25.391 1.00 87.69 357 TYR A O 1
ATOM 2790 N N . LEU A 1 358 ? -11.654 -5.315 23.322 1.00 87.56 358 LEU A N 1
ATOM 2791 C CA . LEU A 1 358 ? -12.856 -4.542 23.018 1.00 87.56 358 LEU A CA 1
ATOM 2792 C C . LEU A 1 358 ? -14.010 -4.928 23.940 1.00 87.56 358 LEU A C 1
ATOM 2794 O O . LEU A 1 358 ? -14.656 -4.042 24.479 1.00 87.56 358 LEU A O 1
ATOM 2798 N N . ALA A 1 359 ? -14.214 -6.220 24.203 1.00 88.44 359 ALA A N 1
ATOM 2799 C CA . ALA A 1 359 ? -15.232 -6.674 25.146 1.00 88.44 359 ALA A CA 1
ATOM 2800 C C . ALA A 1 359 ? -14.982 -6.092 26.545 1.00 88.44 359 ALA A C 1
ATOM 2802 O O . ALA A 1 359 ? -15.886 -5.519 27.143 1.00 88.44 359 ALA A O 1
ATOM 2803 N N . ASN A 1 360 ? -13.734 -6.143 27.017 1.00 89.88 360 ASN A N 1
ATOM 2804 C CA . ASN A 1 360 ? -13.344 -5.578 28.305 1.00 89.88 360 ASN A CA 1
ATOM 2805 C C . ASN A 1 360 ? -13.539 -4.049 28.337 1.00 89.88 360 ASN A C 1
ATOM 2807 O O . ASN A 1 360 ? -14.177 -3.508 29.231 1.00 89.88 360 ASN A O 1
ATOM 2811 N N . VAL A 1 361 ? -13.050 -3.324 27.332 1.00 88.56 361 VAL A N 1
ATOM 2812 C CA . VAL A 1 361 ? -13.189 -1.861 27.255 1.00 88.56 361 VAL A CA 1
ATOM 2813 C C . VAL A 1 361 ? -14.660 -1.440 27.206 1.00 88.56 361 VAL A C 1
ATOM 2815 O O . VAL A 1 361 ? -15.051 -0.489 27.880 1.00 88.56 361 VAL A O 1
ATOM 2818 N N . THR A 1 362 ? -15.487 -2.161 26.456 1.00 88.69 362 THR A N 1
ATOM 2819 C CA . THR A 1 362 ? -16.922 -1.903 26.353 1.00 88.69 362 THR A CA 1
ATOM 2820 C C . THR A 1 362 ? -17.671 -2.240 27.644 1.00 88.69 362 THR A C 1
ATOM 2822 O O . THR A 1 362 ? -18.599 -1.519 28.003 1.00 88.69 362 THR A O 1
ATOM 2825 N N . GLU A 1 363 ? -17.264 -3.273 28.377 1.00 91.00 363 GLU A N 1
ATOM 2826 C CA . GLU A 1 363 ? -17.843 -3.600 29.683 1.00 91.00 363 GLU A CA 1
ATOM 2827 C C . GLU A 1 363 ? -17.513 -2.522 30.722 1.00 91.00 363 GLU A C 1
ATOM 2829 O O . GLU A 1 363 ? -18.411 -1.930 31.320 1.00 91.00 363 GLU A O 1
ATOM 2834 N N . TRP A 1 364 ? -16.228 -2.193 30.873 1.00 91.69 364 TRP A N 1
ATOM 2835 C CA . TRP A 1 364 ? -15.762 -1.263 31.901 1.00 91.69 364 TRP A CA 1
ATOM 2836 C C . TRP A 1 364 ? -16.148 0.182 31.617 1.00 91.69 364 TRP A C 1
ATOM 2838 O O . TRP A 1 364 ? -16.722 0.853 32.471 1.00 91.69 364 TRP A O 1
ATOM 2848 N N . TYR A 1 365 ? -15.828 0.675 30.421 1.00 91.81 365 TYR A N 1
ATOM 2849 C CA . TYR A 1 365 ? -16.044 2.077 30.072 1.00 91.81 365 TYR A CA 1
ATOM 2850 C C . TYR A 1 365 ? -17.404 2.303 29.423 1.00 91.81 365 TYR A C 1
ATOM 2852 O O . TYR A 1 365 ? -17.951 3.400 29.505 1.00 91.81 365 TYR A O 1
ATOM 2860 N N . GLY A 1 366 ? -17.966 1.279 28.780 1.00 87.81 366 GLY A N 1
ATOM 2861 C CA . GLY A 1 366 ? -19.283 1.377 28.167 1.00 87.81 366 GLY A CA 1
ATOM 2862 C C . GLY A 1 366 ? -20.448 0.976 29.036 1.00 87.81 366 GLY A C 1
ATOM 2863 O O . GLY A 1 366 ? -21.582 1.216 28.624 1.00 87.81 366 GLY A O 1
ATOM 2864 N N . GLN A 1 367 ? -20.183 0.444 30.232 1.00 88.81 367 GLN A N 1
ATOM 2865 C CA . GLN A 1 367 ? -21.218 0.041 31.183 1.00 88.81 367 GLN A CA 1
ATOM 2866 C C . GLN A 1 367 ? -22.215 -0.945 30.550 1.00 88.81 367 GLN A C 1
ATOM 2868 O O . GLN A 1 367 ? -23.398 -0.961 30.891 1.00 88.81 367 GLN A O 1
ATOM 2873 N N . LEU A 1 368 ? -21.746 -1.742 29.585 1.00 86.69 368 LEU A N 1
ATOM 2874 C CA . LEU A 1 368 ? -22.529 -2.800 28.968 1.00 86.69 368 LEU A CA 1
ATOM 2875 C C . LEU A 1 368 ? -22.229 -4.102 29.694 1.00 86.69 368 LEU A C 1
ATOM 2877 O O . LEU A 1 368 ? -21.086 -4.547 29.740 1.00 86.69 368 LEU A O 1
ATOM 2881 N N . GLU A 1 369 ? -23.258 -4.731 30.246 1.00 88.69 369 GLU A N 1
ATOM 2882 C CA . GLU A 1 369 ? -23.099 -6.044 30.857 1.00 88.69 369 GLU A CA 1
ATOM 2883 C C . GLU A 1 369 ? -22.856 -7.086 29.762 1.00 88.69 369 GLU A C 1
ATOM 2885 O O . GLU A 1 369 ? -23.725 -7.329 28.924 1.00 88.69 369 GLU A O 1
ATOM 2890 N N . ARG A 1 370 ? -21.672 -7.712 29.786 1.00 84.44 370 ARG A N 1
ATOM 2891 C CA . ARG A 1 370 ? -21.292 -8.826 28.899 1.00 84.44 370 ARG A CA 1
ATOM 2892 C C . ARG A 1 370 ? -21.478 -8.499 27.405 1.00 84.44 370 ARG A C 1
ATOM 2894 O O . ARG A 1 370 ? -22.272 -9.160 26.729 1.00 84.44 370 ARG A O 1
ATOM 2901 N N . PRO A 1 371 ? -20.755 -7.500 26.864 1.00 86.56 371 PRO A N 1
ATOM 2902 C CA . PRO A 1 371 ? -20.869 -7.151 25.456 1.00 86.56 371 PRO A CA 1
ATOM 2903 C C . PRO A 1 371 ? -20.479 -8.344 24.579 1.00 86.56 371 PRO A C 1
ATOM 2905 O O . PRO A 1 371 ? -19.504 -9.052 24.843 1.00 86.56 371 PRO A O 1
ATOM 2908 N N . TRP A 1 372 ? -21.254 -8.554 23.521 1.00 86.38 372 TRP A N 1
ATOM 2909 C CA . TRP A 1 372 ? -21.010 -9.594 22.535 1.00 86.38 372 TRP A CA 1
ATOM 2910 C C . TRP A 1 372 ? -20.926 -8.988 21.143 1.00 86.38 372 TRP A C 1
ATOM 2912 O O . TRP A 1 372 ? -21.672 -8.067 20.811 1.00 86.38 372 TRP A O 1
ATOM 2922 N N . PHE A 1 373 ? -20.038 -9.559 20.332 1.00 87.44 373 PHE A N 1
ATOM 2923 C CA . PHE A 1 373 ? -19.840 -9.160 18.953 1.00 87.44 373 PHE A CA 1
ATOM 2924 C C . PHE A 1 373 ? -19.904 -10.378 18.041 1.00 87.44 373 PHE A C 1
ATOM 2926 O O . PHE A 1 373 ? -19.183 -11.358 18.253 1.00 87.44 373 PHE A O 1
ATOM 2933 N N . GLY A 1 374 ? -20.757 -10.322 17.022 1.00 88.31 374 GLY A N 1
ATOM 2934 C CA . GLY A 1 374 ? -20.926 -11.414 16.068 1.00 88.31 374 GLY A CA 1
ATOM 2935 C C . GLY A 1 374 ? -19.850 -11.435 14.991 1.00 88.31 374 GLY A C 1
ATOM 2936 O O . GLY A 1 374 ? -19.610 -12.475 14.371 1.00 88.31 374 GLY A O 1
ATOM 2937 N N . GLN A 1 375 ? -19.179 -10.307 14.768 1.00 92.19 375 GLN A N 1
ATOM 2938 C CA . GLN A 1 375 ? -18.145 -10.176 13.754 1.00 92.19 375 GLN A CA 1
ATOM 2939 C C . GLN A 1 375 ? -17.133 -9.091 14.126 1.00 92.19 375 GLN A C 1
ATOM 2941 O O . GLN A 1 375 ? -17.486 -8.049 14.671 1.00 92.19 375 GLN A O 1
ATOM 2946 N N . ILE A 1 376 ? -15.868 -9.334 13.775 1.00 91.50 376 ILE A N 1
ATOM 2947 C CA . ILE A 1 376 ? -14.825 -8.306 13.722 1.00 91.50 376 ILE A CA 1
ATOM 2948 C C . ILE A 1 376 ? -14.429 -8.108 12.266 1.00 91.50 376 ILE A C 1
ATOM 2950 O O . ILE A 1 376 ? -14.079 -9.071 11.576 1.00 91.50 376 ILE A O 1
ATOM 2954 N N . SER A 1 377 ? -14.436 -6.854 11.827 1.00 92.56 377 SER A N 1
ATOM 2955 C CA . SER A 1 377 ? -13.923 -6.427 10.531 1.00 92.56 377 SER A CA 1
ATOM 2956 C C . SER A 1 377 ? -12.781 -5.440 10.732 1.00 92.56 377 SER A C 1
ATOM 2958 O O . SER A 1 377 ? -12.881 -4.503 11.514 1.00 92.56 377 SER A O 1
ATOM 2960 N N . VAL A 1 378 ? -11.687 -5.636 10.014 1.00 92.75 378 VAL A N 1
ATOM 2961 C CA . VAL A 1 378 ? -10.539 -4.740 9.984 1.00 92.75 378 VAL A CA 1
ATOM 2962 C C . VAL A 1 378 ? -10.455 -4.147 8.585 1.00 92.75 378 VAL A C 1
ATOM 2964 O O . VAL A 1 378 ? -10.432 -4.865 7.585 1.00 92.75 378 VAL A O 1
ATOM 2967 N N . LEU A 1 379 ? -10.434 -2.825 8.530 1.00 91.88 379 LEU A N 1
ATOM 2968 C CA . LEU A 1 379 ? -10.461 -2.015 7.324 1.00 91.88 379 LEU A CA 1
ATOM 2969 C C . LEU A 1 379 ? -9.217 -1.133 7.316 1.00 91.88 379 LEU A C 1
ATOM 2971 O O . LEU A 1 379 ? -8.979 -0.411 8.276 1.00 91.88 379 LEU A O 1
ATOM 2975 N N . ALA A 1 380 ? -8.437 -1.162 6.242 1.00 90.38 380 ALA A N 1
ATOM 2976 C CA . ALA A 1 380 ? -7.322 -0.240 6.040 1.00 90.38 380 ALA A CA 1
ATOM 2977 C C . ALA A 1 380 ? -7.444 0.470 4.693 1.00 90.38 380 ALA A C 1
ATOM 2979 O O . ALA A 1 380 ? -7.972 -0.093 3.738 1.00 90.38 380 ALA A O 1
ATOM 2980 N N . TRP A 1 381 ? -6.936 1.693 4.581 1.00 88.06 381 TRP A N 1
ATOM 2981 C CA . TRP A 1 381 ? -6.853 2.414 3.307 1.00 88.06 381 TRP A CA 1
ATOM 2982 C C . TRP A 1 381 ? -5.582 3.244 3.230 1.00 88.06 381 TRP A C 1
ATOM 2984 O O . TRP A 1 381 ? -4.976 3.597 4.240 1.00 88.06 381 TRP A O 1
ATOM 2994 N N . THR A 1 382 ? -5.166 3.546 2.002 1.00 78.31 382 THR A N 1
ATOM 2995 C CA . THR A 1 382 ? -3.863 4.173 1.738 1.00 78.31 382 THR A CA 1
ATOM 2996 C C . THR A 1 382 ? -3.956 5.540 1.087 1.00 78.31 382 THR A C 1
ATOM 2998 O O . THR A 1 382 ? -2.995 6.300 1.114 1.00 78.31 382 THR A O 1
ATOM 3001 N N . THR A 1 383 ? -5.111 5.866 0.520 1.00 74.00 383 THR A N 1
ATOM 3002 C CA . THR A 1 383 ? -5.395 7.161 -0.094 1.00 74.00 383 THR A CA 1
ATOM 3003 C C . THR A 1 383 ? -6.508 7.840 0.677 1.00 74.00 383 THR A C 1
ATOM 3005 O O . THR A 1 383 ? -7.504 7.198 1.020 1.00 74.00 383 THR A O 1
ATOM 3008 N N . THR A 1 384 ? -6.384 9.142 0.898 1.00 64.00 384 THR A N 1
ATOM 3009 C CA . THR A 1 384 ? -7.506 9.964 1.341 1.00 64.00 384 THR A CA 1
ATOM 3010 C C . THR A 1 384 ? -8.523 9.998 0.204 1.00 64.00 384 THR A C 1
ATOM 3012 O O . THR A 1 384 ? -8.279 10.535 -0.874 1.00 64.00 384 THR A O 1
ATOM 3015 N N . GLY A 1 385 ? -9.652 9.313 0.377 1.00 55.97 385 GLY A N 1
ATOM 3016 C CA . GLY A 1 385 ? -10.694 9.332 -0.638 1.00 55.97 385 GLY A CA 1
ATOM 3017 C C . GLY A 1 385 ? -11.230 1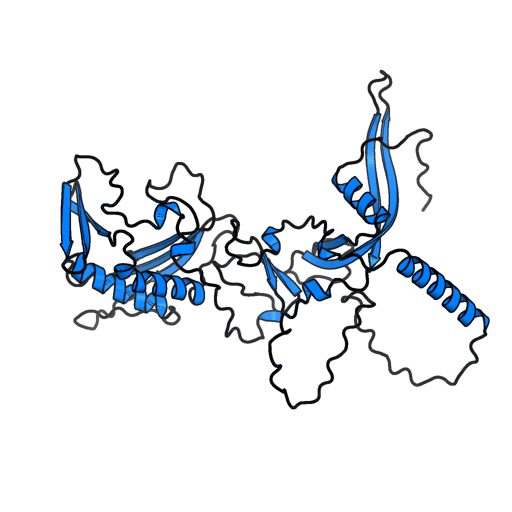0.754 -0.792 1.00 55.97 385 GLY A C 1
ATOM 3018 O O . GLY A 1 385 ? -11.762 11.315 0.156 1.00 55.97 385 GLY A O 1
ATOM 3019 N N . THR A 1 386 ? -11.193 11.321 -1.998 1.00 48.09 386 THR A N 1
ATOM 3020 C CA . THR A 1 386 ? -11.837 12.612 -2.322 1.00 48.09 386 THR A CA 1
ATOM 3021 C C . THR A 1 386 ? -13.374 12.525 -2.378 1.00 48.09 386 THR A C 1
ATOM 3023 O O . THR A 1 386 ? -14.054 13.433 -2.866 1.00 48.09 386 THR A O 1
ATOM 3026 N N . ARG A 1 387 ? -13.982 11.429 -1.898 1.00 46.75 387 ARG A N 1
ATOM 3027 C CA . ARG A 1 387 ? -15.422 11.191 -2.047 1.00 46.75 387 ARG A CA 1
ATOM 3028 C C . ARG A 1 387 ? -16.245 11.934 -0.995 1.00 46.75 387 ARG A C 1
ATOM 3030 O O . ARG A 1 387 ? -16.408 11.486 0.132 1.00 46.75 387 ARG A O 1
ATOM 3037 N N . LYS A 1 388 ? -16.921 12.978 -1.479 1.00 44.06 388 LYS A N 1
ATOM 3038 C CA . LYS A 1 388 ? -18.036 13.752 -0.896 1.00 44.06 388 LYS A CA 1
ATOM 3039 C C . LYS A 1 388 ? -19.241 12.956 -0.319 1.00 44.06 388 LYS A C 1
ATOM 3041 O O . LYS A 1 388 ? -20.289 13.567 -0.135 1.00 44.06 388 LYS A O 1
ATOM 3046 N N . ARG A 1 389 ? -19.201 11.629 -0.107 1.00 38.75 389 ARG A N 1
ATOM 3047 C CA . ARG A 1 389 ? -20.431 10.838 0.168 1.00 38.75 389 ARG A CA 1
ATOM 3048 C C . ARG A 1 389 ? -20.356 9.674 1.168 1.00 38.75 389 ARG A C 1
ATOM 3050 O O . ARG A 1 389 ? -21.344 8.958 1.277 1.00 38.75 389 ARG A O 1
ATOM 3057 N N . VAL A 1 390 ? -19.280 9.488 1.929 1.00 41.44 390 VAL A N 1
ATOM 3058 C CA . VAL A 1 390 ? -19.294 8.537 3.062 1.00 41.44 390 VAL A CA 1
ATOM 3059 C C . VAL A 1 390 ? -18.959 9.303 4.341 1.00 41.44 390 VAL A C 1
ATOM 3061 O O . VAL A 1 390 ? -18.144 10.215 4.295 1.00 41.44 390 VAL A O 1
ATOM 3064 N N . SER A 1 391 ? -19.693 8.994 5.411 1.00 42.28 391 SER A N 1
ATOM 3065 C CA . SER A 1 391 ? -19.868 9.706 6.687 1.00 42.28 391 SER A CA 1
ATOM 3066 C C . SER A 1 391 ? -18.702 10.574 7.216 1.00 42.28 391 SER A C 1
ATOM 3068 O O . SER A 1 391 ? -17.532 10.247 7.036 1.00 42.28 391 SER A O 1
ATOM 3070 N N . PRO A 1 392 ? -19.003 11.669 7.942 1.00 37.41 392 PRO A N 1
ATOM 3071 C CA . PRO A 1 392 ? -18.135 12.846 8.060 1.00 37.41 392 PRO A CA 1
ATOM 3072 C C . PRO A 1 392 ? -17.014 12.758 9.119 1.00 37.41 392 PRO A C 1
ATOM 3074 O O . PRO A 1 392 ? -16.711 13.764 9.753 1.00 37.41 392 PRO A O 1
ATOM 3077 N N . LEU A 1 393 ? -16.397 11.595 9.355 1.00 42.28 393 LEU A N 1
ATOM 3078 C CA . LEU A 1 393 ? -15.473 11.427 10.496 1.00 42.28 393 LEU A CA 1
ATOM 3079 C C . LEU A 1 393 ? -14.081 10.872 10.176 1.00 42.28 393 LEU A C 1
ATOM 3081 O O . LEU A 1 393 ? -13.344 10.554 11.103 1.00 42.28 393 LEU A O 1
ATOM 3085 N N . ILE A 1 394 ? -13.674 10.789 8.910 1.00 42.19 394 ILE A N 1
ATOM 3086 C CA . ILE A 1 394 ? -12.367 10.211 8.569 1.00 42.19 394 ILE A CA 1
ATOM 3087 C C . ILE A 1 394 ? -11.501 11.251 7.856 1.00 42.19 394 ILE A C 1
ATOM 3089 O O . ILE A 1 394 ? -11.690 11.527 6.673 1.00 42.19 394 ILE A O 1
ATOM 3093 N N . SER A 1 395 ? -10.562 11.831 8.608 1.00 33.97 395 SER A N 1
ATOM 3094 C CA . SER A 1 395 ? -9.541 12.762 8.125 1.00 33.97 395 SER A CA 1
ATOM 3095 C C . SER A 1 395 ? -8.161 12.100 8.102 1.00 33.97 395 SER A C 1
ATOM 3097 O O . SER A 1 395 ? -7.726 11.536 9.096 1.00 33.97 395 SER A O 1
ATOM 3099 N N . GLU A 1 396 ? -7.548 12.227 6.928 1.00 45.06 396 GLU A N 1
ATOM 3100 C CA . GLU A 1 396 ? -6.142 12.232 6.496 1.00 45.06 396 GLU A CA 1
ATOM 3101 C C . GLU A 1 396 ? -5.096 11.183 6.940 1.00 45.06 396 GLU A C 1
ATOM 3103 O O . GLU A 1 396 ? -4.781 10.992 8.109 1.00 45.06 396 GLU A O 1
ATOM 3108 N N . ARG A 1 397 ? -4.493 10.593 5.885 1.00 51.38 397 ARG A N 1
ATOM 3109 C CA . ARG A 1 397 ? -3.448 9.552 5.798 1.00 51.38 397 ARG A CA 1
ATOM 3110 C C . ARG A 1 397 ? -3.810 8.212 6.456 1.00 51.38 397 ARG A C 1
ATOM 3112 O O . ARG A 1 397 ? -4.883 8.051 7.023 1.00 51.38 397 ARG A O 1
ATOM 3119 N N . GLN A 1 398 ? -3.025 7.188 6.115 1.00 47.19 398 GLN A N 1
ATOM 3120 C CA . GLN A 1 398 ? -3.386 5.769 6.217 1.00 47.19 398 GLN A CA 1
ATOM 3121 C C . GLN A 1 398 ? -4.021 5.439 7.566 1.00 47.19 398 GLN A C 1
ATOM 3123 O O . GLN A 1 398 ? -3.411 5.664 8.606 1.00 47.19 398 GLN A O 1
ATOM 3128 N N . ALA A 1 399 ? -5.226 4.883 7.556 1.00 59.28 399 ALA A N 1
ATOM 3129 C CA . ALA A 1 399 ? -5.921 4.580 8.794 1.00 59.28 399 ALA A CA 1
ATOM 3130 C C . ALA A 1 399 ? -6.455 3.154 8.787 1.00 59.28 399 ALA A C 1
ATOM 3132 O O . ALA A 1 399 ? -6.818 2.597 7.749 1.00 59.28 399 ALA A O 1
ATOM 3133 N N . LEU A 1 400 ? -6.413 2.572 9.982 1.00 54.22 400 LEU A N 1
ATOM 3134 C CA . LEU A 1 400 ? -6.930 1.261 10.312 1.00 54.22 400 LEU A CA 1
ATOM 3135 C C . LEU A 1 400 ? -8.192 1.472 11.146 1.00 54.22 400 LEU A C 1
ATOM 3137 O O . LEU A 1 400 ? -8.141 2.088 12.209 1.00 54.22 400 LEU A O 1
ATOM 3141 N N . PHE A 1 401 ? -9.314 0.965 10.663 1.00 65.38 401 PHE A N 1
ATOM 3142 C CA . PHE A 1 401 ? -10.584 0.969 11.364 1.00 65.38 401 PHE A CA 1
ATOM 3143 C C . PHE A 1 401 ? -10.958 -0.466 11.708 1.00 65.38 401 PHE A C 1
ATOM 3145 O O . PHE A 1 401 ? -10.956 -1.338 10.839 1.00 65.38 401 PHE A O 1
ATOM 3152 N N . VAL A 1 402 ? -11.258 -0.714 12.978 1.00 61.69 402 VAL A N 1
ATOM 3153 C CA . VAL A 1 402 ? -11.801 -1.995 13.420 1.00 61.69 402 VAL A CA 1
ATOM 3154 C C . VAL A 1 402 ? -13.277 -1.781 13.696 1.00 61.69 402 VAL A C 1
ATOM 3156 O O . VAL A 1 402 ? -13.634 -1.071 14.633 1.00 61.69 402 VAL A O 1
ATOM 3159 N N . ASP A 1 403 ? -14.104 -2.364 12.838 1.00 49.72 403 ASP A N 1
ATOM 3160 C CA . ASP A 1 403 ? -15.550 -2.395 12.989 1.00 49.72 403 ASP A CA 1
ATOM 3161 C C . ASP A 1 403 ? -15.959 -3.678 13.694 1.00 49.72 403 ASP A C 1
ATOM 3163 O O . ASP A 1 403 ? -15.437 -4.761 13.402 1.00 49.72 403 ASP A O 1
ATOM 3167 N N . VAL A 1 404 ? -16.904 -3.559 14.610 1.00 52.28 404 VAL A N 1
ATOM 3168 C CA . VAL A 1 404 ? -17.372 -4.673 15.415 1.00 52.28 404 VAL A CA 1
ATOM 3169 C C . VAL A 1 404 ? -18.889 -4.602 15.484 1.00 52.28 404 VAL A C 1
ATOM 3171 O O . VAL A 1 404 ? -19.441 -3.632 16.001 1.00 52.28 404 VAL A O 1
ATOM 3174 N N . THR A 1 405 ? -19.541 -5.623 14.927 1.00 42.22 405 THR A N 1
ATOM 3175 C CA . THR A 1 405 ? -20.999 -5.678 14.724 1.00 42.22 405 THR A CA 1
ATOM 3176 C C . THR A 1 405 ? -21.650 -6.823 15.469 1.00 42.22 405 THR A C 1
ATOM 3178 O O . THR A 1 405 ? -21.037 -7.923 15.503 1.00 42.22 405 THR A O 1
#

Organism: NCBI:txid1036808